Protein AF-A0A0M0JT72-F1 (afdb_monomer_lite)

Sequence (489 aa):
MRMLFDGSACGKALNIKGKSARSGILSGFVPFLQIDNEADKGKVGTSPSDARSRVFFRTKAARDSVRARLEPILAEIEARATKATQLMTGWKLGKMALDEYQRDECLHDLGLLWKMKAGHETLIDIDEHARPEVPALNQAYGLDMPERLLWQAFVVRQDISHPPGWEPGRPSEPAFMDLNMQAKREKKKPLAAIWQYDRENPMNPRGLLMAHEEEIGVRPVASDIDAFLIGSKGMEAGPPLPDDQLKLAHWCITNVAGVLETPMSQGWTKRWLDVLKHETVINAVPKHSMPEFGYGDTRSYDIIVKIVQRLNFSGAVRHGAECFNFYFPQELDTEFLVCWEGFKDYVPLNVPWAYVDQAGLKHFLMARLEEGYSFPLNPKWILCDPGFRDIFDVMQSAPHAQESLESWLPADLRKRINELLKAYPEGFKPVAKEGESMIMIDNDMAEWELRRHAALARAKAKLKAIHKFNMLIRRRSMDTGFPAVAPLS

pLDDT: mean 89.52, std 10.66, range [37.84, 98.44]

Foldseek 3Di:
DVCLVVVQFFAPFPLQDAAAFCFFPRHQFRALQLAADLVLLVVADADDLQDKAKEKELDPVLVVVVVVVLVVVLVVLVVLLVVLVVVVVCVLQVNDDDDPVSPVSSVVSCSLRNDNPVVQSDKDKDQVQQDPQAPSSQRIIMIMHHVSSLCVQQPVPDNRHDDPRLHSNDHRDSLSSNSSSRSQRDPQPQHKHWYQQDPPRSSHSSSIAIWGQDPNHIHTHGHADAAAWDKDFPDFFAAAWDPQLVVLLVVLLVVLLVLLVDAALADDQVSLLVVLLVCLLVVPRGDDDAPQQGGDFPVQVVVLVVVCVVSVSSNNDGHGHLLSVSSRNDDDDQKDKDFAQCCCVDPPRVHRIDIDGPVRVLVVLVVVVVVRMEIRHRLLCCQANPNVVVSVVSLVVRPSNVSVCCRRQNPVNVVSSVVNCVVRVVGHDHDDDVPDDHHDDDNSRSVSVSVVSSVVSVVVVVVVVVVVVVVVVVVVCVVVPDDPPPPND

Radius of gyration: 27.0 Å; chains: 1; bounding box: 61×78×77 Å

Structure (mmCIF, N/CA/C/O backbone):
data_AF-A0A0M0JT72-F1
#
_entry.id   AF-A0A0M0JT72-F1
#
loop_
_atom_site.group_PDB
_atom_site.id
_atom_site.type_symbol
_atom_site.label_atom_id
_atom_site.label_alt_id
_atom_site.label_comp_id
_atom_site.label_asym_id
_atom_site.label_entity_id
_atom_site.label_seq_id
_atom_site.pdbx_PDB_ins_code
_atom_site.Cartn_x
_atom_site.Cartn_y
_atom_site.Cartn_z
_atom_site.occupancy
_atom_site.B_iso_or_equiv
_atom_site.auth_seq_id
_atom_site.auth_comp_id
_atom_site.auth_asym_id
_atom_site.auth_atom_id
_atom_site.pdbx_PDB_model_num
ATOM 1 N N . MET A 1 1 ? -1.357 -16.401 3.944 1.00 76.62 1 MET A N 1
ATOM 2 C CA . MET A 1 1 ? -0.632 -16.753 5.190 1.00 76.62 1 MET A CA 1
ATOM 3 C C . MET A 1 1 ? 0.366 -17.900 5.036 1.00 76.62 1 MET A C 1
ATOM 5 O O . MET A 1 1 ? 1.518 -17.663 5.355 1.00 76.62 1 MET A O 1
ATOM 9 N N . ARG A 1 2 ? 0.004 -19.097 4.535 1.00 86.50 2 ARG A N 1
ATOM 10 C CA . ARG A 1 2 ? 0.944 -20.242 4.400 1.00 86.50 2 ARG A CA 1
ATOM 11 C C . ARG A 1 2 ? 2.313 -19.866 3.806 1.00 86.50 2 ARG A C 1
ATOM 13 O O . ARG A 1 2 ? 3.329 -20.181 4.408 1.00 86.50 2 ARG A O 1
ATOM 20 N N . MET A 1 3 ? 2.304 -19.107 2.709 1.00 91.50 3 MET A N 1
ATOM 21 C CA . MET A 1 3 ? 3.507 -18.664 1.987 1.00 91.50 3 MET A CA 1
ATOM 22 C C . MET A 1 3 ? 4.464 -17.797 2.820 1.00 91.50 3 MET A C 1
ATOM 24 O O . MET A 1 3 ? 5.664 -17.767 2.574 1.00 91.50 3 MET A O 1
ATOM 28 N N . LEU A 1 4 ? 3.932 -17.078 3.812 1.00 92.44 4 LEU A N 1
ATOM 29 C CA . LEU A 1 4 ? 4.728 -16.258 4.725 1.00 92.44 4 LEU A CA 1
ATOM 30 C C . LEU A 1 4 ? 5.491 -17.140 5.721 1.00 92.44 4 LEU A C 1
ATOM 32 O O . LEU A 1 4 ? 6.627 -16.843 6.077 1.00 92.44 4 LEU A O 1
ATOM 36 N N . PHE A 1 5 ? 4.866 -18.231 6.172 1.00 88.12 5 PHE A N 1
ATOM 37 C CA . PHE A 1 5 ? 5.417 -19.116 7.201 1.00 88.12 5 PHE A CA 1
ATOM 38 C C . PHE A 1 5 ? 6.291 -20.240 6.636 1.00 88.12 5 PHE A C 1
ATOM 40 O O . PHE A 1 5 ? 7.187 -20.700 7.336 1.00 88.12 5 PHE A O 1
ATOM 47 N N . ASP A 1 6 ? 6.073 -20.661 5.385 1.00 89.69 6 ASP A N 1
ATOM 48 C CA . ASP A 1 6 ? 6.984 -21.576 4.679 1.00 89.69 6 ASP A CA 1
ATOM 49 C C . ASP A 1 6 ? 8.173 -20.858 4.010 1.00 89.69 6 ASP A C 1
ATOM 51 O O . ASP A 1 6 ? 9.085 -21.509 3.500 1.00 89.69 6 ASP A O 1
ATOM 55 N N . GLY A 1 7 ? 8.183 -19.521 4.044 1.00 88.88 7 GLY A N 1
ATOM 56 C CA . GLY A 1 7 ? 9.261 -18.680 3.532 1.00 88.88 7 GLY A CA 1
ATOM 57 C C . GLY A 1 7 ? 9.259 -18.483 2.015 1.00 88.88 7 GLY A C 1
ATOM 58 O O . GLY A 1 7 ? 10.169 -17.832 1.503 1.00 88.88 7 GLY A O 1
ATOM 59 N N . SER A 1 8 ? 8.263 -19.003 1.290 1.00 90.75 8 SER A N 1
ATOM 60 C CA . SER A 1 8 ? 8.143 -18.810 -0.164 1.00 90.75 8 SER A CA 1
ATOM 61 C C . SER A 1 8 ? 7.831 -17.366 -0.565 1.00 90.75 8 SER A C 1
ATOM 63 O O . SER A 1 8 ? 8.145 -16.970 -1.688 1.00 90.75 8 SER A O 1
ATOM 65 N N . ALA A 1 9 ? 7.248 -16.581 0.344 1.00 95.25 9 ALA A N 1
ATOM 66 C CA . ALA A 1 9 ? 7.013 -15.152 0.196 1.00 95.25 9 ALA A CA 1
ATOM 67 C C . ALA A 1 9 ? 7.277 -14.408 1.511 1.00 95.25 9 ALA A C 1
ATOM 69 O O . ALA A 1 9 ? 7.386 -15.010 2.581 1.00 95.25 9 ALA A O 1
ATOM 70 N N . CYS A 1 10 ? 7.314 -13.080 1.445 1.00 95.62 10 CYS A N 1
ATOM 71 C CA . CYS A 1 10 ? 7.220 -12.226 2.626 1.00 95.62 10 CYS A CA 1
ATOM 72 C C . CYS A 1 10 ? 6.054 -11.238 2.520 1.00 95.62 10 CYS A C 1
ATOM 74 O O . CYS A 1 10 ? 5.465 -11.079 1.453 1.00 95.62 10 CYS A O 1
ATOM 76 N N . GLY A 1 11 ? 5.676 -10.592 3.623 1.00 95.25 11 GLY A N 1
ATOM 77 C CA . GLY A 1 11 ? 4.594 -9.604 3.580 1.00 95.25 11 GLY A CA 1
ATOM 78 C C . GLY A 1 11 ? 4.948 -8.395 2.713 1.00 95.25 11 GLY A C 1
ATOM 79 O O . GLY A 1 11 ? 6.121 -8.011 2.648 1.00 95.25 11 GLY A O 1
ATOM 80 N N . LYS A 1 12 ? 3.947 -7.799 2.067 1.00 92.50 12 LYS A N 1
ATOM 81 C CA . LYS A 1 12 ? 4.113 -6.710 1.091 1.00 92.50 12 LYS A CA 1
ATOM 82 C C . LYS A 1 12 ? 4.353 -5.318 1.694 1.00 92.50 12 LYS A C 1
ATOM 84 O O . LYS A 1 12 ? 4.864 -4.472 0.969 1.00 92.50 12 LYS A O 1
ATOM 89 N N . ALA A 1 13 ? 4.085 -5.095 2.986 1.00 88.12 13 ALA A N 1
ATOM 90 C CA . ALA A 1 13 ? 4.207 -3.791 3.650 1.00 88.12 13 ALA A CA 1
ATOM 91 C C . ALA A 1 13 ? 3.329 -2.691 3.022 1.00 88.12 13 ALA A C 1
ATOM 93 O O . ALA A 1 13 ? 2.626 -2.877 2.033 1.00 88.12 13 ALA A O 1
ATOM 94 N N . LEU A 1 14 ? 3.419 -1.485 3.594 1.00 83.44 14 LEU A N 1
ATOM 95 C CA . LEU A 1 14 ? 2.689 -0.307 3.122 1.00 83.44 14 LEU A CA 1
ATOM 96 C C . LEU A 1 14 ? 3.189 0.252 1.779 1.00 83.44 14 LEU A C 1
ATOM 98 O O . LEU A 1 14 ? 2.460 1.007 1.142 1.00 83.44 14 LEU A O 1
ATOM 102 N N . ASN A 1 15 ? 4.423 -0.042 1.359 1.00 87.06 15 ASN A N 1
ATOM 103 C CA . ASN A 1 15 ? 5.007 0.521 0.134 1.00 87.06 15 ASN A CA 1
ATOM 104 C C . ASN A 1 15 ? 4.569 -0.222 -1.138 1.00 87.06 15 ASN A C 1
ATOM 106 O O . ASN A 1 15 ? 4.551 0.391 -2.203 1.00 87.06 15 ASN A O 1
ATOM 110 N N . ILE A 1 16 ? 4.183 -1.502 -1.058 1.00 92.12 16 ILE A N 1
ATOM 111 C CA . ILE A 1 16 ? 3.665 -2.259 -2.208 1.00 92.12 16 ILE A CA 1
ATOM 112 C C . ILE A 1 16 ? 2.138 -2.325 -2.129 1.00 92.12 16 ILE A C 1
ATOM 114 O O . ILE A 1 16 ? 1.561 -2.962 -1.251 1.00 92.12 16 ILE A O 1
ATOM 118 N N . LYS A 1 17 ? 1.469 -1.685 -3.092 1.00 87.50 17 LYS A N 1
ATOM 119 C CA . LYS A 1 17 ? 0.000 -1.576 -3.129 1.00 87.50 17 LYS A CA 1
ATOM 120 C C . LYS A 1 17 ? -0.688 -2.526 -4.109 1.00 87.50 17 LYS A C 1
ATOM 122 O O . LYS A 1 17 ? -1.908 -2.622 -4.095 1.00 87.50 17 LYS A O 1
ATOM 127 N N . GLY A 1 18 ? 0.065 -3.222 -4.964 1.00 86.06 18 GLY A N 1
ATOM 128 C CA . GLY A 1 18 ? -0.490 -4.203 -5.898 1.00 86.06 18 GLY A CA 1
ATOM 129 C C . GLY A 1 18 ? -1.336 -5.267 -5.195 1.00 86.06 18 GLY A C 1
ATOM 130 O O . GLY A 1 18 ? -1.081 -5.632 -4.041 1.00 86.06 18 GLY A O 1
ATOM 131 N N . LYS A 1 19 ? -2.348 -5.787 -5.894 1.00 90.25 19 LYS A N 1
ATOM 132 C CA . LYS A 1 19 ? -3.200 -6.843 -5.348 1.00 90.25 19 LYS A CA 1
ATOM 133 C C . LYS A 1 19 ? -2.618 -8.227 -5.644 1.00 90.25 19 LYS A C 1
ATOM 135 O O . LYS A 1 19 ? -2.079 -8.480 -6.721 1.00 90.25 19 LYS A O 1
ATOM 140 N N . SER A 1 20 ? -2.782 -9.138 -4.688 1.00 93.56 20 SER A N 1
ATOM 141 C CA . SER A 1 20 ? -2.366 -10.536 -4.824 1.00 93.56 20 SER A CA 1
ATOM 142 C C . SER A 1 20 ? -3.250 -11.292 -5.815 1.00 93.56 20 SER A C 1
ATOM 144 O O . SER A 1 20 ? -4.478 -11.141 -5.770 1.00 93.56 20 SER A O 1
ATOM 146 N N . ALA A 1 21 ? -2.659 -12.135 -6.662 1.00 94.75 21 ALA A N 1
ATOM 147 C CA . ALA A 1 21 ? -3.400 -13.028 -7.547 1.00 94.75 21 ALA A CA 1
ATOM 148 C C . ALA A 1 21 ? -4.287 -13.984 -6.731 1.00 94.75 21 ALA A C 1
ATOM 150 O O . ALA A 1 21 ? -3.899 -14.455 -5.659 1.00 94.75 21 ALA A O 1
ATOM 151 N N . ARG A 1 22 ? -5.496 -14.245 -7.230 1.00 94.44 22 ARG A N 1
ATOM 152 C CA . ARG A 1 22 ? -6.518 -15.101 -6.604 1.00 94.44 22 ARG A CA 1
ATOM 153 C C . ARG A 1 22 ? -6.553 -16.517 -7.180 1.00 94.44 22 ARG A C 1
ATOM 155 O O . ARG A 1 22 ? -7.173 -17.392 -6.587 1.00 94.44 22 ARG A O 1
ATOM 162 N N . SER A 1 23 ? -5.927 -16.729 -8.332 1.00 93.75 23 SER A N 1
ATOM 163 C CA . SER A 1 23 ? -5.900 -18.007 -9.042 1.00 93.75 23 SER A CA 1
ATOM 164 C C . SER A 1 23 ? -4.605 -18.169 -9.835 1.00 93.75 23 SER A C 1
ATOM 166 O O . SER A 1 23 ? -3.744 -17.287 -9.829 1.00 93.75 23 SER A O 1
ATOM 168 N N . GLY A 1 24 ? -4.480 -19.311 -10.511 1.00 94.00 24 GLY A N 1
ATOM 169 C CA . GLY A 1 24 ? -3.337 -19.623 -11.359 1.00 94.00 24 GLY A CA 1
ATOM 170 C C . GLY A 1 24 ? -2.067 -19.929 -10.568 1.00 94.00 24 GLY A C 1
ATOM 171 O O . GLY A 1 24 ? -2.062 -20.019 -9.337 1.00 94.00 24 GLY A O 1
ATOM 172 N N . ILE A 1 25 ? -0.965 -20.085 -11.296 1.00 95.31 25 ILE A N 1
ATOM 173 C CA . ILE A 1 25 ? 0.344 -20.444 -10.732 1.00 95.31 25 ILE A CA 1
ATOM 174 C C . ILE A 1 25 ? 0.903 -19.386 -9.766 1.00 95.31 25 ILE A C 1
ATOM 176 O O . ILE A 1 25 ? 1.717 -19.703 -8.901 1.00 95.31 25 ILE A O 1
ATOM 180 N N . LEU A 1 26 ? 0.441 -18.137 -9.876 1.00 95.75 26 LEU A N 1
ATOM 181 C CA . LEU A 1 26 ? 0.883 -17.020 -9.036 1.00 95.75 26 LEU A CA 1
ATOM 182 C C . LEU A 1 26 ? -0.038 -16.761 -7.837 1.00 95.75 26 LEU A C 1
ATOM 184 O O . LEU A 1 26 ? 0.171 -15.783 -7.119 1.00 95.75 26 LEU A O 1
ATOM 188 N N . SER A 1 27 ? -1.051 -17.605 -7.615 1.00 95.62 27 SER A N 1
ATOM 189 C CA . SER A 1 27 ? -2.029 -17.435 -6.537 1.00 95.62 27 SER A CA 1
ATOM 190 C C . SER A 1 27 ? -1.354 -17.160 -5.188 1.00 95.62 27 SER A C 1
ATOM 192 O O . SER A 1 27 ? -0.521 -17.934 -4.719 1.00 95.62 27 SER A O 1
ATOM 194 N N . GLY A 1 28 ? -1.745 -16.056 -4.549 1.00 94.62 28 GLY A N 1
ATOM 195 C CA . GLY A 1 28 ? -1.214 -15.597 -3.264 1.00 94.62 28 GLY A CA 1
ATOM 196 C C . GLY A 1 28 ? -0.017 -14.643 -3.346 1.00 94.62 28 GLY A C 1
ATOM 197 O O . GLY A 1 28 ? 0.179 -13.875 -2.404 1.00 94.62 28 GLY A O 1
ATOM 198 N N . PHE A 1 29 ? 0.733 -14.616 -4.451 1.00 97.00 29 PHE A N 1
ATOM 199 C CA . PHE A 1 29 ? 1.755 -13.592 -4.695 1.00 97.00 29 PHE A CA 1
ATOM 200 C C . PHE A 1 29 ? 1.129 -12.304 -5.225 1.00 97.00 29 PHE A C 1
ATOM 202 O O . PHE A 1 29 ? 0.032 -12.333 -5.780 1.00 97.00 29 PHE A O 1
ATOM 209 N N . VAL A 1 30 ? 1.847 -11.185 -5.117 1.00 97.12 30 VAL A N 1
ATOM 210 C CA . VAL A 1 30 ? 1.513 -9.922 -5.794 1.00 97.12 30 VAL A CA 1
ATOM 211 C C . VAL A 1 30 ? 2.230 -9.859 -7.148 1.00 97.12 30 VAL A C 1
ATOM 213 O O . VAL A 1 30 ? 3.447 -9.648 -7.172 1.00 97.12 30 VAL A O 1
ATOM 216 N N . PRO A 1 31 ? 1.527 -10.008 -8.288 1.00 96.94 31 PRO A N 1
ATOM 217 C CA . PRO A 1 31 ? 2.136 -9.817 -9.598 1.00 96.94 31 PRO A CA 1
ATOM 218 C C . PRO A 1 31 ? 2.641 -8.384 -9.761 1.00 96.94 31 PRO A C 1
ATOM 220 O O . PRO A 1 31 ? 1.991 -7.429 -9.330 1.00 96.94 31 PRO A O 1
ATOM 223 N N . PHE A 1 32 ? 3.786 -8.213 -10.414 1.00 97.19 32 PHE A N 1
ATOM 224 C CA . PHE A 1 32 ? 4.220 -6.895 -10.869 1.00 97.19 32 PHE A CA 1
ATOM 225 C C . PHE A 1 32 ? 3.272 -6.383 -11.955 1.00 97.19 32 PHE A C 1
ATOM 227 O O . PHE A 1 32 ? 2.797 -5.250 -11.867 1.00 97.19 32 PHE A O 1
ATOM 234 N N . LEU A 1 33 ? 2.967 -7.245 -12.931 1.00 96.00 33 LEU A N 1
ATOM 235 C CA . LEU A 1 33 ? 2.039 -6.975 -14.020 1.00 96.00 33 LEU A CA 1
ATOM 236 C C . LEU A 1 33 ? 0.590 -7.035 -13.504 1.00 96.00 33 LEU A C 1
ATOM 238 O O . LEU A 1 33 ? 0.060 -8.109 -13.242 1.00 96.00 33 LEU A O 1
ATOM 242 N N . GLN A 1 34 ? -0.037 -5.870 -13.352 1.00 95.81 34 GLN A N 1
ATOM 243 C CA . GLN A 1 34 ? -1.434 -5.724 -12.901 1.00 95.81 34 GLN A CA 1
ATOM 244 C C . GLN A 1 34 ? -2.386 -5.409 -14.067 1.00 95.81 34 GLN A C 1
ATOM 246 O O . GLN A 1 34 ? -3.517 -4.990 -13.856 1.00 95.81 34 GLN A O 1
ATOM 251 N N . ILE A 1 35 ? -1.914 -5.568 -15.304 1.00 96.19 35 ILE A N 1
ATOM 252 C CA . ILE A 1 35 ? -2.694 -5.377 -16.527 1.00 96.19 35 ILE A CA 1
ATOM 253 C C . ILE A 1 35 ? -2.601 -6.628 -17.393 1.00 96.19 35 ILE A C 1
ATOM 255 O O . ILE A 1 35 ? -1.535 -7.229 -17.502 1.00 96.19 35 ILE A O 1
ATOM 259 N N . ASP A 1 36 ? -3.704 -7.004 -18.025 1.00 93.69 36 ASP A N 1
ATOM 260 C CA . ASP A 1 36 ? -3.762 -8.148 -18.944 1.00 93.69 36 ASP A CA 1
ATOM 261 C C . ASP A 1 36 ? -4.432 -7.822 -20.283 1.00 93.69 36 ASP A C 1
ATOM 263 O O . ASP A 1 36 ? -4.379 -8.615 -21.223 1.00 93.69 36 ASP A O 1
ATOM 267 N N . ASN A 1 37 ? -4.995 -6.619 -20.397 1.00 94.69 37 ASN A N 1
ATOM 268 C CA . ASN A 1 37 ? -5.516 -6.075 -21.636 1.00 94.69 37 ASN A CA 1
ATOM 269 C C . ASN A 1 37 ? -4.445 -5.221 -22.331 1.00 94.69 37 ASN A C 1
ATOM 271 O O . ASN A 1 37 ? -3.964 -4.231 -21.783 1.00 94.69 37 ASN A O 1
ATOM 275 N N . GLU A 1 38 ? -4.112 -5.552 -23.577 1.00 93.81 38 GLU A N 1
ATOM 276 C CA . GLU A 1 38 ? -3.158 -4.802 -24.406 1.00 93.81 38 GLU A CA 1
ATOM 277 C C . GLU A 1 38 ? -3.480 -3.299 -24.495 1.00 93.81 38 GLU A C 1
ATOM 279 O O . GLU A 1 38 ? -2.578 -2.459 -24.432 1.00 93.81 38 GLU A O 1
ATOM 284 N N . ALA A 1 39 ? -4.766 -2.934 -24.550 1.00 95.06 39 ALA A N 1
ATOM 285 C CA . ALA A 1 39 ? -5.195 -1.535 -24.593 1.00 95.06 39 ALA A CA 1
ATOM 286 C C . ALA A 1 39 ? -4.864 -0.760 -23.302 1.00 95.06 39 ALA A C 1
ATOM 288 O O . ALA A 1 39 ? -4.764 0.470 -23.315 1.00 95.06 39 ALA A O 1
ATOM 289 N N . ASP A 1 40 ? -4.669 -1.461 -22.185 1.00 95.50 40 ASP A N 1
ATOM 290 C CA . ASP A 1 40 ? -4.370 -0.856 -20.891 1.00 95.50 40 ASP A CA 1
ATOM 291 C C . ASP A 1 40 ? -2.910 -0.431 -20.745 1.00 95.50 40 ASP A C 1
ATOM 293 O O . ASP A 1 40 ? -2.618 0.434 -19.916 1.00 95.50 40 ASP A O 1
ATOM 297 N N . LYS A 1 41 ? -2.004 -0.913 -21.609 1.00 93.56 41 LYS A N 1
ATOM 298 C CA . LYS A 1 41 ? -0.614 -0.427 -21.671 1.00 93.56 41 LYS A CA 1
ATOM 299 C C . LYS A 1 41 ? -0.551 1.094 -21.838 1.00 93.56 41 LYS A C 1
ATOM 301 O O . LYS A 1 41 ? 0.285 1.744 -21.218 1.00 93.56 41 LYS A O 1
ATOM 306 N N . GLY A 1 42 ? -1.464 1.669 -22.628 1.00 89.31 42 GLY A N 1
ATOM 307 C CA . GLY A 1 42 ? -1.557 3.116 -22.859 1.00 89.31 42 GLY A CA 1
ATOM 308 C C . GLY A 1 42 ? -2.168 3.915 -21.700 1.00 89.31 42 GLY A C 1
ATOM 309 O O . GLY A 1 42 ? -2.133 5.145 -21.723 1.00 89.31 42 GLY A O 1
ATOM 310 N N . LYS A 1 43 ? -2.736 3.243 -20.691 1.00 91.38 43 LYS A N 1
ATOM 311 C CA . LYS A 1 43 ? -3.334 3.877 -19.504 1.00 91.38 43 LYS A CA 1
ATOM 312 C C . LYS A 1 43 ? -2.355 3.991 -18.334 1.00 91.38 43 LYS A C 1
ATOM 314 O O . LYS A 1 43 ? -2.633 4.741 -17.401 1.00 91.38 43 LYS A O 1
ATOM 319 N N . VAL A 1 44 ? -1.239 3.263 -18.382 1.00 90.75 44 VAL A N 1
ATOM 320 C CA . VAL A 1 44 ? -0.178 3.303 -17.369 1.00 90.75 44 VAL A CA 1
ATOM 321 C C . VAL A 1 44 ? 0.686 4.545 -17.583 1.00 90.75 44 VAL A C 1
ATOM 323 O O . VAL A 1 44 ? 1.037 4.900 -18.711 1.00 90.75 44 VAL A O 1
ATOM 326 N N . GLY A 1 45 ? 1.014 5.241 -16.498 1.00 84.25 45 GLY A N 1
ATOM 327 C CA . GLY A 1 45 ? 1.785 6.472 -16.532 1.00 84.25 45 GLY A CA 1
ATOM 328 C C . GLY A 1 45 ? 3.211 6.262 -17.040 1.00 84.25 45 GLY A C 1
ATOM 329 O O . GLY A 1 45 ? 3.890 5.291 -16.708 1.00 84.25 45 GLY A O 1
ATOM 330 N N . THR A 1 46 ? 3.717 7.224 -17.812 1.00 85.19 46 THR A N 1
ATOM 331 C CA . THR A 1 46 ? 5.104 7.188 -18.288 1.00 85.19 46 THR A CA 1
ATOM 332 C C . THR A 1 46 ? 6.091 7.306 -17.124 1.00 85.19 46 THR A C 1
ATOM 334 O O . THR A 1 46 ? 6.036 8.250 -16.331 1.00 85.19 46 THR A O 1
ATOM 337 N N . SER A 1 47 ? 7.046 6.377 -17.054 1.00 88.25 47 SER A N 1
ATOM 338 C CA . SER A 1 47 ? 8.098 6.381 -16.036 1.00 88.25 47 SER A CA 1
ATOM 339 C C . SER A 1 47 ? 8.969 7.647 -16.092 1.00 88.25 47 SER A C 1
ATOM 341 O O . SER A 1 47 ? 9.311 8.109 -17.196 1.00 88.25 47 SER A O 1
ATOM 343 N N . PRO A 1 48 ? 9.392 8.195 -14.931 1.00 86.69 48 PRO A N 1
ATOM 344 C CA . PRO A 1 48 ? 10.427 9.215 -14.875 1.00 86.69 48 PRO A CA 1
ATOM 345 C C . PRO A 1 48 ? 11.672 8.748 -15.614 1.00 86.69 48 PRO A C 1
ATOM 347 O O . PRO A 1 48 ? 11.949 7.558 -15.750 1.00 86.69 48 PRO A O 1
ATOM 350 N N . SER A 1 49 ? 12.411 9.704 -16.139 1.00 83.25 49 SER A N 1
ATOM 351 C CA . SER A 1 49 ? 13.480 9.411 -17.076 1.00 83.25 49 SER A CA 1
ATOM 352 C C . SER A 1 49 ? 14.755 8.905 -16.388 1.00 83.25 49 SER A C 1
ATOM 354 O O . SER A 1 49 ? 15.561 8.224 -17.006 1.00 83.25 49 SER A O 1
ATOM 356 N N . ASP A 1 50 ? 14.909 9.190 -15.097 1.00 86.25 50 ASP A N 1
ATOM 357 C CA . ASP A 1 50 ? 15.976 8.713 -14.219 1.00 86.25 50 ASP A CA 1
ATOM 358 C C . ASP A 1 50 ? 15.583 7.473 -13.395 1.00 86.25 50 ASP A C 1
ATOM 360 O O . ASP A 1 50 ? 16.422 6.943 -12.662 1.00 86.25 50 ASP A O 1
ATOM 364 N N . ALA A 1 51 ? 14.337 6.996 -13.516 1.00 90.62 51 ALA A N 1
ATOM 365 C CA . ALA A 1 51 ? 13.849 5.841 -12.772 1.00 90.62 51 ALA A CA 1
ATOM 366 C C . ALA A 1 51 ? 14.550 4.549 -13.216 1.00 90.62 51 ALA A C 1
ATOM 368 O O . ALA A 1 51 ? 14.709 4.270 -14.409 1.00 90.62 51 ALA A O 1
ATOM 369 N N . ARG A 1 52 ? 14.931 3.736 -12.231 1.00 93.12 52 ARG A N 1
ATOM 370 C CA . ARG A 1 52 ? 15.571 2.431 -12.414 1.00 93.12 52 ARG A CA 1
ATOM 371 C C . ARG A 1 52 ? 14.745 1.344 -11.738 1.00 93.12 52 ARG A C 1
ATOM 373 O O . ARG A 1 52 ? 13.860 1.631 -10.933 1.00 93.12 52 ARG A O 1
ATOM 380 N N . SER A 1 53 ? 14.978 0.101 -12.119 1.00 95.31 53 SER A N 1
ATOM 381 C CA . SER A 1 53 ? 14.296 -1.070 -11.579 1.00 95.31 53 SER A CA 1
ATOM 382 C C . SER A 1 53 ? 15.287 -2.205 -11.396 1.00 95.31 53 SER A C 1
ATOM 384 O O . SER A 1 53 ? 16.096 -2.470 -12.283 1.00 95.31 53 SER A O 1
ATOM 386 N N . ARG A 1 54 ? 15.176 -2.886 -10.255 1.00 97.50 54 ARG A N 1
ATOM 387 C CA . ARG A 1 54 ? 15.983 -4.051 -9.890 1.00 97.50 54 ARG A CA 1
ATOM 388 C C . ARG A 1 54 ? 15.138 -5.302 -10.109 1.00 97.50 54 ARG A C 1
ATOM 390 O O . ARG A 1 54 ? 14.081 -5.442 -9.489 1.00 97.50 54 ARG A O 1
ATOM 397 N N . VAL A 1 55 ? 15.574 -6.168 -11.019 1.00 98.38 55 VAL A N 1
ATOM 398 C CA . VAL A 1 55 ? 14.906 -7.435 -11.345 1.00 98.38 55 VAL A CA 1
ATOM 399 C C . VAL A 1 55 ? 15.810 -8.588 -10.948 1.00 98.38 55 VAL A C 1
ATOM 401 O O . VAL A 1 55 ? 16.969 -8.628 -11.349 1.00 98.38 55 VAL A O 1
ATOM 404 N N . PHE A 1 56 ? 15.281 -9.524 -10.175 1.00 98.38 56 PHE A N 1
ATOM 405 C CA . PHE A 1 56 ? 16.021 -10.637 -9.606 1.00 98.38 56 PHE A CA 1
ATOM 406 C C . PHE A 1 56 ? 15.612 -11.970 -10.222 1.00 98.38 56 PHE A C 1
ATOM 408 O O . PHE A 1 56 ? 14.436 -12.230 -10.477 1.00 98.38 56 PHE A O 1
ATOM 415 N N . PHE A 1 57 ? 16.613 -12.817 -10.435 1.00 98.12 57 PHE A N 1
ATOM 416 C CA . PHE A 1 57 ? 16.504 -14.128 -11.054 1.00 98.12 57 PHE A CA 1
ATOM 417 C C . PHE A 1 57 ? 17.111 -15.186 -10.140 1.00 98.12 57 PHE A C 1
ATOM 419 O O . PHE A 1 57 ? 18.091 -14.946 -9.434 1.00 98.12 57 PHE A O 1
ATOM 426 N N . ARG A 1 58 ? 16.567 -16.402 -10.208 1.00 95.44 58 ARG A N 1
ATOM 427 C CA . ARG A 1 58 ? 17.033 -17.528 -9.390 1.00 95.44 58 ARG A CA 1
ATOM 428 C C . ARG A 1 58 ? 18.441 -18.007 -9.758 1.00 95.44 58 ARG A C 1
ATOM 430 O O . ARG A 1 58 ? 19.128 -18.572 -8.918 1.00 95.44 58 ARG A O 1
ATOM 437 N N . THR A 1 59 ? 18.871 -17.826 -11.008 1.00 96.94 59 THR A N 1
ATOM 438 C CA . THR A 1 59 ? 20.183 -18.290 -11.480 1.00 96.94 59 THR A CA 1
ATOM 439 C C . THR A 1 59 ? 20.907 -17.210 -12.267 1.00 96.94 59 THR A C 1
ATOM 441 O O . THR A 1 59 ? 20.288 -16.408 -12.972 1.00 96.94 59 THR A O 1
ATOM 444 N N . LYS A 1 60 ? 22.242 -17.241 -12.199 1.00 97.50 60 LYS A N 1
ATOM 445 C CA . LYS A 1 60 ? 23.110 -16.362 -12.987 1.00 97.50 60 LYS A CA 1
ATOM 446 C C . LYS A 1 60 ? 22.849 -16.507 -14.486 1.00 97.50 60 LYS A C 1
ATOM 448 O O . LYS A 1 60 ? 22.736 -15.514 -15.188 1.00 97.50 60 LYS A O 1
ATOM 453 N N . ALA A 1 61 ? 22.672 -17.743 -14.959 1.00 98.12 61 ALA A N 1
ATOM 454 C CA . ALA A 1 61 ? 22.396 -18.032 -16.364 1.00 98.12 61 ALA A CA 1
ATOM 455 C C . ALA A 1 61 ? 21.086 -17.389 -16.854 1.00 98.12 61 ALA A C 1
ATOM 457 O O . ALA A 1 61 ? 21.054 -16.833 -17.950 1.00 98.12 61 ALA A O 1
ATOM 458 N N . ALA A 1 62 ? 20.022 -17.410 -16.041 1.00 98.19 62 ALA A N 1
ATOM 459 C CA . ALA A 1 62 ? 18.760 -16.759 -16.388 1.00 98.19 62 ALA A CA 1
ATOM 460 C C . ALA A 1 62 ? 18.933 -15.237 -16.510 1.00 98.19 62 ALA A C 1
ATOM 462 O O . ALA A 1 62 ? 18.556 -14.667 -17.537 1.00 98.19 62 ALA A O 1
ATOM 463 N N . ARG A 1 63 ? 19.578 -14.598 -15.523 1.00 98.25 63 ARG A N 1
ATOM 464 C CA . ARG A 1 63 ? 19.904 -13.164 -15.571 1.00 98.25 63 ARG A CA 1
ATOM 465 C C . ARG A 1 63 ? 20.747 -12.814 -16.800 1.00 98.25 63 ARG A C 1
ATOM 467 O O . ARG A 1 63 ? 20.405 -11.886 -17.528 1.00 98.25 63 ARG A O 1
ATOM 474 N N . ASP A 1 64 ? 21.819 -13.562 -17.047 1.00 98.38 64 ASP A N 1
ATOM 475 C CA . ASP A 1 64 ? 22.747 -13.311 -18.155 1.00 98.38 64 ASP A CA 1
ATOM 476 C C . ASP A 1 64 ? 22.039 -13.469 -19.516 1.00 98.38 64 ASP A C 1
ATOM 478 O O . ASP A 1 64 ? 22.262 -12.676 -20.431 1.00 98.38 64 ASP A O 1
ATOM 482 N N . SER A 1 65 ? 21.102 -14.419 -19.633 1.00 98.25 65 SER A N 1
ATOM 483 C CA . SER A 1 65 ? 20.272 -14.574 -20.837 1.00 98.25 65 SER A CA 1
ATOM 484 C C . SER A 1 65 ? 19.329 -13.388 -21.080 1.00 98.25 65 SER A C 1
ATOM 486 O O . SER A 1 65 ? 19.106 -12.999 -22.227 1.00 98.25 65 SER A O 1
ATOM 488 N N . VAL A 1 66 ? 18.793 -12.786 -20.011 1.00 98.25 66 VAL A N 1
ATOM 489 C CA . VAL A 1 66 ? 17.952 -11.584 -20.088 1.00 98.25 66 VAL A CA 1
ATOM 490 C C . VAL A 1 66 ? 18.795 -10.378 -20.467 1.00 98.25 66 VAL A C 1
ATOM 492 O O . VAL A 1 66 ? 18.426 -9.653 -21.388 1.00 98.25 66 VAL A O 1
ATOM 495 N N . ARG A 1 67 ? 19.955 -10.195 -19.828 1.00 98.12 67 ARG A N 1
ATOM 496 C CA . ARG A 1 67 ? 20.921 -9.143 -20.172 1.00 98.12 67 ARG A CA 1
ATOM 497 C C . ARG A 1 67 ? 21.248 -9.161 -21.667 1.00 98.12 67 ARG A C 1
ATOM 499 O O . ARG A 1 67 ? 21.063 -8.143 -22.326 1.00 98.12 67 ARG A O 1
ATOM 506 N N . ALA A 1 68 ? 21.601 -10.325 -22.216 1.00 98.06 68 ALA A N 1
ATOM 507 C CA . ALA A 1 68 ? 21.917 -10.477 -23.638 1.00 98.06 68 ALA A CA 1
ATOM 508 C C . ALA A 1 68 ? 20.760 -10.078 -24.581 1.00 98.06 68 ALA A C 1
ATOM 510 O O . ALA A 1 68 ? 20.995 -9.678 -25.719 1.00 98.06 68 ALA A O 1
ATOM 511 N N . ARG A 1 69 ? 19.501 -10.164 -24.124 1.00 97.75 69 ARG A N 1
ATOM 512 C CA . ARG A 1 69 ? 18.319 -9.705 -24.878 1.00 97.75 69 ARG A CA 1
ATOM 513 C C . ARG A 1 69 ? 18.021 -8.220 -24.678 1.00 97.75 69 ARG A C 1
ATOM 515 O O . ARG A 1 69 ? 17.473 -7.591 -25.579 1.00 97.75 69 ARG A O 1
ATOM 522 N N . LEU A 1 70 ? 18.351 -7.661 -23.516 1.00 97.00 70 LEU A N 1
ATOM 523 C CA . LEU A 1 70 ? 18.115 -6.254 -23.191 1.00 97.00 70 LEU A CA 1
ATOM 524 C C . LEU A 1 70 ? 19.138 -5.317 -23.836 1.00 97.00 70 LEU A C 1
ATOM 526 O O . LEU A 1 70 ? 18.758 -4.231 -24.261 1.00 97.00 70 LEU A O 1
ATOM 530 N N . GLU A 1 71 ? 20.399 -5.729 -23.945 1.00 95.62 71 GLU A N 1
ATOM 531 C CA . GLU A 1 71 ? 21.478 -4.939 -24.558 1.00 95.62 71 GLU A CA 1
ATOM 532 C C . GLU A 1 71 ? 21.155 -4.436 -25.980 1.00 95.62 71 GLU A C 1
ATOM 534 O O . GLU A 1 71 ? 21.239 -3.226 -26.204 1.00 95.62 71 GLU A O 1
ATOM 539 N N . PRO A 1 72 ? 20.715 -5.277 -26.940 1.00 95.12 72 PRO A N 1
ATOM 540 C CA . PRO A 1 72 ? 20.360 -4.785 -28.273 1.00 95.12 72 PRO A CA 1
ATOM 541 C C . PRO A 1 72 ? 19.129 -3.867 -28.262 1.00 95.12 72 PRO A C 1
ATOM 543 O O . PRO A 1 72 ? 19.070 -2.916 -29.039 1.00 95.12 72 PRO A O 1
ATOM 546 N N . ILE A 1 73 ? 18.161 -4.109 -27.371 1.00 93.44 73 ILE A N 1
ATOM 547 C CA . ILE A 1 73 ? 16.971 -3.255 -27.224 1.00 93.44 73 ILE A CA 1
ATOM 548 C C . ILE A 1 73 ? 17.370 -1.874 -26.699 1.00 93.44 73 ILE A C 1
ATOM 550 O O . ILE A 1 73 ? 16.876 -0.858 -27.181 1.00 93.44 73 ILE A O 1
ATOM 554 N N . LEU A 1 74 ? 18.266 -1.834 -25.716 1.00 90.81 74 LEU A N 1
ATOM 555 C CA . LEU A 1 74 ? 18.802 -0.605 -25.152 1.00 90.81 74 LEU A CA 1
ATOM 556 C C . LEU A 1 74 ? 19.5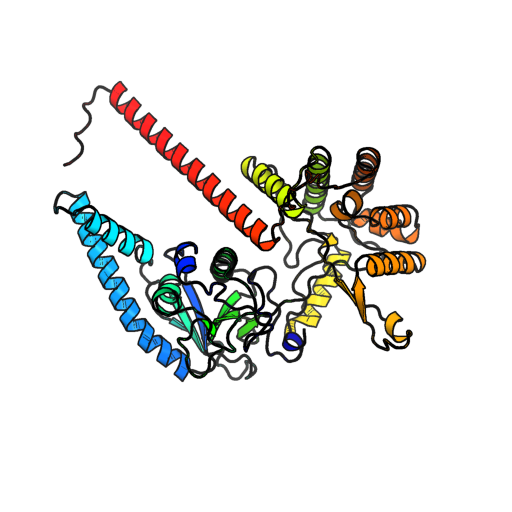67 0.204 -26.207 1.00 90.81 74 LEU A C 1
ATOM 558 O O . LEU A 1 74 ? 19.280 1.387 -26.375 1.00 90.81 74 LEU A O 1
ATOM 562 N N . ALA A 1 75 ? 20.452 -0.435 -26.974 1.00 89.88 75 ALA A N 1
ATOM 563 C CA . ALA A 1 75 ? 21.188 0.229 -28.051 1.00 89.88 75 ALA A CA 1
ATOM 564 C C . ALA A 1 75 ? 20.251 0.806 -29.132 1.00 89.88 75 ALA A C 1
ATOM 566 O O . ALA A 1 75 ? 20.442 1.928 -29.604 1.00 89.88 75 ALA A O 1
ATOM 567 N N . GLU A 1 76 ? 19.197 0.069 -29.504 1.00 89.94 76 GLU A N 1
ATOM 568 C CA . GLU A 1 76 ? 18.161 0.553 -30.427 1.00 89.94 76 GLU A CA 1
ATOM 569 C C . GLU A 1 76 ? 17.446 1.796 -29.868 1.00 89.94 76 GLU A C 1
ATOM 571 O O . GLU A 1 76 ? 17.258 2.792 -30.573 1.00 89.94 76 GLU A O 1
ATOM 576 N N . ILE A 1 77 ? 17.071 1.752 -28.587 1.00 85.31 77 ILE A N 1
ATOM 577 C CA . ILE A 1 77 ? 16.418 2.853 -27.871 1.00 85.31 77 ILE A CA 1
ATOM 578 C C . ILE A 1 77 ? 17.303 4.107 -27.857 1.00 85.31 77 ILE A C 1
ATOM 580 O O . ILE A 1 77 ? 16.830 5.200 -28.182 1.00 85.31 77 ILE A O 1
ATOM 584 N N . GLU A 1 78 ? 18.583 3.964 -27.520 1.00 83.31 78 GLU A N 1
ATOM 585 C CA . GLU A 1 78 ? 19.549 5.067 -27.496 1.00 83.31 78 GLU A CA 1
ATOM 586 C C . GLU A 1 78 ? 19.733 5.696 -28.881 1.00 83.31 78 GLU A C 1
ATOM 588 O O . GLU A 1 78 ? 19.731 6.927 -29.022 1.00 83.31 78 GLU A O 1
ATOM 593 N N . ALA A 1 79 ? 19.836 4.867 -29.924 1.00 86.31 79 ALA A N 1
ATOM 594 C CA . ALA A 1 79 ? 19.971 5.333 -31.300 1.00 86.31 79 ALA A CA 1
ATOM 595 C C . ALA A 1 79 ? 18.746 6.148 -31.749 1.00 86.31 79 ALA A C 1
ATOM 597 O O . ALA A 1 79 ? 18.892 7.234 -32.323 1.00 86.31 79 ALA A O 1
ATOM 598 N N . ARG A 1 80 ? 17.534 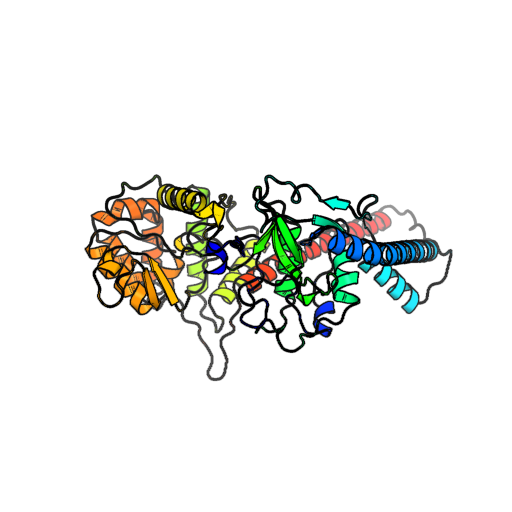5.671 -31.437 1.00 86.69 80 ARG A N 1
ATOM 599 C CA . ARG A 1 80 ? 16.276 6.377 -31.732 1.00 86.69 80 ARG A CA 1
ATOM 600 C C . ARG A 1 80 ? 16.176 7.707 -30.995 1.00 86.69 80 ARG A C 1
ATOM 602 O O . ARG A 1 80 ? 15.914 8.733 -31.622 1.00 86.69 80 ARG A O 1
ATOM 609 N N . ALA A 1 81 ? 16.472 7.719 -29.696 1.00 82.31 81 ALA A N 1
ATOM 610 C CA . ALA A 1 81 ? 16.478 8.938 -28.890 1.00 82.31 81 ALA A CA 1
ATOM 611 C C . ALA A 1 81 ? 17.466 9.983 -29.440 1.00 82.31 81 ALA A C 1
ATOM 613 O O . ALA A 1 81 ? 17.144 11.173 -29.543 1.00 82.31 81 ALA A O 1
ATOM 614 N N . THR A 1 82 ? 18.660 9.538 -29.838 1.00 84.25 82 THR A N 1
ATOM 615 C CA . THR A 1 82 ? 19.703 10.390 -30.423 1.00 84.25 82 THR A CA 1
ATOM 616 C C . THR A 1 82 ? 19.235 10.997 -31.745 1.00 84.25 82 THR A C 1
ATOM 618 O O . THR A 1 82 ? 19.297 12.219 -31.917 1.00 84.25 82 THR A O 1
ATOM 621 N N . LYS A 1 83 ? 18.684 10.179 -32.650 1.00 87.75 83 LYS A N 1
ATOM 622 C CA . LYS A 1 83 ? 18.128 10.642 -33.930 1.00 87.75 83 LYS A CA 1
ATOM 623 C C . LYS A 1 83 ? 17.000 11.655 -33.715 1.00 87.75 83 LYS A C 1
ATOM 625 O O . LYS A 1 83 ? 17.045 12.746 -34.280 1.00 87.75 83 LYS A O 1
ATOM 630 N N . ALA A 1 84 ? 16.032 11.345 -32.854 1.00 87.31 84 ALA A N 1
ATOM 631 C CA . ALA A 1 84 ? 14.913 12.238 -32.555 1.00 87.31 84 ALA A CA 1
ATOM 632 C C . ALA A 1 84 ? 15.384 13.580 -31.963 1.00 87.31 84 ALA A C 1
ATOM 634 O O . ALA A 1 84 ? 14.853 14.639 -32.300 1.00 87.31 84 ALA A O 1
ATOM 635 N N . THR A 1 85 ? 16.436 13.563 -31.136 1.00 85.81 85 THR A N 1
ATOM 636 C CA . THR A 1 85 ? 17.056 14.781 -30.586 1.00 85.81 85 THR A CA 1
ATOM 637 C C . THR A 1 85 ? 17.631 15.664 -31.683 1.00 85.81 85 THR A C 1
ATOM 639 O O . THR A 1 85 ? 17.389 16.875 -31.695 1.00 85.81 85 THR A O 1
ATOM 642 N N . GLN A 1 86 ? 18.397 15.068 -32.598 1.00 88.19 86 GLN A N 1
ATOM 643 C CA . GLN A 1 86 ? 19.007 15.781 -33.717 1.00 88.19 86 GLN A CA 1
ATOM 644 C C . GLN A 1 86 ? 17.931 16.393 -34.616 1.00 88.19 86 GLN A C 1
ATOM 646 O O . GLN A 1 86 ? 18.013 17.582 -34.934 1.00 88.19 86 GLN A O 1
ATOM 651 N N . LEU A 1 87 ? 16.890 15.617 -34.938 1.00 89.88 87 LEU A N 1
ATOM 652 C CA . LEU A 1 87 ? 15.771 16.066 -35.762 1.00 89.88 87 LEU A CA 1
ATOM 653 C C . LEU A 1 87 ? 15.021 17.240 -35.115 1.00 89.88 87 LEU A C 1
ATOM 655 O O . LEU A 1 87 ? 14.907 18.318 -35.697 1.00 89.88 87 LEU A O 1
ATOM 659 N N . MET A 1 88 ? 14.595 17.094 -33.860 1.00 87.44 88 MET A N 1
ATOM 660 C CA . MET A 1 88 ? 13.862 18.155 -33.160 1.00 87.44 88 MET A CA 1
ATOM 661 C C . MET A 1 88 ? 14.704 19.407 -32.914 1.00 87.44 88 MET A C 1
ATOM 663 O O . MET A 1 88 ? 14.164 20.514 -32.901 1.00 87.44 88 MET A O 1
ATOM 667 N N . THR A 1 89 ? 16.017 19.262 -32.724 1.00 88.50 89 THR A N 1
ATOM 668 C CA . THR A 1 89 ? 16.925 20.407 -32.580 1.00 88.50 89 THR A CA 1
ATOM 669 C C . THR A 1 89 ? 17.079 21.152 -33.898 1.00 88.50 89 THR A C 1
ATOM 671 O O . THR A 1 89 ? 16.960 22.374 -33.915 1.00 88.50 89 THR A O 1
ATOM 674 N N . GLY A 1 90 ? 17.299 20.446 -35.010 1.00 90.06 90 GLY A N 1
ATOM 675 C CA . GLY A 1 90 ? 17.378 21.100 -36.313 1.00 90.06 90 GLY A CA 1
ATOM 676 C C . GLY A 1 90 ? 16.062 21.768 -36.700 1.00 90.06 90 GLY A C 1
ATOM 677 O O . GLY A 1 90 ? 16.101 22.883 -37.207 1.00 90.06 90 GLY A O 1
ATOM 678 N N . TRP A 1 91 ? 14.918 21.148 -36.396 1.00 90.06 91 TRP A N 1
ATOM 679 C CA . TRP A 1 91 ? 13.602 21.740 -36.648 1.00 90.06 91 TRP A CA 1
ATOM 680 C C . TRP A 1 91 ? 13.398 23.036 -35.856 1.00 90.06 91 TRP A C 1
ATOM 682 O O . TRP A 1 91 ? 13.049 24.060 -36.432 1.00 90.06 91 TRP A O 1
ATOM 692 N N . LYS A 1 92 ? 13.717 23.036 -34.554 1.00 86.81 92 LYS A N 1
ATOM 693 C CA . LYS A 1 92 ? 13.648 24.244 -33.706 1.00 86.81 92 LYS A CA 1
ATOM 694 C C . LYS A 1 92 ? 14.601 25.362 -34.133 1.00 86.81 92 LYS A C 1
ATOM 696 O O . LYS A 1 92 ? 14.372 26.508 -33.770 1.00 86.81 92 LYS A O 1
ATOM 701 N N . LEU A 1 93 ? 15.684 25.024 -34.830 1.00 91.50 93 LEU A N 1
ATOM 702 C CA . LEU A 1 93 ? 16.673 25.974 -35.345 1.00 91.50 93 LEU A CA 1
ATOM 703 C C . LEU A 1 93 ? 16.406 26.383 -36.805 1.00 91.50 93 LEU A C 1
ATOM 705 O O . LEU A 1 93 ? 17.286 26.989 -37.412 1.00 91.50 93 LEU A O 1
ATOM 709 N N . GLY A 1 94 ? 15.276 25.979 -37.399 1.00 89.44 94 GLY A N 1
ATOM 710 C CA . GLY A 1 94 ? 14.955 26.258 -38.805 1.00 89.44 94 GLY A CA 1
ATOM 711 C C . GLY A 1 94 ? 15.865 25.544 -39.818 1.00 89.44 94 GLY A C 1
ATOM 712 O O . GLY A 1 94 ? 15.833 25.837 -41.008 1.00 89.44 94 GLY A O 1
ATOM 713 N N . LYS A 1 95 ? 16.696 24.592 -39.370 1.00 90.44 95 LYS A N 1
ATOM 714 C CA . LYS A 1 95 ? 17.680 23.872 -40.202 1.00 90.44 95 LYS A CA 1
ATOM 715 C C . LYS A 1 95 ? 17.098 22.662 -40.931 1.00 90.44 95 LYS A C 1
ATOM 717 O O . LYS A 1 95 ? 17.776 22.080 -41.772 1.00 90.44 95 LYS A O 1
ATOM 722 N N . MET A 1 96 ? 15.883 22.249 -40.585 1.00 89.25 96 MET A N 1
ATOM 723 C CA . MET A 1 96 ? 15.159 21.183 -41.272 1.00 89.25 96 MET A CA 1
ATOM 724 C C . MET A 1 96 ? 13.651 21.370 -41.135 1.00 89.25 96 MET A C 1
ATOM 726 O O . MET A 1 96 ? 13.169 21.879 -40.123 1.00 89.25 96 MET A O 1
ATOM 730 N N . ALA A 1 97 ? 12.908 20.901 -42.133 1.00 89.81 97 ALA A N 1
ATOM 731 C CA . ALA A 1 97 ? 11.463 20.772 -42.051 1.00 89.81 97 ALA A CA 1
ATOM 732 C C . ALA A 1 97 ? 11.107 19.369 -41.542 1.00 89.81 97 ALA A C 1
ATOM 734 O O . ALA A 1 97 ? 11.654 18.381 -42.025 1.00 89.81 97 ALA A O 1
ATOM 735 N N . LEU A 1 98 ? 10.191 19.302 -40.579 1.00 89.19 98 LEU A N 1
ATOM 736 C CA . LEU A 1 98 ? 9.544 18.068 -40.142 1.00 89.19 98 LEU A CA 1
ATOM 737 C C . LEU A 1 98 ? 8.045 18.246 -40.335 1.00 89.19 98 LEU A C 1
ATOM 739 O O . LEU A 1 98 ? 7.515 19.296 -39.952 1.00 89.19 98 LEU A O 1
ATOM 743 N N . ASP A 1 99 ? 7.368 17.251 -40.896 1.00 91.44 99 ASP A N 1
ATOM 744 C CA . ASP A 1 99 ? 5.905 17.222 -40.918 1.00 91.44 99 ASP A CA 1
ATOM 745 C C . ASP A 1 99 ? 5.325 16.904 -39.523 1.00 91.44 99 ASP A C 1
ATOM 747 O O . ASP A 1 99 ? 6.050 16.751 -38.539 1.00 91.44 99 ASP A O 1
ATOM 751 N N . GLU A 1 100 ? 3.998 16.901 -39.398 1.00 88.69 100 GLU A N 1
ATOM 752 C CA . GLU A 1 100 ? 3.330 16.635 -38.118 1.00 88.69 100 GLU A CA 1
ATOM 753 C C . GLU A 1 100 ? 3.588 15.220 -37.600 1.00 88.69 100 GLU A C 1
ATOM 755 O O . GLU A 1 100 ? 3.936 15.062 -36.433 1.00 88.69 100 GLU A O 1
ATOM 760 N N . TYR A 1 101 ? 3.539 14.222 -38.479 1.00 90.12 101 TYR A N 1
ATOM 761 C CA . TYR A 1 101 ? 3.782 12.830 -38.124 1.00 90.12 101 TYR A CA 1
ATOM 762 C C . TYR A 1 101 ? 5.222 12.609 -37.644 1.00 90.12 101 TYR A C 1
ATOM 764 O O . TYR A 1 101 ? 5.447 11.989 -36.611 1.00 90.12 101 TYR A O 1
ATOM 772 N N . GLN A 1 102 ? 6.208 13.172 -38.341 1.00 89.50 102 GLN A N 1
ATOM 773 C CA . GLN A 1 102 ? 7.621 13.110 -37.966 1.00 89.50 102 GLN A CA 1
ATOM 774 C C . GLN A 1 102 ? 7.889 13.818 -36.639 1.00 89.50 102 GLN A C 1
ATOM 776 O O . GLN A 1 102 ? 8.721 13.362 -35.851 1.00 89.50 102 GLN A O 1
ATOM 781 N N . ARG A 1 103 ? 7.202 14.937 -36.375 1.00 86.88 103 ARG A N 1
ATOM 782 C CA . ARG A 1 103 ? 7.279 15.610 -35.073 1.00 86.88 103 ARG A CA 1
ATOM 783 C C . ARG A 1 103 ? 6.675 14.748 -33.979 1.00 86.88 103 ARG A C 1
ATOM 785 O O . ARG A 1 103 ? 7.294 14.647 -32.926 1.00 86.88 103 ARG A O 1
ATOM 792 N N . ASP A 1 104 ? 5.535 14.115 -34.219 1.00 85.56 104 ASP A N 1
ATOM 793 C CA . ASP A 1 104 ? 4.889 13.235 -33.246 1.00 85.56 104 ASP A CA 1
ATOM 794 C C . ASP A 1 104 ? 5.712 11.973 -32.984 1.00 85.56 104 ASP A C 1
ATOM 796 O O . ASP A 1 104 ? 5.896 11.601 -31.829 1.00 85.56 104 ASP A O 1
ATOM 800 N N . GLU A 1 105 ? 6.300 11.369 -34.017 1.00 85.69 105 GLU A N 1
ATOM 801 C CA . GLU A 1 105 ? 7.232 10.246 -33.887 1.00 85.69 105 GLU A CA 1
ATOM 802 C C . GLU A 1 105 ? 8.476 10.661 -33.096 1.00 85.69 105 GLU A C 1
ATOM 804 O O . GLU A 1 105 ? 8.872 9.977 -32.153 1.00 85.69 105 GLU A O 1
ATOM 809 N N . CYS A 1 106 ? 9.056 11.827 -33.400 1.00 84.94 106 CYS A N 1
ATOM 810 C CA . CYS A 1 106 ? 10.158 12.360 -32.611 1.00 84.94 106 CYS A CA 1
ATOM 811 C C . CYS A 1 106 ? 9.726 12.645 -31.172 1.00 84.94 106 CYS A C 1
ATOM 813 O O . CYS A 1 106 ? 10.470 12.343 -30.253 1.00 84.94 106 CYS A O 1
ATOM 815 N N . LEU A 1 107 ? 8.548 13.221 -30.933 1.00 81.94 107 LEU A N 1
ATOM 816 C CA . LEU A 1 107 ? 8.040 13.490 -29.587 1.00 81.94 107 LEU A CA 1
ATOM 817 C C . LEU A 1 107 ? 7.720 12.208 -28.827 1.00 81.94 107 LEU A C 1
ATOM 819 O O . LEU A 1 107 ? 7.887 12.189 -27.614 1.00 81.94 107 LEU A O 1
ATOM 823 N N . HIS A 1 108 ? 7.296 11.153 -29.510 1.00 80.25 108 HIS A N 1
ATOM 824 C CA . HIS A 1 108 ? 7.083 9.830 -28.948 1.00 80.25 108 HIS A CA 1
ATOM 825 C C . HIS A 1 108 ? 8.413 9.174 -28.583 1.00 80.25 108 HIS A C 1
ATOM 827 O O . HIS A 1 108 ? 8.587 8.763 -27.439 1.00 80.25 108 HIS A O 1
ATOM 833 N N . ASP A 1 109 ? 9.389 9.172 -29.491 1.00 80.12 109 ASP A N 1
ATOM 834 C CA . ASP A 1 109 ? 10.738 8.674 -29.222 1.00 80.12 109 ASP A CA 1
ATOM 835 C C . ASP A 1 109 ? 11.408 9.509 -28.129 1.00 80.12 109 ASP A C 1
ATOM 837 O O . ASP A 1 109 ? 12.049 8.975 -27.236 1.00 80.12 109 ASP A O 1
ATOM 841 N N . LEU A 1 110 ? 11.181 10.819 -28.080 1.00 74.19 110 LEU A N 1
ATOM 842 C CA . LEU A 1 110 ? 11.640 11.648 -26.971 1.00 74.19 110 LEU A CA 1
ATOM 843 C C . LEU A 1 110 ? 10.796 11.434 -25.688 1.00 74.19 110 LEU A C 1
ATOM 845 O O . LEU A 1 110 ? 11.284 11.519 -24.565 1.00 74.19 110 LEU A O 1
ATOM 849 N N . GLY A 1 111 ? 9.512 11.130 -25.788 1.00 66.00 111 GLY A N 1
ATOM 850 C CA . GLY A 1 111 ? 8.628 10.915 -24.641 1.00 66.00 111 GLY A CA 1
ATOM 851 C C . GLY A 1 111 ? 8.932 9.598 -23.931 1.00 66.00 111 GLY A C 1
ATOM 852 O O . GLY A 1 111 ? 9.122 9.573 -22.711 1.00 66.00 111 GLY A O 1
ATOM 853 N N . LEU A 1 112 ? 9.056 8.527 -24.716 1.00 61.06 112 LEU A N 1
ATOM 854 C CA . LEU A 1 112 ? 9.472 7.197 -24.288 1.00 61.06 112 LEU A CA 1
ATOM 855 C C . LEU A 1 112 ? 10.958 7.150 -23.923 1.00 61.06 112 LEU A C 1
ATOM 857 O O . LEU A 1 112 ? 11.314 6.483 -22.953 1.00 61.06 112 LEU A O 1
ATOM 861 N N . LEU A 1 113 ? 11.830 7.866 -24.643 1.00 57.84 113 LEU A N 1
ATOM 862 C CA . LEU A 1 113 ? 13.280 7.609 -24.623 1.00 57.84 113 LEU A CA 1
ATOM 863 C C . LEU A 1 113 ? 14.138 8.833 -24.252 1.00 57.84 113 LEU A C 1
ATOM 865 O O . LEU A 1 113 ? 15.323 8.674 -23.972 1.00 57.84 113 LEU A O 1
ATOM 869 N N . TRP A 1 114 ? 13.586 10.051 -24.163 1.00 52.09 114 TRP A N 1
ATOM 870 C CA . TRP A 1 114 ? 14.359 11.208 -23.693 1.00 52.09 114 TRP A CA 1
ATOM 871 C C . TRP A 1 114 ? 14.465 11.284 -22.177 1.00 52.09 114 TRP A C 1
ATOM 873 O O . TRP A 1 114 ? 13.500 11.096 -21.429 1.00 52.09 114 TRP A O 1
ATOM 883 N N . LYS A 1 115 ? 15.678 11.686 -21.784 1.00 56.84 115 LYS A N 1
ATOM 884 C CA . LYS A 1 115 ? 16.200 11.915 -20.437 1.00 56.84 115 LYS A CA 1
ATOM 885 C C . LYS A 1 115 ? 16.518 10.664 -19.607 1.00 56.84 115 LYS A C 1
ATOM 887 O O . LYS A 1 115 ? 16.560 10.803 -18.381 1.00 56.84 115 LYS A O 1
ATOM 892 N N . MET A 1 116 ? 16.807 9.495 -20.202 1.00 62.06 116 MET A N 1
ATOM 893 C CA . MET A 1 116 ? 17.750 8.608 -19.499 1.00 62.06 116 MET A CA 1
ATOM 894 C C . MET A 1 116 ? 18.993 9.455 -19.250 1.00 62.06 116 MET A C 1
ATOM 896 O O . MET A 1 116 ? 19.631 9.951 -20.176 1.00 62.06 116 MET A O 1
ATOM 900 N N . LYS A 1 117 ? 19.171 9.837 -17.990 1.00 60.56 117 LYS A N 1
ATOM 901 C CA . LYS A 1 117 ? 20.219 10.762 -17.587 1.00 60.56 117 LYS A CA 1
ATOM 902 C C . LYS A 1 117 ? 21.536 10.035 -17.822 1.00 60.56 117 LYS A C 1
ATOM 904 O O . LYS A 1 117 ? 21.635 8.919 -17.344 1.00 60.56 117 LYS A O 1
ATOM 909 N N . ALA A 1 118 ? 22.509 10.660 -18.485 1.00 59.75 118 ALA A N 1
ATOM 910 C CA . ALA A 1 118 ? 23.809 10.039 -18.755 1.00 59.75 118 ALA A CA 1
ATOM 911 C C . ALA A 1 118 ? 24.340 9.255 -17.533 1.00 59.75 118 ALA A C 1
ATOM 913 O O . ALA A 1 118 ? 24.353 9.783 -16.413 1.00 59.75 118 ALA A O 1
ATOM 914 N N . GLY A 1 119 ? 24.719 7.996 -17.751 1.00 63.12 119 GLY A N 1
ATOM 915 C CA . GLY A 1 119 ? 25.047 6.991 -16.736 1.00 63.12 119 GLY A CA 1
ATOM 916 C C . GLY A 1 119 ? 23.876 6.104 -16.270 1.00 63.12 119 GLY A C 1
ATOM 917 O O . GLY A 1 119 ? 24.123 5.037 -15.708 1.00 63.12 119 GLY A O 1
ATOM 918 N N . HIS A 1 120 ? 22.615 6.484 -16.510 1.00 71.38 120 HIS A N 1
ATOM 919 C CA . HIS A 1 120 ? 21.414 5.698 -16.165 1.00 71.38 120 HIS A CA 1
ATOM 920 C C . HIS A 1 120 ? 20.947 4.783 -17.297 1.00 71.38 120 HIS A C 1
ATOM 922 O O . HIS A 1 120 ? 20.012 4.014 -17.097 1.00 71.38 120 HIS A O 1
ATOM 928 N N . GLU A 1 121 ? 21.573 4.848 -18.459 1.00 75.19 121 GLU A N 1
ATOM 929 C CA . GLU A 1 121 ? 21.328 3.985 -19.608 1.00 75.19 121 GLU A CA 1
ATOM 930 C C . GLU A 1 121 ? 21.955 2.592 -19.450 1.00 75.19 121 GLU A C 1
ATOM 932 O O . GLU A 1 121 ? 21.690 1.700 -20.234 1.00 75.19 121 GLU A O 1
ATOM 937 N N . THR A 1 122 ? 22.726 2.341 -18.394 1.00 88.25 122 THR A N 1
ATOM 938 C CA . THR A 1 122 ? 23.468 1.084 -18.232 1.00 88.25 122 THR A CA 1
ATOM 939 C C . THR A 1 122 ? 22.676 -0.028 -17.537 1.00 88.25 122 THR A C 1
ATOM 941 O O . THR A 1 122 ? 21.789 0.212 -16.706 1.00 88.25 122 THR A O 1
ATOM 944 N N . LEU A 1 123 ? 23.060 -1.268 -17.851 1.00 94.50 123 LEU A N 1
ATOM 945 C CA . LEU A 1 123 ? 22.651 -2.490 -17.161 1.00 94.50 123 LEU A CA 1
ATOM 946 C C . LEU A 1 123 ? 23.707 -2.884 -16.121 1.00 94.50 123 LEU A C 1
ATOM 948 O O . LEU A 1 123 ? 24.852 -3.167 -16.486 1.00 94.50 123 LEU A O 1
ATOM 952 N N . ILE A 1 124 ? 23.328 -2.978 -14.847 1.00 96.56 124 ILE A N 1
ATOM 953 C CA . ILE A 1 124 ? 24.249 -3.251 -13.732 1.00 96.56 124 ILE A CA 1
ATOM 954 C C . ILE A 1 124 ? 23.897 -4.598 -13.095 1.00 96.56 124 ILE A C 1
ATOM 956 O O . ILE A 1 124 ? 22.758 -4.817 -12.690 1.00 96.56 124 ILE A O 1
ATOM 960 N N . ASP A 1 125 ? 24.872 -5.504 -13.010 1.00 97.62 125 ASP A N 1
ATOM 961 C CA . ASP A 1 125 ? 24.704 -6.781 -12.311 1.00 97.62 125 ASP A CA 1
ATOM 962 C C . ASP A 1 125 ? 24.696 -6.572 -10.792 1.00 97.62 125 ASP A C 1
ATOM 964 O O . ASP A 1 125 ? 25.485 -5.797 -10.250 1.00 97.62 125 ASP A O 1
ATOM 968 N N . ILE A 1 126 ? 23.814 -7.296 -10.103 1.00 96.81 126 ILE A N 1
ATOM 969 C CA . ILE A 1 126 ? 23.704 -7.312 -8.644 1.00 96.81 126 ILE A CA 1
ATOM 970 C C . ILE A 1 126 ? 23.898 -8.750 -8.160 1.00 96.81 126 ILE A C 1
ATOM 972 O O . ILE A 1 126 ? 22.988 -9.569 -8.253 1.00 96.81 126 ILE A O 1
ATOM 976 N N . ASP A 1 127 ? 25.068 -9.046 -7.600 1.00 95.31 127 ASP A N 1
ATOM 977 C CA . ASP A 1 127 ? 25.405 -10.381 -7.074 1.00 95.31 127 ASP A CA 1
ATOM 978 C C . ASP A 1 127 ? 25.458 -10.432 -5.542 1.00 95.31 127 ASP A C 1
ATOM 980 O O . ASP A 1 127 ? 25.805 -11.452 -4.950 1.00 95.31 127 ASP A O 1
ATOM 984 N N . GLU A 1 128 ? 25.100 -9.336 -4.869 1.00 94.00 128 GLU A N 1
ATOM 985 C CA . GLU A 1 128 ? 25.199 -9.241 -3.411 1.00 94.00 128 GLU A CA 1
ATOM 986 C C . GLU A 1 128 ? 24.303 -10.241 -2.667 1.00 94.00 128 GLU A C 1
ATOM 988 O O . GLU A 1 128 ? 24.654 -10.638 -1.558 1.00 94.00 128 GLU A O 1
ATOM 993 N N . HIS A 1 129 ? 23.228 -10.702 -3.316 1.00 95.00 129 HIS A N 1
ATOM 994 C CA . HIS A 1 129 ? 22.277 -11.695 -2.803 1.00 95.00 129 HIS A CA 1
ATOM 995 C C . HIS A 1 129 ? 22.583 -13.129 -3.242 1.00 95.00 129 HIS A C 1
ATOM 997 O O . HIS A 1 129 ? 21.854 -14.044 -2.876 1.00 95.00 129 HIS A O 1
ATOM 1003 N N . ALA A 1 130 ? 23.645 -13.361 -4.015 1.00 94.19 130 ALA A N 1
ATOM 1004 C CA . ALA A 1 130 ? 24.048 -14.697 -4.462 1.00 94.19 130 ALA A CA 1
ATOM 1005 C C . ALA A 1 130 ? 25.054 -15.371 -3.509 1.00 94.19 130 ALA A C 1
ATOM 1007 O O . ALA A 1 130 ? 25.636 -16.406 -3.839 1.00 94.19 130 ALA A O 1
ATOM 1008 N N . ARG A 1 131 ? 25.318 -14.759 -2.349 1.00 92.56 131 ARG A N 1
ATOM 1009 C CA . ARG A 1 131 ? 26.367 -15.205 -1.430 1.00 92.56 131 ARG A CA 1
ATOM 1010 C C . ARG A 1 131 ? 25.916 -16.401 -0.580 1.00 92.56 131 ARG A C 1
ATOM 1012 O O . ARG A 1 131 ? 24.725 -16.508 -0.278 1.00 92.56 131 ARG A O 1
ATOM 1019 N N . PRO A 1 132 ? 26.846 -17.267 -0.135 1.00 91.62 132 PRO A N 1
ATOM 1020 C CA . PRO A 1 132 ? 26.517 -18.455 0.655 1.00 91.62 132 PRO A CA 1
ATOM 1021 C C . PRO A 1 132 ? 25.804 -18.175 1.985 1.00 91.62 132 PRO A C 1
ATOM 1023 O O . PRO A 1 132 ? 25.102 -19.052 2.482 1.00 91.62 132 PRO A O 1
ATOM 1026 N N . GLU A 1 133 ? 25.970 -16.983 2.566 1.00 92.62 133 GLU A N 1
ATOM 1027 C CA . GLU A 1 133 ? 25.346 -16.596 3.839 1.00 92.62 133 GLU A CA 1
ATOM 1028 C C . GLU A 1 133 ? 23.844 -16.309 3.698 1.00 92.62 133 GLU A C 1
ATOM 1030 O O . GLU A 1 133 ? 23.097 -16.393 4.674 1.00 92.62 133 GLU A O 1
ATOM 1035 N N . VAL A 1 134 ? 23.386 -15.985 2.485 1.00 92.44 134 VAL A N 1
ATOM 1036 C CA . VAL A 1 134 ? 21.964 -15.808 2.186 1.00 92.44 134 VAL A CA 1
ATOM 1037 C C . VAL A 1 134 ? 21.311 -17.192 2.094 1.00 92.44 134 VAL A C 1
ATOM 1039 O O . VAL A 1 134 ? 21.836 -18.058 1.385 1.00 92.44 134 VAL A O 1
ATOM 1042 N N . PRO A 1 135 ? 20.159 -17.434 2.754 1.00 90.75 135 PRO A N 1
ATOM 1043 C CA . PRO A 1 135 ? 19.435 -18.695 2.629 1.00 90.75 135 PRO A CA 1
ATOM 1044 C C . PRO A 1 135 ? 19.183 -19.057 1.163 1.00 90.75 135 PRO A C 1
ATOM 1046 O O . PRO A 1 135 ? 18.713 -18.223 0.396 1.00 90.75 135 PRO A O 1
ATOM 1049 N N . ALA A 1 136 ? 19.425 -20.313 0.777 1.00 90.56 136 ALA A N 1
ATOM 1050 C CA . ALA A 1 136 ? 19.350 -20.755 -0.622 1.00 90.56 136 ALA A CA 1
ATOM 1051 C C . ALA A 1 136 ? 18.007 -20.444 -1.318 1.00 90.56 136 ALA A C 1
ATOM 1053 O O . ALA A 1 136 ? 17.969 -20.235 -2.527 1.00 90.56 136 ALA A O 1
ATOM 1054 N N . LEU A 1 137 ? 16.900 -20.390 -0.567 1.00 89.38 137 LEU A N 1
ATOM 1055 C CA . LEU A 1 137 ? 15.584 -20.015 -1.097 1.00 89.38 137 LEU A CA 1
ATOM 1056 C C . LEU A 1 137 ? 15.494 -18.533 -1.509 1.00 89.38 137 LEU A C 1
ATOM 1058 O O . LEU A 1 137 ? 14.721 -18.208 -2.408 1.00 89.38 137 LEU A O 1
ATOM 1062 N N . ASN A 1 138 ? 16.295 -17.676 -0.875 1.00 92.81 138 ASN A N 1
ATOM 1063 C CA . ASN A 1 138 ? 16.304 -16.220 -1.033 1.00 92.81 138 ASN A CA 1
ATOM 1064 C C . ASN A 1 138 ? 17.521 -15.726 -1.835 1.00 92.81 138 ASN A C 1
ATOM 1066 O O . ASN A 1 138 ? 17.652 -14.522 -2.074 1.00 92.81 138 ASN A O 1
ATOM 1070 N N . GLN A 1 139 ? 18.428 -16.635 -2.211 1.00 95.62 139 GLN A N 1
ATOM 1071 C CA . GLN A 1 139 ? 19.568 -16.309 -3.057 1.00 95.62 139 GLN A CA 1
ATOM 1072 C C . GLN A 1 139 ? 19.090 -15.867 -4.436 1.00 95.62 139 GLN A C 1
ATOM 1074 O O . GLN A 1 139 ? 18.193 -16.474 -5.032 1.00 95.62 139 GLN A O 1
ATOM 1079 N N . ALA A 1 140 ? 19.706 -14.807 -4.948 1.00 96.88 140 ALA A N 1
ATOM 1080 C CA . ALA A 1 140 ? 19.270 -14.189 -6.186 1.00 96.88 140 ALA A CA 1
ATOM 1081 C C . ALA A 1 140 ? 20.412 -13.514 -6.942 1.00 96.88 140 ALA A C 1
ATOM 1083 O O . ALA A 1 140 ? 21.339 -12.963 -6.351 1.00 96.88 140 ALA A O 1
ATOM 1084 N N . TYR A 1 141 ? 20.273 -13.497 -8.264 1.00 98.00 141 TYR A N 1
ATOM 1085 C CA . TYR A 1 141 ? 21.114 -12.754 -9.193 1.00 98.00 141 TYR A CA 1
ATOM 1086 C C . TYR A 1 141 ? 20.277 -11.623 -9.776 1.00 98.00 141 TYR A C 1
ATOM 1088 O O . TYR A 1 141 ? 19.277 -11.870 -10.449 1.00 98.00 141 TYR A O 1
ATOM 1096 N N . GLY A 1 142 ? 20.647 -10.383 -9.491 1.00 97.94 142 GLY A N 1
ATOM 1097 C CA . GLY A 1 142 ? 19.894 -9.204 -9.895 1.00 97.94 142 GLY A CA 1
ATOM 1098 C C . GLY A 1 142 ? 20.466 -8.503 -11.117 1.00 97.94 142 GLY A C 1
ATOM 1099 O O . GLY A 1 142 ? 21.654 -8.599 -11.422 1.00 97.94 142 GLY A O 1
ATOM 1100 N N . LEU A 1 143 ? 19.591 -7.772 -11.795 1.00 97.94 143 LEU A N 1
ATOM 1101 C CA . LEU A 1 143 ? 19.902 -6.851 -12.874 1.00 97.94 143 LEU A CA 1
ATOM 1102 C C . LEU A 1 143 ? 19.187 -5.528 -12.596 1.00 97.94 143 LEU A C 1
ATOM 1104 O O . LEU A 1 143 ? 17.956 -5.469 -12.548 1.00 97.94 143 LEU A O 1
ATOM 1108 N N . ASP A 1 144 ? 19.962 -4.472 -12.404 1.00 96.94 144 ASP A N 1
ATOM 1109 C CA . ASP A 1 144 ? 19.472 -3.107 -12.290 1.00 96.94 144 ASP A CA 1
ATOM 1110 C C . ASP A 1 144 ? 19.504 -2.441 -13.668 1.00 96.94 144 ASP A C 1
ATOM 1112 O O . ASP A 1 144 ? 20.524 -2.440 -14.362 1.00 96.94 144 ASP A O 1
ATOM 1116 N N . MET A 1 145 ? 18.359 -1.908 -14.083 1.00 95.31 145 MET A N 1
ATOM 1117 C CA . MET A 1 145 ? 18.141 -1.401 -15.436 1.00 95.31 145 MET A CA 1
ATOM 1118 C C . MET A 1 145 ? 17.271 -0.141 -15.433 1.00 95.31 145 MET A C 1
ATOM 1120 O O . MET A 1 145 ? 16.503 0.073 -14.490 1.00 95.31 145 MET A O 1
ATOM 1124 N N . PRO A 1 146 ? 17.324 0.688 -16.489 1.00 92.94 146 PRO A N 1
ATOM 1125 C CA . PRO A 1 146 ? 16.350 1.756 -16.657 1.00 92.94 146 PRO A CA 1
ATOM 1126 C C . PRO A 1 146 ? 14.912 1.213 -16.636 1.00 92.94 146 PRO A C 1
ATOM 1128 O O . PRO A 1 146 ? 14.583 0.263 -17.346 1.00 92.94 146 PRO A O 1
ATOM 1131 N N . GLU A 1 147 ? 14.011 1.849 -15.886 1.00 93.25 147 GLU A N 1
ATOM 1132 C CA . GLU A 1 147 ? 12.623 1.372 -15.771 1.00 93.25 147 GLU A CA 1
ATOM 1133 C C . GLU A 1 147 ? 11.865 1.447 -17.111 1.00 93.25 147 GLU A C 1
ATOM 1135 O O . GLU A 1 147 ? 10.984 0.637 -17.392 1.00 93.25 147 GLU A O 1
ATOM 1140 N N . ARG A 1 148 ? 12.238 2.389 -17.985 1.00 90.94 148 ARG A N 1
ATOM 1141 C CA . ARG A 1 148 ? 11.703 2.478 -19.354 1.00 90.94 148 ARG A CA 1
ATOM 1142 C C . ARG A 1 148 ? 12.163 1.312 -20.235 1.00 90.94 148 ARG A C 1
ATOM 1144 O O . ARG A 1 148 ? 11.385 0.859 -21.067 1.00 90.94 148 ARG A O 1
ATOM 1151 N N . LEU A 1 149 ? 13.381 0.798 -20.028 1.00 92.69 149 LEU A N 1
ATOM 1152 C CA . LEU A 1 149 ? 13.870 -0.399 -20.721 1.00 92.69 149 LEU A CA 1
ATOM 1153 C C . LEU A 1 149 ? 13.104 -1.640 -20.253 1.00 92.69 149 LEU A C 1
ATOM 1155 O O . LEU A 1 149 ? 12.640 -2.407 -21.093 1.00 92.69 149 LEU A O 1
ATOM 1159 N N . LEU A 1 150 ? 12.907 -1.788 -18.936 1.00 95.25 150 LEU A N 1
ATOM 1160 C CA . LEU A 1 150 ? 12.053 -2.832 -18.363 1.00 95.25 150 LEU A CA 1
ATOM 1161 C C . LEU A 1 150 ? 10.661 -2.809 -19.011 1.00 95.25 150 LEU A C 1
ATOM 1163 O O . LEU A 1 150 ? 10.219 -3.818 -19.556 1.00 95.25 150 LEU A O 1
ATOM 1167 N N . TRP A 1 151 ? 9.994 -1.650 -18.988 1.00 94.12 151 TRP A N 1
ATOM 1168 C CA . TRP A 1 151 ? 8.656 -1.486 -19.559 1.00 94.12 151 TRP A CA 1
ATOM 1169 C C . TRP A 1 151 ? 8.626 -1.826 -21.051 1.00 94.12 151 TRP A C 1
ATOM 1171 O O . TRP A 1 151 ? 7.771 -2.589 -21.496 1.00 94.12 151 TRP A O 1
ATOM 1181 N N . GLN A 1 152 ? 9.589 -1.328 -21.829 1.00 92.31 152 GLN A N 1
ATOM 1182 C CA . GLN A 1 152 ? 9.631 -1.592 -23.262 1.00 92.31 152 GLN A CA 1
ATOM 1183 C C . GLN A 1 152 ? 9.848 -3.080 -23.569 1.00 92.31 152 GLN A C 1
ATOM 1185 O O . GLN A 1 152 ? 9.151 -3.639 -24.414 1.00 92.31 152 GLN A O 1
ATOM 1190 N N . ALA A 1 153 ? 10.819 -3.715 -22.914 1.00 95.31 153 ALA A N 1
ATOM 1191 C CA . ALA A 1 153 ? 11.252 -5.067 -23.250 1.00 95.31 153 ALA A CA 1
ATOM 1192 C C . ALA A 1 153 ? 10.311 -6.154 -22.721 1.00 95.31 153 ALA A C 1
ATOM 1194 O O . ALA A 1 153 ? 10.065 -7.129 -23.432 1.00 95.31 153 ALA A O 1
ATOM 1195 N N . PHE A 1 154 ? 9.793 -5.987 -21.501 1.00 96.75 154 PHE A N 1
ATOM 1196 C CA . PHE A 1 154 ? 8.909 -6.967 -20.872 1.00 96.75 154 PHE A CA 1
ATOM 1197 C C . PHE A 1 154 ? 7.438 -6.698 -21.169 1.00 96.75 154 PHE A C 1
ATOM 1199 O O . PHE A 1 154 ? 6.684 -7.649 -21.293 1.00 96.75 154 PHE A O 1
ATOM 1206 N N . VAL A 1 155 ? 7.008 -5.441 -21.301 1.00 95.31 155 VAL A N 1
ATOM 1207 C CA . VAL A 1 155 ? 5.574 -5.12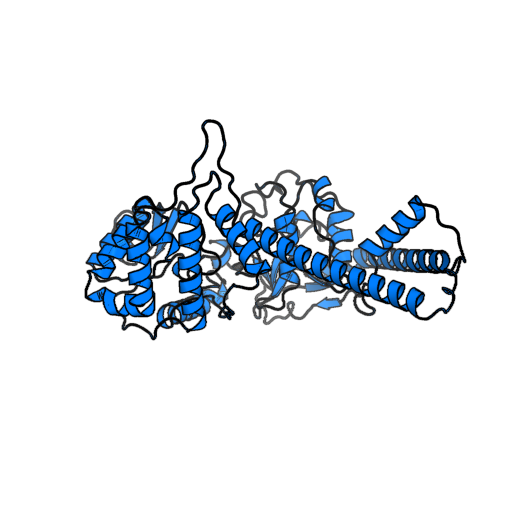4 -21.413 1.00 95.31 155 VAL A CA 1
ATOM 1208 C C . VAL A 1 155 ? 5.200 -4.698 -22.824 1.00 95.31 155 VAL A C 1
ATOM 1210 O O . VAL A 1 155 ? 4.348 -5.323 -23.440 1.00 95.31 155 VAL A O 1
ATOM 1213 N N . VAL A 1 156 ? 5.823 -3.660 -23.383 1.00 93.69 156 VAL A N 1
ATOM 1214 C CA . VAL A 1 156 ? 5.396 -3.114 -24.687 1.00 93.69 156 VAL A CA 1
ATOM 1215 C C . VAL A 1 156 ? 5.645 -4.102 -25.826 1.00 93.69 156 VAL A C 1
ATOM 1217 O O . VAL A 1 156 ? 4.753 -4.325 -26.637 1.00 93.69 156 VAL A O 1
ATOM 1220 N N . ARG A 1 157 ? 6.837 -4.709 -25.882 1.00 93.81 157 ARG A N 1
ATOM 1221 C CA . ARG A 1 157 ? 7.242 -5.636 -26.957 1.00 93.81 157 ARG A CA 1
ATOM 1222 C C . ARG A 1 157 ? 6.703 -7.062 -26.798 1.00 93.81 157 ARG A C 1
ATOM 1224 O O . ARG A 1 157 ? 6.929 -7.877 -27.686 1.00 93.81 157 ARG A O 1
ATOM 1231 N N . GLN A 1 158 ? 6.050 -7.378 -25.682 1.00 95.06 158 GLN A N 1
ATOM 1232 C CA . GLN A 1 158 ? 5.499 -8.707 -25.412 1.00 95.06 158 GLN A CA 1
ATOM 1233 C C . GLN A 1 158 ? 3.975 -8.654 -25.434 1.00 95.06 158 GLN A C 1
ATOM 1235 O O . GLN A 1 158 ? 3.380 -7.642 -25.075 1.00 95.06 158 GLN A O 1
ATOM 1240 N N . ASP A 1 159 ? 3.347 -9.770 -25.780 1.00 94.38 159 ASP A N 1
ATOM 1241 C CA . ASP A 1 159 ? 1.948 -10.002 -25.432 1.00 94.38 159 ASP A CA 1
ATOM 1242 C C . ASP A 1 159 ? 1.839 -10.104 -23.902 1.00 94.38 159 ASP A C 1
ATOM 1244 O O . ASP A 1 159 ? 2.665 -10.791 -23.284 1.00 94.38 159 ASP A O 1
ATOM 1248 N N . ILE A 1 160 ? 0.848 -9.451 -23.291 1.00 95.25 160 ILE A N 1
ATOM 1249 C CA . ILE A 1 160 ? 0.553 -9.529 -21.847 1.00 95.25 160 ILE A CA 1
ATOM 1250 C C . ILE A 1 160 ? -0.730 -10.298 -21.502 1.00 95.25 160 ILE A C 1
ATOM 1252 O O . ILE A 1 160 ? -1.032 -10.460 -20.321 1.00 95.25 160 ILE A O 1
ATOM 1256 N N . SER A 1 161 ? -1.458 -10.815 -22.493 1.00 93.19 161 SER A N 1
ATOM 1257 C CA . SER A 1 161 ? -2.667 -11.617 -22.276 1.00 93.19 161 SER A CA 1
ATOM 1258 C C . SER A 1 161 ? -2.362 -12.919 -21.525 1.00 93.19 161 SER A C 1
ATOM 1260 O O . SER A 1 161 ? -1.342 -13.565 -21.765 1.00 93.19 161 SER A O 1
ATOM 1262 N N . HIS A 1 162 ? -3.203 -13.340 -20.584 1.00 90.50 162 HIS A N 1
ATOM 1263 C CA . HIS A 1 162 ? -2.902 -14.526 -19.775 1.00 90.50 162 HIS A CA 1
ATOM 1264 C C . HIS A 1 162 ? -3.380 -15.817 -20.460 1.00 90.50 162 HIS A C 1
ATOM 1266 O O . HIS A 1 162 ? -4.578 -15.960 -20.701 1.00 90.50 162 HIS A O 1
ATOM 1272 N N . PRO A 1 163 ? -2.479 -16.773 -20.764 1.00 91.19 163 PRO A N 1
ATOM 1273 C CA . PRO A 1 163 ? -2.892 -18.111 -21.170 1.00 91.19 163 PRO A CA 1
ATOM 1274 C C . PRO A 1 163 ? -3.440 -18.913 -19.971 1.00 91.19 163 PRO A C 1
ATOM 1276 O O . PRO A 1 163 ? -3.158 -18.553 -18.822 1.00 91.19 163 PRO A O 1
ATOM 1279 N N . PRO A 1 164 ? -4.129 -20.044 -20.223 1.00 92.56 164 PRO A N 1
ATOM 1280 C CA . PRO A 1 164 ? -4.628 -20.934 -19.177 1.00 92.56 164 PRO A CA 1
ATOM 1281 C C . PRO A 1 164 ? -3.583 -21.304 -18.119 1.00 92.56 164 PRO A C 1
ATOM 1283 O O . PRO A 1 164 ? -2.489 -21.773 -18.437 1.00 92.56 164 PRO A O 1
ATOM 1286 N N . GLY A 1 165 ? -3.938 -21.107 -16.851 1.00 92.31 165 GLY A N 1
ATOM 1287 C CA . GLY A 1 165 ? -3.102 -21.351 -15.674 1.00 92.31 165 GLY A CA 1
ATOM 1288 C C . GLY A 1 165 ? -2.292 -20.140 -15.201 1.00 92.31 165 GLY A C 1
ATOM 1289 O O . GLY A 1 165 ? -1.782 -20.160 -14.077 1.00 92.31 165 GLY A O 1
ATOM 1290 N N . TRP A 1 166 ? -2.192 -19.083 -16.009 1.00 93.69 166 TRP A N 1
ATOM 1291 C CA . TRP A 1 166 ? -1.499 -17.843 -15.650 1.00 93.69 166 TRP A CA 1
ATOM 1292 C C . TRP A 1 166 ? -2.450 -16.726 -15.226 1.00 93.69 166 TRP A C 1
ATOM 1294 O O . TRP A 1 166 ? -1.987 -15.690 -14.756 1.00 93.69 166 TRP A O 1
ATOM 1304 N N . GLU A 1 167 ? -3.761 -16.915 -15.362 1.00 92.56 167 GLU A N 1
ATOM 1305 C CA . GLU A 1 167 ? -4.747 -15.887 -15.057 1.00 92.56 167 GLU A CA 1
ATOM 1306 C C . GLU A 1 167 ? -4.708 -15.503 -13.569 1.00 92.56 167 GLU A C 1
ATOM 1308 O O . GLU A 1 167 ? -4.892 -16.363 -12.695 1.00 92.56 167 GLU A O 1
ATOM 1313 N N . PRO A 1 168 ? -4.550 -14.205 -13.247 1.00 90.50 168 PRO A N 1
ATOM 1314 C CA . PRO A 1 168 ? -4.419 -13.752 -11.867 1.00 90.50 168 PRO A CA 1
ATOM 1315 C C . PRO A 1 168 ? -5.743 -13.808 -11.090 1.00 90.50 168 PRO A C 1
ATOM 1317 O O . PRO A 1 168 ? -5.757 -13.532 -9.890 1.00 90.50 168 PRO A O 1
ATOM 1320 N N . GLY A 1 169 ? -6.867 -14.122 -11.746 1.00 91.94 169 GLY A N 1
ATOM 1321 C CA . GLY A 1 169 ? -8.196 -14.145 -11.125 1.00 91.94 169 GLY A CA 1
ATOM 1322 C C . GLY A 1 169 ? -8.693 -12.752 -10.731 1.00 91.94 169 GLY A C 1
ATOM 1323 O O . GLY A 1 169 ? -9.461 -12.608 -9.776 1.00 91.94 169 GLY A O 1
ATOM 1324 N N . ARG A 1 170 ? -8.201 -11.720 -11.425 1.00 89.75 170 ARG A N 1
ATOM 1325 C CA . ARG A 1 170 ? -8.524 -10.304 -11.229 1.00 89.75 170 ARG A CA 1
ATOM 1326 C C . ARG A 1 170 ? -8.634 -9.600 -12.581 1.00 89.75 170 ARG A C 1
ATOM 1328 O O . ARG A 1 170 ? -7.998 -10.060 -13.525 1.00 89.75 170 ARG A O 1
ATOM 1335 N N . PRO A 1 171 ? -9.424 -8.520 -12.677 1.00 92.38 171 PRO A N 1
ATOM 1336 C CA . PRO A 1 171 ? -9.461 -7.702 -13.880 1.00 92.38 171 PRO A CA 1
ATOM 1337 C C . PRO A 1 171 ? -8.145 -6.937 -14.079 1.00 92.38 171 PRO A C 1
ATOM 1339 O O . PRO A 1 171 ? -7.381 -6.730 -13.137 1.00 92.38 171 PRO A O 1
ATOM 1342 N N . SER A 1 172 ? -7.920 -6.477 -15.309 1.00 94.25 172 SER A N 1
ATOM 1343 C CA . SER A 1 172 ? -6.863 -5.522 -15.645 1.00 94.25 172 SER A CA 1
ATOM 1344 C C . SER A 1 172 ? -7.041 -4.200 -14.892 1.00 94.25 172 SER A C 1
ATOM 1346 O O . SER A 1 172 ? -8.093 -3.560 -14.987 1.00 94.25 172 SER A O 1
ATOM 1348 N N . GLU A 1 173 ? -6.006 -3.748 -14.184 1.00 94.06 173 GLU A N 1
ATOM 1349 C CA . GLU A 1 173 ? -6.059 -2.557 -13.338 1.00 94.06 173 GLU A CA 1
ATOM 1350 C C . GLU A 1 173 ? -4.816 -1.648 -13.528 1.00 94.06 173 GLU A C 1
ATOM 1352 O O . GLU A 1 173 ? -3.827 -1.730 -12.789 1.00 94.06 173 GLU A O 1
ATOM 1357 N N . PRO A 1 174 ? -4.860 -0.693 -14.484 1.00 93.81 174 PRO A N 1
ATOM 1358 C CA . PRO A 1 174 ? -3.740 0.214 -14.780 1.00 93.81 174 PRO A CA 1
ATOM 1359 C C . PRO A 1 174 ? -3.238 1.031 -13.583 1.00 93.81 174 PRO A C 1
ATOM 1361 O O . PRO A 1 174 ? -2.049 1.326 -13.477 1.00 93.81 174 PRO A O 1
ATOM 1364 N N . ALA A 1 175 ? -4.133 1.403 -12.668 1.00 91.31 175 ALA A N 1
ATOM 1365 C CA . ALA A 1 175 ? -3.775 2.176 -11.484 1.00 91.31 175 ALA A CA 1
ATOM 1366 C C . ALA A 1 175 ? -2.911 1.365 -10.502 1.00 91.31 175 ALA A C 1
ATOM 1368 O O . ALA A 1 175 ? -1.945 1.900 -9.959 1.00 91.31 175 ALA A O 1
ATOM 1369 N N . PHE A 1 176 ? -3.178 0.066 -10.332 1.00 93.06 176 PHE A N 1
ATOM 1370 C CA . PHE A 1 176 ? -2.314 -0.805 -9.530 1.00 93.06 176 PHE A CA 1
ATOM 1371 C C . PHE A 1 176 ? -0.973 -1.064 -10.212 1.00 93.06 176 PHE A C 1
ATOM 1373 O O . PHE A 1 176 ? 0.051 -1.132 -9.529 1.00 93.06 176 PHE A O 1
ATOM 1380 N N . MET A 1 177 ? -0.941 -1.112 -11.548 1.00 95.06 177 MET A N 1
ATOM 1381 C CA . MET A 1 177 ? 0.321 -1.132 -12.290 1.00 95.06 177 MET A CA 1
ATOM 1382 C C . MET A 1 177 ? 1.146 0.131 -11.996 1.00 95.06 177 MET A C 1
ATOM 1384 O O . MET A 1 177 ? 2.328 0.034 -11.669 1.00 95.06 177 MET A O 1
ATOM 1388 N N . ASP A 1 178 ? 0.526 1.315 -12.024 1.00 93.06 178 ASP A N 1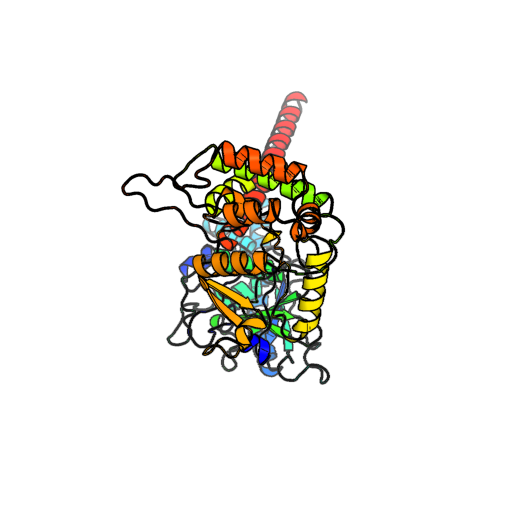
ATOM 1389 C CA . ASP A 1 178 ? 1.178 2.578 -11.656 1.00 93.06 178 ASP A CA 1
ATOM 1390 C C . ASP A 1 178 ? 1.685 2.591 -10.208 1.00 93.06 178 ASP A C 1
ATOM 1392 O O . ASP A 1 178 ? 2.770 3.116 -9.939 1.00 93.06 178 ASP A O 1
ATOM 1396 N N . LEU A 1 179 ? 0.915 2.037 -9.268 1.00 92.50 179 LEU A N 1
ATOM 1397 C CA . LEU A 1 179 ? 1.321 1.939 -7.867 1.00 92.50 179 LEU A CA 1
ATOM 1398 C C . LEU A 1 179 ? 2.517 0.995 -7.690 1.00 92.50 179 LEU A C 1
ATOM 1400 O O . LEU A 1 179 ? 3.480 1.368 -7.023 1.00 92.50 179 LEU A O 1
ATOM 1404 N N . ASN A 1 180 ? 2.524 -0.169 -8.345 1.00 94.56 180 ASN A N 1
ATOM 1405 C CA . ASN A 1 180 ? 3.689 -1.062 -8.379 1.00 94.56 180 ASN A CA 1
ATOM 1406 C C . ASN A 1 180 ? 4.903 -0.378 -9.020 1.00 94.56 180 ASN A C 1
ATOM 1408 O O . ASN A 1 180 ? 6.038 -0.539 -8.566 1.00 94.56 180 ASN A O 1
ATOM 1412 N N . MET A 1 181 ? 4.686 0.428 -10.063 1.00 93.62 181 MET A N 1
ATOM 1413 C CA . MET A 1 181 ? 5.752 1.216 -10.675 1.00 93.62 181 MET A CA 1
ATOM 1414 C C . MET A 1 181 ? 6.357 2.213 -9.687 1.00 93.62 181 MET A C 1
ATOM 1416 O O . MET A 1 181 ? 7.578 2.302 -9.576 1.00 93.62 181 MET A O 1
ATOM 1420 N N . GLN A 1 182 ? 5.515 2.904 -8.921 1.00 91.81 182 GLN A N 1
ATOM 1421 C CA . GLN A 1 182 ? 5.937 3.856 -7.895 1.00 91.81 182 GLN A CA 1
ATOM 1422 C C . GLN A 1 182 ? 6.641 3.195 -6.709 1.00 91.81 182 GLN A C 1
ATOM 1424 O O . GLN A 1 182 ? 7.683 3.702 -6.301 1.00 91.81 182 GLN A O 1
ATOM 1429 N N . ALA A 1 183 ? 6.129 2.069 -6.208 1.00 93.06 183 ALA A N 1
ATOM 1430 C CA . ALA A 1 183 ? 6.669 1.359 -5.048 1.00 93.06 183 ALA A CA 1
ATOM 1431 C C . ALA A 1 183 ? 8.183 1.117 -5.166 1.00 93.06 183 ALA A C 1
ATOM 1433 O O . ALA A 1 183 ? 8.942 1.418 -4.250 1.00 93.06 183 ALA A O 1
ATOM 1434 N N . LYS A 1 184 ? 8.644 0.672 -6.343 1.00 93.44 184 LYS A N 1
ATOM 1435 C CA . LYS A 1 184 ? 10.068 0.396 -6.631 1.00 93.44 184 LYS A CA 1
ATOM 1436 C C . LYS A 1 184 ? 10.970 1.630 -6.606 1.00 93.44 184 LYS A C 1
ATOM 1438 O O . LYS A 1 184 ? 12.188 1.511 -6.520 1.00 93.44 184 LYS A O 1
ATOM 1443 N N . ARG A 1 185 ? 10.390 2.820 -6.756 1.00 91.50 185 ARG A N 1
ATOM 1444 C CA . ARG A 1 185 ? 11.123 4.094 -6.760 1.00 91.50 185 ARG A CA 1
ATOM 1445 C C . ARG A 1 185 ? 11.300 4.634 -5.342 1.00 91.50 185 ARG A C 1
ATOM 1447 O O . ARG A 1 185 ? 12.141 5.509 -5.124 1.00 91.50 185 ARG A O 1
ATOM 1454 N N . GLU A 1 186 ? 10.501 4.155 -4.390 1.00 88.44 186 GLU A N 1
ATOM 1455 C CA . GLU A 1 186 ? 10.603 4.551 -2.993 1.00 88.44 186 GLU A CA 1
ATOM 1456 C C . GLU A 1 186 ? 11.867 3.954 -2.365 1.00 88.44 186 GLU A C 1
ATOM 1458 O O . GLU A 1 186 ? 12.202 2.790 -2.558 1.00 88.44 186 GLU A O 1
ATOM 1463 N N . LYS A 1 187 ? 12.580 4.763 -1.578 1.00 86.38 187 LYS A N 1
ATOM 1464 C CA . LYS A 1 187 ? 13.785 4.328 -0.849 1.00 86.38 187 LYS A CA 1
ATOM 1465 C C . LYS A 1 187 ? 13.469 3.836 0.567 1.00 86.38 187 LYS A C 1
ATOM 1467 O O . LYS A 1 187 ? 14.366 3.755 1.405 1.00 86.38 187 LYS A O 1
ATOM 1472 N N . LYS A 1 188 ? 12.190 3.574 0.856 1.00 84.56 188 LYS A N 1
ATOM 1473 C CA . LYS A 1 188 ? 11.739 3.058 2.150 1.00 84.56 188 LYS A CA 1
ATOM 1474 C C . LYS A 1 188 ? 12.120 1.581 2.238 1.00 84.56 188 LYS A C 1
ATOM 1476 O O . LYS A 1 188 ? 11.934 0.852 1.272 1.00 84.56 188 LYS A O 1
ATOM 1481 N N . LYS A 1 189 ? 12.678 1.159 3.375 1.00 85.75 189 LYS A N 1
ATOM 1482 C CA . LYS A 1 189 ? 12.970 -0.255 3.628 1.00 85.75 189 LYS A CA 1
ATOM 1483 C C . LYS A 1 189 ? 11.694 -1.001 4.068 1.00 85.75 189 LYS A C 1
ATOM 1485 O O . LYS A 1 189 ? 10.881 -0.396 4.769 1.00 85.75 189 LYS A O 1
ATOM 1490 N N . PRO A 1 190 ? 11.551 -2.293 3.720 1.00 88.81 190 PRO A N 1
ATOM 1491 C CA . PRO A 1 190 ? 12.396 -3.030 2.773 1.00 88.81 190 PRO A CA 1
ATOM 1492 C C . PRO A 1 190 ? 12.236 -2.499 1.340 1.00 88.81 190 PRO A C 1
ATOM 1494 O O . PRO A 1 190 ? 11.168 -2.017 0.964 1.00 88.81 190 PRO A O 1
ATOM 1497 N N . LEU A 1 191 ? 13.315 -2.538 0.552 1.00 92.88 191 LEU A N 1
ATOM 1498 C CA . LEU A 1 191 ? 13.295 -1.964 -0.794 1.00 92.88 191 LEU A CA 1
ATOM 1499 C C . LEU A 1 191 ? 12.417 -2.821 -1.707 1.00 92.88 191 LEU A C 1
ATOM 1501 O O . LEU A 1 191 ? 12.577 -4.041 -1.761 1.00 92.88 191 LEU A O 1
ATOM 1505 N N . ALA A 1 192 ? 11.505 -2.182 -2.437 1.00 96.25 192 ALA A N 1
ATOM 1506 C CA . ALA A 1 192 ? 10.675 -2.870 -3.415 1.00 96.25 192 ALA A CA 1
ATOM 1507 C C . ALA A 1 192 ? 11.475 -3.167 -4.694 1.00 96.25 192 ALA A C 1
ATOM 1509 O O . ALA A 1 192 ? 12.112 -2.287 -5.276 1.00 96.25 192 ALA A O 1
ATOM 1510 N N . ALA A 1 193 ? 11.394 -4.411 -5.150 1.00 97.00 193 ALA A N 1
ATOM 1511 C CA . ALA A 1 193 ? 12.063 -4.936 -6.331 1.00 97.00 193 ALA A CA 1
ATOM 1512 C C . ALA A 1 193 ? 11.108 -5.827 -7.142 1.00 97.00 193 ALA A C 1
ATOM 1514 O O . ALA A 1 193 ? 9.920 -5.940 -6.830 1.00 97.00 193 ALA A O 1
ATOM 1515 N N . ILE A 1 194 ? 11.627 -6.451 -8.201 1.00 98.31 194 ILE A N 1
ATOM 1516 C CA . ILE A 1 194 ? 10.892 -7.420 -9.019 1.00 98.31 194 ILE A CA 1
ATOM 1517 C C . ILE A 1 194 ? 11.594 -8.771 -8.951 1.00 98.31 194 ILE A C 1
ATOM 1519 O O . ILE A 1 194 ? 12.815 -8.846 -9.062 1.00 98.31 194 ILE A O 1
ATOM 1523 N N . TRP A 1 195 ? 10.819 -9.840 -8.822 1.00 98.25 195 TRP A N 1
ATOM 1524 C CA . TRP A 1 195 ? 11.287 -11.218 -8.890 1.00 98.25 195 TRP A CA 1
ATOM 1525 C C . TRP A 1 195 ? 10.748 -11.900 -10.148 1.00 98.25 195 TRP A C 1
ATOM 1527 O O . TRP A 1 195 ? 9.538 -11.913 -10.360 1.00 98.25 195 TRP A O 1
ATOM 1537 N N . GLN A 1 196 ? 11.618 -12.494 -10.967 1.00 98.06 196 GLN A N 1
ATOM 1538 C CA . GLN A 1 196 ? 11.197 -13.340 -12.084 1.00 98.06 196 GLN A CA 1
ATOM 1539 C C . GLN A 1 196 ? 10.915 -14.764 -11.585 1.00 98.06 196 GLN A C 1
ATOM 1541 O O . GLN A 1 196 ? 11.829 -15.527 -11.257 1.00 98.06 196 GLN A O 1
ATOM 1546 N N . TYR A 1 197 ? 9.632 -15.109 -11.510 1.00 97.25 197 TYR A N 1
ATOM 1547 C CA . TYR A 1 197 ? 9.142 -16.409 -11.061 1.00 97.25 197 TYR A CA 1
ATOM 1548 C C . TYR A 1 197 ? 9.285 -17.498 -12.130 1.00 97.25 197 TYR A C 1
ATOM 1550 O O . TYR A 1 197 ? 9.556 -18.653 -11.790 1.00 97.25 197 TYR A O 1
ATOM 1558 N N . ASP A 1 198 ? 9.124 -17.140 -13.406 1.00 96.56 198 ASP A N 1
ATOM 1559 C CA . ASP A 1 198 ? 9.186 -18.086 -14.518 1.00 96.56 198 ASP A CA 1
ATOM 1560 C C . ASP A 1 198 ? 10.625 -18.578 -14.729 1.00 96.56 198 ASP A C 1
ATOM 1562 O O . ASP A 1 198 ? 11.540 -17.809 -15.041 1.00 96.56 198 ASP A O 1
ATOM 1566 N N . ARG A 1 199 ? 10.829 -19.881 -14.523 1.00 93.88 199 ARG A N 1
ATOM 1567 C CA . ARG A 1 199 ? 12.146 -20.523 -14.629 1.00 93.88 199 ARG A CA 1
ATOM 1568 C C . ARG A 1 199 ? 12.508 -20.902 -16.059 1.00 93.88 199 ARG A C 1
ATOM 1570 O O . ARG A 1 199 ? 13.688 -21.100 -16.336 1.00 93.88 199 ARG A O 1
ATOM 1577 N N . GLU A 1 200 ? 11.515 -21.039 -16.928 1.00 95.19 200 GLU A N 1
ATOM 1578 C CA . GLU A 1 200 ? 11.688 -21.516 -18.299 1.00 95.19 200 GLU A CA 1
ATOM 1579 C C . GLU A 1 200 ? 11.827 -20.341 -19.263 1.00 95.19 200 GLU A C 1
ATOM 1581 O O . GLU A 1 200 ? 12.671 -20.359 -20.160 1.00 95.19 200 GLU A O 1
ATOM 1586 N N . ASN A 1 201 ? 11.050 -19.280 -19.036 1.00 96.06 201 ASN A N 1
ATOM 1587 C CA . ASN A 1 201 ? 11.100 -18.062 -19.828 1.00 96.06 201 ASN A CA 1
ATOM 1588 C C . ASN A 1 201 ? 11.409 -16.839 -18.948 1.00 96.06 201 ASN A C 1
ATOM 1590 O O . ASN A 1 201 ? 10.496 -16.153 -18.484 1.00 96.06 201 ASN A O 1
ATOM 1594 N N . PRO A 1 202 ? 12.692 -16.476 -18.771 1.00 97.00 202 PRO A N 1
ATOM 1595 C CA . PRO A 1 202 ? 13.067 -15.370 -17.896 1.00 97.00 202 PRO A CA 1
ATOM 1596 C C . PRO A 1 202 ? 12.673 -13.984 -18.449 1.00 97.00 202 PRO A C 1
ATOM 1598 O O . PRO A 1 202 ? 12.737 -12.998 -17.716 1.00 97.00 202 PRO A O 1
ATOM 1601 N N . MET A 1 203 ? 12.218 -13.900 -19.709 1.00 97.06 203 MET A N 1
ATOM 1602 C CA . MET A 1 203 ? 11.625 -12.696 -20.312 1.00 97.06 203 MET A CA 1
ATOM 1603 C C . MET A 1 203 ? 10.090 -12.648 -20.199 1.00 97.06 203 MET A C 1
ATOM 1605 O O . MET A 1 203 ? 9.489 -11.695 -20.691 1.00 97.06 203 MET A O 1
ATOM 1609 N N . ASN A 1 204 ? 9.435 -13.643 -19.587 1.00 97.12 204 ASN A N 1
ATOM 1610 C CA . ASN A 1 204 ? 7.978 -13.663 -19.458 1.00 97.12 204 ASN A CA 1
ATOM 1611 C C . ASN A 1 204 ? 7.503 -12.542 -18.514 1.00 97.12 204 ASN A C 1
ATOM 1613 O O . ASN A 1 204 ? 7.835 -12.582 -17.325 1.00 97.12 204 ASN A O 1
ATOM 1617 N N . PRO A 1 205 ? 6.699 -11.567 -18.981 1.00 96.44 205 PRO A N 1
ATOM 1618 C CA . PRO A 1 205 ? 6.207 -10.500 -18.112 1.00 96.44 205 PRO A CA 1
ATOM 1619 C C . PRO A 1 205 ? 5.222 -10.977 -17.049 1.00 96.44 205 PRO A C 1
ATOM 1621 O O . PRO A 1 205 ? 5.131 -10.361 -15.991 1.00 96.44 205 PRO A O 1
ATOM 1624 N N . ARG A 1 206 ? 4.508 -12.078 -17.302 1.00 95.75 206 ARG A N 1
ATOM 1625 C CA . ARG A 1 206 ? 3.513 -12.629 -16.371 1.00 95.75 206 ARG A CA 1
ATOM 1626 C C . ARG A 1 206 ? 4.190 -13.210 -15.137 1.00 95.75 206 ARG A C 1
ATOM 1628 O O . ARG A 1 206 ? 3.651 -13.116 -14.048 1.00 95.75 206 ARG A O 1
ATOM 1635 N N . GLY A 1 207 ? 5.398 -13.753 -15.295 1.00 96.81 207 GLY A N 1
ATOM 1636 C CA . GLY A 1 207 ? 6.206 -14.278 -14.194 1.00 96.81 207 GLY A CA 1
ATOM 1637 C C . GLY A 1 207 ? 6.822 -13.209 -13.291 1.00 96.81 207 GLY A C 1
ATOM 1638 O O . GLY A 1 207 ? 7.412 -13.554 -12.270 1.00 96.81 207 GLY A O 1
ATOM 1639 N N . LEU A 1 208 ? 6.697 -11.921 -13.621 1.00 98.00 208 LEU A N 1
ATOM 1640 C CA . LEU A 1 208 ? 7.220 -10.855 -12.776 1.00 98.00 208 LEU A CA 1
ATOM 1641 C C . LEU A 1 208 ? 6.327 -10.671 -11.544 1.00 98.00 208 LEU A C 1
ATOM 1643 O O . LEU A 1 208 ? 5.148 -10.335 -11.651 1.00 98.00 208 LEU A O 1
ATOM 1647 N N . LEU A 1 209 ? 6.914 -10.829 -10.363 1.00 98.19 209 LEU A N 1
ATOM 1648 C CA . LEU A 1 209 ? 6.286 -10.596 -9.067 1.00 98.19 209 LEU A CA 1
ATOM 1649 C C . LEU A 1 209 ? 6.888 -9.361 -8.404 1.00 98.19 209 LEU A C 1
ATOM 1651 O O . LEU A 1 209 ? 8.083 -9.099 -8.541 1.00 98.19 209 LEU A O 1
ATOM 1655 N N . MET A 1 210 ? 6.082 -8.631 -7.637 1.00 98.25 210 MET A N 1
ATOM 1656 C CA . MET A 1 210 ? 6.622 -7.680 -6.670 1.00 98.25 210 MET A CA 1
ATOM 1657 C C . MET A 1 210 ? 7.426 -8.439 -5.610 1.00 98.25 210 MET A C 1
ATOM 1659 O O . MET A 1 210 ? 7.057 -9.544 -5.207 1.00 98.25 210 MET A O 1
ATOM 1663 N N . ALA A 1 211 ? 8.531 -7.851 -5.165 1.00 97.62 211 ALA A N 1
ATOM 1664 C CA . ALA A 1 211 ? 9.464 -8.469 -4.234 1.00 97.62 211 ALA A CA 1
ATOM 1665 C C . ALA A 1 211 ? 10.029 -7.452 -3.242 1.00 97.62 211 ALA A C 1
ATOM 1667 O O . ALA A 1 211 ? 10.030 -6.249 -3.506 1.00 97.62 211 ALA A O 1
ATOM 1668 N N . HIS A 1 212 ? 10.553 -7.953 -2.131 1.00 96.88 212 HIS A N 1
ATOM 1669 C CA . HIS A 1 212 ? 11.382 -7.189 -1.216 1.00 96.88 212 HIS A CA 1
ATOM 1670 C C . HIS A 1 212 ? 12.825 -7.657 -1.268 1.00 96.88 212 HIS A C 1
ATOM 1672 O O . HIS A 1 212 ? 13.117 -8.853 -1.265 1.00 96.88 212 HIS A O 1
ATOM 1678 N N . GLU A 1 213 ? 13.714 -6.675 -1.284 1.00 94.69 213 GLU A N 1
ATOM 1679 C CA . GLU A 1 213 ? 15.135 -6.842 -1.059 1.00 94.69 213 GLU A CA 1
ATOM 1680 C C . GLU A 1 213 ? 15.439 -6.536 0.414 1.00 94.69 213 GLU A C 1
ATOM 1682 O O . GLU A 1 213 ? 15.298 -5.400 0.882 1.00 94.69 213 GLU A O 1
ATOM 1687 N N . GLU A 1 214 ? 15.805 -7.581 1.154 1.00 91.06 214 GLU A N 1
ATOM 1688 C CA . GLU A 1 214 ? 16.054 -7.567 2.596 1.00 91.06 214 GLU A CA 1
ATOM 1689 C C . GLU A 1 214 ? 17.455 -8.127 2.897 1.00 91.06 214 GLU A C 1
ATOM 1691 O O . GLU A 1 214 ? 18.118 -8.703 2.038 1.00 91.06 214 GLU A O 1
ATOM 1696 N N . GLU A 1 215 ? 17.922 -7.984 4.140 1.00 85.19 215 GLU A N 1
ATOM 1697 C CA . GLU A 1 215 ? 19.238 -8.505 4.559 1.00 85.19 215 GLU A CA 1
ATOM 1698 C C . GLU A 1 215 ? 19.349 -10.028 4.401 1.00 85.19 215 GLU A C 1
ATOM 1700 O O . GLU A 1 215 ? 20.425 -10.558 4.146 1.00 85.19 215 GLU A O 1
ATOM 1705 N N . ILE A 1 216 ? 18.220 -10.733 4.506 1.00 87.81 216 ILE A N 1
ATOM 1706 C CA . ILE A 1 216 ? 18.131 -12.188 4.346 1.00 87.81 216 ILE A CA 1
ATOM 1707 C C . ILE A 1 216 ? 17.925 -12.627 2.887 1.00 87.81 216 ILE A C 1
ATOM 1709 O O . ILE A 1 216 ? 17.550 -13.778 2.652 1.00 87.81 216 ILE A O 1
ATOM 1713 N N . GLY A 1 217 ? 18.143 -11.730 1.922 1.00 93.25 217 GLY A N 1
ATOM 1714 C CA . GLY A 1 217 ? 18.025 -11.972 0.484 1.00 93.25 217 GLY A CA 1
ATOM 1715 C C . GLY A 1 217 ? 16.781 -11.347 -0.147 1.00 93.25 217 GLY A C 1
ATOM 1716 O O . GLY A 1 217 ? 16.135 -10.464 0.423 1.00 93.25 217 GLY A O 1
ATOM 1717 N N . VAL A 1 218 ? 16.427 -11.824 -1.343 1.00 96.31 218 VAL A N 1
ATOM 1718 C CA . VAL A 1 218 ? 15.297 -11.299 -2.122 1.00 96.31 218 VAL A CA 1
ATOM 1719 C C . VAL A 1 218 ? 14.145 -12.289 -2.110 1.00 96.31 218 VAL A C 1
ATOM 1721 O O . VAL A 1 218 ? 14.334 -13.471 -2.400 1.00 96.31 218 VAL A O 1
ATOM 1724 N N . ARG A 1 219 ? 12.938 -11.809 -1.800 1.00 96.25 219 ARG A N 1
ATOM 1725 C CA . ARG A 1 219 ? 11.733 -12.647 -1.754 1.00 96.25 219 ARG A CA 1
ATOM 1726 C C . ARG A 1 219 ? 10.554 -11.977 -2.449 1.00 96.25 219 ARG A C 1
ATOM 1728 O O . ARG A 1 219 ? 10.342 -10.783 -2.237 1.00 96.25 219 ARG A O 1
ATOM 1735 N N . PRO A 1 220 ? 9.763 -12.715 -3.247 1.00 97.31 220 PRO A N 1
ATOM 1736 C CA . PRO A 1 220 ? 8.489 -12.204 -3.736 1.00 97.31 220 PRO A CA 1
ATOM 1737 C C . PRO A 1 220 ? 7.548 -11.917 -2.560 1.00 97.31 220 PRO A C 1
ATOM 1739 O O . PRO A 1 220 ? 7.665 -12.526 -1.492 1.00 97.31 220 PRO A O 1
ATOM 1742 N N . VAL A 1 221 ? 6.605 -10.999 -2.755 1.00 97.12 221 VAL A N 1
ATOM 1743 C CA . VAL A 1 221 ? 5.674 -10.611 -1.693 1.00 97.12 221 VAL A CA 1
ATOM 1744 C C . VAL A 1 221 ? 4.295 -11.243 -1.848 1.00 97.12 221 VAL A C 1
ATOM 1746 O O . VAL A 1 221 ? 3.818 -11.504 -2.955 1.00 97.12 221 VAL A O 1
ATOM 1749 N N . ALA A 1 222 ? 3.652 -11.452 -0.708 1.00 95.56 222 ALA A N 1
ATOM 1750 C CA . ALA A 1 222 ? 2.249 -11.804 -0.549 1.00 95.56 222 ALA A CA 1
ATOM 1751 C C . ALA A 1 222 ? 1.576 -10.779 0.380 1.00 95.56 222 ALA A C 1
ATOM 1753 O O . ALA A 1 222 ? 2.252 -9.958 1.001 1.00 95.56 222 ALA A O 1
ATOM 1754 N N . SER A 1 223 ? 0.248 -10.833 0.499 1.00 91.75 223 SER A N 1
ATOM 1755 C CA . SER A 1 223 ? -0.467 -10.014 1.487 1.00 91.75 223 SER A CA 1
ATOM 1756 C C . SER A 1 223 ? 0.042 -10.306 2.901 1.00 91.75 223 SER A C 1
ATOM 1758 O O . SER A 1 223 ? 0.062 -11.467 3.323 1.00 91.75 223 SER A O 1
ATOM 1760 N N . ASP A 1 224 ? 0.450 -9.256 3.606 1.00 91.94 224 ASP A N 1
ATOM 1761 C CA . ASP A 1 224 ? 0.656 -9.235 5.050 1.00 91.94 224 ASP A CA 1
ATOM 1762 C C . ASP A 1 224 ? -0.677 -9.241 5.813 1.00 91.94 224 ASP A C 1
ATOM 1764 O O . ASP A 1 224 ? -1.761 -9.327 5.232 1.00 91.94 224 ASP A O 1
ATOM 1768 N N . ILE A 1 225 ? -0.563 -9.284 7.137 1.00 90.81 225 ILE A N 1
ATOM 1769 C CA . ILE A 1 225 ? -1.656 -9.233 8.093 1.00 90.81 225 ILE A CA 1
ATOM 1770 C C . ILE A 1 225 ? -1.742 -7.797 8.599 1.00 90.81 225 ILE A C 1
ATOM 1772 O O . ILE A 1 225 ? -0.893 -7.348 9.377 1.00 90.81 225 ILE A O 1
ATOM 1776 N N . ASP A 1 226 ? -2.802 -7.121 8.182 1.00 89.69 226 ASP A N 1
ATOM 1777 C CA . ASP A 1 226 ? -3.120 -5.772 8.623 1.00 89.69 226 ASP A CA 1
ATOM 1778 C C . ASP A 1 226 ? -3.849 -5.871 9.966 1.00 89.69 226 ASP A C 1
ATOM 1780 O O . ASP A 1 226 ? -4.894 -6.514 10.095 1.00 89.69 226 ASP A O 1
ATOM 1784 N N . ALA A 1 227 ? -3.264 -5.291 11.013 1.00 92.56 227 ALA A N 1
ATOM 1785 C CA . ALA A 1 227 ? -3.887 -5.316 12.327 1.00 92.56 227 ALA A CA 1
ATOM 1786 C C . ALA A 1 227 ? -5.112 -4.389 12.330 1.00 92.56 227 ALA A C 1
ATOM 1788 O O . ALA A 1 227 ? -4.986 -3.190 12.111 1.00 92.56 227 ALA A O 1
ATOM 1789 N N . PHE A 1 228 ? -6.301 -4.911 12.633 1.00 95.00 228 PHE A N 1
ATOM 1790 C CA . PHE A 1 228 ? -7.487 -4.064 12.788 1.00 95.00 228 PHE A CA 1
ATOM 1791 C C . PHE A 1 228 ? -7.401 -3.227 14.080 1.00 95.00 228 PHE A C 1
ATOM 1793 O O . PHE A 1 228 ? -7.387 -1.995 14.053 1.00 95.00 228 PHE A O 1
ATOM 1800 N N . LEU A 1 229 ? -7.263 -3.907 15.222 1.00 94.38 229 LEU A N 1
ATOM 1801 C CA . LEU A 1 229 ? -7.027 -3.319 16.543 1.00 94.38 229 LEU A CA 1
ATOM 1802 C C . LEU A 1 229 ? -6.303 -4.318 17.456 1.00 94.38 229 LEU A C 1
ATOM 1804 O O . LEU A 1 229 ? -6.246 -5.512 17.155 1.00 94.38 229 LEU A O 1
ATOM 1808 N N . ILE A 1 230 ? -5.773 -3.839 18.583 1.00 92.75 230 ILE A N 1
ATOM 1809 C CA . ILE A 1 230 ? -5.176 -4.677 19.631 1.00 92.75 230 ILE A CA 1
ATOM 1810 C C . ILE A 1 230 ? -5.896 -4.396 20.948 1.00 92.75 230 ILE A C 1
ATOM 1812 O O . ILE A 1 230 ? -5.901 -3.267 21.425 1.00 92.75 230 ILE A O 1
ATOM 1816 N N . GLY A 1 231 ? -6.496 -5.432 21.534 1.00 92.94 231 GLY A N 1
ATOM 1817 C CA . GLY A 1 231 ? -7.087 -5.364 22.868 1.00 92.94 231 GLY A CA 1
ATOM 1818 C C . GLY A 1 231 ? -6.077 -5.648 23.969 1.00 92.94 231 GLY A C 1
ATOM 1819 O O . GLY A 1 231 ? -5.235 -6.536 23.826 1.00 92.94 231 GLY A O 1
ATOM 1820 N N . SER A 1 232 ? -6.196 -4.948 25.093 1.00 91.38 232 SER A N 1
ATOM 1821 C CA . SER A 1 232 ? -5.322 -5.143 26.254 1.00 91.38 232 SER A CA 1
ATOM 1822 C C . SER A 1 232 ? -6.119 -5.238 27.552 1.00 91.38 232 SER A C 1
ATOM 1824 O O . SER A 1 232 ? -7.166 -4.615 27.671 1.00 91.38 232 SER A O 1
ATOM 1826 N N . LYS A 1 233 ? -5.638 -6.025 28.519 1.00 92.19 233 LYS A N 1
ATOM 1827 C CA . LYS A 1 233 ? -6.242 -6.183 29.851 1.00 92.19 233 LYS A CA 1
ATOM 1828 C C . LYS A 1 233 ? -5.159 -6.082 30.916 1.00 92.19 233 LYS A C 1
ATOM 1830 O O . LYS A 1 233 ? -4.117 -6.721 30.786 1.00 92.19 233 LYS A O 1
ATOM 1835 N N . GLY A 1 234 ? -5.426 -5.311 31.972 1.00 87.44 234 GLY A N 1
ATOM 1836 C CA . GLY A 1 234 ? -4.516 -5.165 33.114 1.00 87.44 234 GLY A CA 1
ATOM 1837 C C . GLY A 1 234 ? -3.169 -4.526 32.763 1.00 87.44 234 GLY A C 1
ATOM 1838 O O . GLY A 1 234 ? -2.184 -4.766 33.455 1.00 87.44 234 GLY A O 1
ATOM 1839 N N . MET A 1 235 ? -3.108 -3.758 31.672 1.00 85.38 235 MET A N 1
ATOM 1840 C CA . MET A 1 235 ? -1.918 -3.010 31.276 1.00 85.38 235 MET A CA 1
ATOM 1841 C C . MET A 1 235 ? -2.058 -1.558 31.726 1.00 85.38 235 MET A C 1
ATOM 1843 O O . MET A 1 235 ? -3.080 -0.935 31.454 1.00 85.38 235 MET A O 1
ATOM 1847 N N . GLU A 1 236 ? -1.021 -1.015 32.362 1.00 81.81 236 GLU A N 1
ATOM 1848 C CA . GLU A 1 236 ? -0.948 0.418 32.663 1.00 81.81 236 GLU A CA 1
ATOM 1849 C C . GLU A 1 236 ? -1.027 1.231 31.368 1.00 81.81 236 GLU A C 1
ATOM 1851 O O . GLU A 1 236 ? -0.354 0.900 30.372 1.00 81.81 236 GLU A O 1
ATOM 1856 N N . ALA A 1 237 ? -1.813 2.308 31.384 1.00 75.00 237 ALA A N 1
ATOM 1857 C CA . ALA A 1 237 ? -1.901 3.196 30.238 1.00 75.00 237 ALA A CA 1
ATOM 1858 C C . ALA A 1 237 ? -0.532 3.797 29.903 1.00 75.00 237 ALA A C 1
ATOM 1860 O O . ALA A 1 237 ? 0.252 4.174 30.775 1.00 75.00 237 ALA A O 1
ATOM 1861 N N . GLY A 1 238 ? -0.225 3.839 28.607 1.00 75.25 238 GLY A N 1
ATOM 1862 C CA . GLY A 1 238 ? 0.938 4.567 28.119 1.00 75.25 238 GLY A CA 1
ATOM 1863 C C . GLY A 1 238 ? 0.681 6.077 28.109 1.00 75.25 238 GLY A C 1
ATOM 1864 O O . GLY A 1 238 ? -0.466 6.512 28.254 1.00 75.25 238 GLY A O 1
ATOM 1865 N N . PRO A 1 239 ? 1.727 6.888 27.868 1.00 84.06 239 PRO A N 1
ATOM 1866 C CA . PRO A 1 239 ? 1.556 8.287 27.499 1.00 84.06 239 PRO A CA 1
ATOM 1867 C C . PRO A 1 239 ? 0.513 8.452 26.379 1.00 84.06 239 PRO A C 1
ATOM 1869 O O . PRO A 1 239 ? 0.361 7.537 25.558 1.00 84.06 239 PRO A O 1
ATOM 1872 N N . PRO A 1 240 ? -0.189 9.598 26.326 1.00 85.19 240 PRO A N 1
ATOM 1873 C CA . PRO A 1 240 ? -1.189 9.863 25.298 1.00 85.19 240 PRO A CA 1
ATOM 1874 C C . PRO A 1 240 ? -0.587 9.854 23.891 1.00 85.19 240 PRO A C 1
ATOM 1876 O O . PRO A 1 240 ? 0.636 9.836 23.711 1.00 85.19 240 PRO A O 1
ATOM 1879 N N . LEU A 1 241 ? -1.464 9.882 22.885 1.00 91.50 241 LEU A N 1
ATOM 1880 C CA . LEU A 1 241 ? -1.066 10.071 21.491 1.00 91.50 241 LEU A CA 1
ATOM 1881 C C . LEU A 1 241 ? -0.064 11.233 21.340 1.00 91.50 241 LEU A C 1
ATOM 1883 O O . LEU A 1 241 ? -0.276 12.298 21.925 1.00 91.50 241 LEU A O 1
ATOM 1887 N N . PRO A 1 242 ? 0.984 11.074 20.510 1.00 92.88 242 PRO A N 1
ATOM 1888 C CA . PRO A 1 242 ? 1.853 12.184 20.138 1.00 92.88 242 PRO A CA 1
ATOM 1889 C C . PRO A 1 242 ? 1.060 13.378 19.585 1.00 92.88 242 PRO A C 1
ATOM 1891 O O . PRO A 1 242 ? 0.060 13.198 18.888 1.00 92.88 242 PRO A O 1
ATOM 1894 N N . ASP A 1 243 ? 1.529 14.602 19.844 1.00 93.06 243 ASP A N 1
ATOM 1895 C CA . ASP A 1 243 ? 0.819 15.846 19.504 1.00 93.06 243 ASP A CA 1
ATOM 1896 C C . ASP A 1 243 ? 0.373 15.948 18.037 1.00 93.06 243 ASP A C 1
ATOM 1898 O O . ASP A 1 243 ? -0.666 16.538 17.731 1.00 93.06 243 ASP A O 1
ATOM 1902 N N . ASP A 1 244 ? 1.174 15.442 17.101 1.00 93.81 244 ASP A N 1
ATOM 1903 C CA . ASP A 1 244 ? 0.845 15.466 15.678 1.00 93.81 244 ASP A CA 1
ATOM 1904 C C . ASP A 1 244 ? -0.259 14.461 15.324 1.00 93.81 244 ASP A C 1
ATOM 1906 O O . ASP A 1 244 ? -1.162 14.800 14.555 1.00 93.81 244 ASP A O 1
ATOM 1910 N N . GLN A 1 245 ? -0.257 13.281 15.949 1.00 94.81 245 GLN A N 1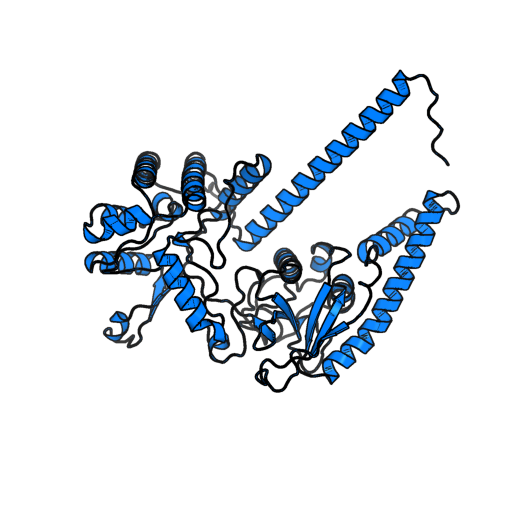
ATOM 1911 C CA . GLN A 1 245 ? -1.345 12.307 15.857 1.00 94.81 245 GLN A CA 1
ATOM 1912 C C . GLN A 1 245 ? -2.625 12.821 16.519 1.00 94.81 245 GLN A C 1
ATOM 1914 O O . GLN A 1 245 ? -3.704 12.657 15.954 1.00 94.81 245 GLN A O 1
ATOM 1919 N N . LEU A 1 246 ? -2.525 13.503 17.663 1.00 94.88 246 LEU A N 1
ATOM 1920 C CA . LEU A 1 246 ? -3.681 14.101 18.332 1.00 94.88 246 LEU A CA 1
ATOM 1921 C C . LEU A 1 246 ? -4.331 15.186 17.458 1.00 94.88 246 LEU A C 1
ATOM 1923 O O . LEU A 1 246 ? -5.547 15.189 17.253 1.00 94.88 246 LEU A O 1
ATOM 1927 N N . LYS A 1 247 ? -3.525 16.066 16.849 1.00 95.88 247 LYS A N 1
ATOM 1928 C CA . LYS A 1 247 ? -4.009 17.048 15.859 1.00 95.88 247 LYS A CA 1
ATOM 1929 C C . LYS A 1 247 ? -4.665 16.372 14.659 1.00 95.88 247 LYS A C 1
ATOM 1931 O O . LYS A 1 247 ? -5.681 16.859 14.164 1.00 95.88 247 LYS A O 1
ATOM 1936 N N . LEU A 1 248 ? -4.101 15.258 14.197 1.00 96.12 248 LEU A N 1
ATOM 1937 C CA . LEU A 1 248 ? -4.670 14.477 13.105 1.00 96.12 248 LEU A CA 1
ATOM 1938 C C . LEU A 1 248 ? -6.004 13.823 13.504 1.00 96.12 248 LEU A C 1
ATOM 1940 O O . LEU A 1 248 ? -6.926 13.818 12.694 1.00 96.12 248 LEU A O 1
ATOM 1944 N N . ALA A 1 249 ? -6.155 13.356 14.745 1.00 96.88 249 ALA A N 1
ATOM 1945 C CA . ALA A 1 249 ? -7.416 12.834 15.274 1.00 96.88 249 ALA A CA 1
ATOM 1946 C C . ALA A 1 249 ? -8.501 13.925 15.359 1.00 96.88 249 ALA A C 1
ATOM 1948 O O . ALA A 1 249 ? -9.625 13.706 14.902 1.00 96.88 249 ALA A O 1
ATOM 1949 N N . HIS A 1 250 ? -8.166 15.130 15.839 1.00 97.50 250 HIS A N 1
ATOM 1950 C CA . HIS A 1 250 ? -9.075 16.287 15.789 1.00 97.50 250 HIS A CA 1
ATOM 1951 C C . HIS A 1 250 ? -9.503 16.631 14.361 1.00 97.50 250 HIS A C 1
ATOM 1953 O O . HIS A 1 250 ? -10.688 16.867 14.095 1.00 97.50 250 HIS A O 1
ATOM 1959 N N . TRP A 1 251 ? -8.540 16.669 13.439 1.00 97.69 251 TRP A N 1
ATOM 1960 C CA . TRP A 1 251 ? -8.802 16.927 12.027 1.00 97.69 251 TRP A CA 1
ATOM 1961 C C . TRP A 1 251 ? -9.695 15.840 11.420 1.00 97.69 251 TRP A C 1
ATOM 1963 O O . TRP A 1 251 ? -10.651 16.169 10.719 1.00 97.69 251 TRP A O 1
ATOM 1973 N N . CYS A 1 252 ? -9.455 14.568 11.751 1.00 97.81 252 CYS A N 1
ATOM 1974 C CA . CYS A 1 252 ? -10.286 13.450 11.321 1.00 97.81 252 CYS A CA 1
ATOM 1975 C C . CYS A 1 252 ? -11.734 13.658 11.777 1.00 97.81 252 CYS A C 1
ATOM 1977 O O . CYS A 1 252 ? -12.618 13.767 10.934 1.00 97.81 252 CYS A O 1
ATOM 1979 N N . ILE A 1 253 ? -11.978 13.842 13.079 1.00 98.19 253 ILE A N 1
ATOM 1980 C CA . ILE A 1 253 ? -13.329 14.049 13.634 1.00 98.19 253 ILE A CA 1
ATOM 1981 C C . ILE A 1 253 ? -14.037 15.251 12.997 1.00 98.19 253 ILE A C 1
ATOM 1983 O O . ILE A 1 253 ? -15.227 15.182 12.691 1.00 98.19 253 ILE A O 1
ATOM 1987 N N . THR A 1 254 ? -13.309 16.348 12.773 1.00 97.62 254 THR A N 1
ATOM 1988 C CA . THR A 1 254 ? -13.849 17.550 12.119 1.00 97.62 254 THR A CA 1
ATOM 1989 C C . THR A 1 254 ? -14.342 17.239 10.708 1.00 97.62 254 THR A C 1
ATOM 1991 O O . THR A 1 254 ? -15.436 17.650 10.329 1.00 97.62 254 THR A O 1
ATOM 1994 N N . ASN A 1 255 ? -13.574 16.467 9.945 1.00 97.69 255 ASN A N 1
ATOM 1995 C CA . ASN A 1 255 ? -13.944 16.097 8.585 1.00 97.69 255 ASN A CA 1
ATOM 1996 C C . ASN A 1 255 ? -15.004 14.991 8.532 1.00 97.69 255 ASN A C 1
ATOM 1998 O O . ASN A 1 255 ? -15.866 15.033 7.656 1.00 97.69 255 ASN A O 1
ATOM 2002 N N . VAL A 1 256 ? -15.017 14.055 9.491 1.00 97.50 256 VAL A N 1
ATOM 2003 C CA . VAL A 1 256 ? -16.135 13.111 9.651 1.00 97.50 256 VAL A CA 1
ATOM 2004 C C . VAL A 1 256 ? -17.438 13.889 9.847 1.00 97.50 256 VAL A C 1
ATOM 2006 O O . VAL A 1 256 ? -18.419 13.590 9.174 1.00 97.50 256 VAL A O 1
ATOM 2009 N N . ALA A 1 257 ? -17.445 14.933 10.682 1.00 96.75 257 ALA A N 1
ATOM 2010 C CA . ALA A 1 257 ? -18.625 15.779 10.872 1.00 96.75 257 ALA A CA 1
ATOM 2011 C C . ALA A 1 257 ? -19.115 16.412 9.556 1.00 96.75 257 ALA A C 1
ATOM 2013 O O . ALA A 1 257 ? -20.295 16.297 9.235 1.00 96.75 257 ALA A O 1
ATOM 2014 N N . GLY A 1 258 ? -18.216 16.985 8.747 1.00 95.44 258 GLY A N 1
ATOM 2015 C CA . GLY A 1 258 ? -18.579 17.552 7.439 1.00 95.44 258 GLY A CA 1
ATOM 2016 C C . GLY A 1 258 ? -19.134 16.512 6.453 1.00 95.44 258 GLY A C 1
ATOM 2017 O O . GLY A 1 258 ? -20.028 16.803 5.651 1.00 95.44 258 GLY A O 1
ATOM 2018 N N . VAL A 1 259 ? -18.656 15.266 6.537 1.00 95.12 259 VAL A N 1
ATOM 2019 C CA . VAL A 1 259 ? -19.218 14.142 5.776 1.00 95.12 259 VAL A CA 1
ATOM 2020 C C . VAL A 1 259 ? -20.634 13.805 6.273 1.00 95.12 259 VAL A C 1
ATOM 2022 O O . VAL A 1 259 ? -21.544 13.614 5.461 1.00 95.12 259 VAL A O 1
ATOM 2025 N N . LEU A 1 260 ? -20.869 13.769 7.582 1.00 94.44 260 LEU A N 1
ATOM 2026 C CA . LEU A 1 260 ? -22.199 13.501 8.145 1.00 94.44 260 LEU A CA 1
ATOM 2027 C C . LEU A 1 260 ? -23.216 14.617 7.830 1.00 94.44 260 LEU A C 1
ATOM 2029 O O . LEU A 1 260 ? -24.378 14.322 7.563 1.00 94.44 260 LEU A O 1
ATOM 2033 N N . GLU A 1 261 ? -22.770 15.873 7.756 1.00 93.56 261 GLU A N 1
ATOM 2034 C CA . GLU A 1 261 ? -23.592 17.050 7.416 1.00 93.56 261 GLU A CA 1
ATOM 2035 C C . GLU A 1 261 ? -24.180 17.025 6.002 1.00 93.56 261 GLU A C 1
ATOM 2037 O O . GLU A 1 261 ? -25.186 17.680 5.729 1.00 93.56 261 GLU A O 1
ATOM 2042 N N . THR A 1 262 ? -23.559 16.281 5.085 1.00 88.31 262 THR A N 1
ATOM 2043 C CA . THR A 1 262 ? -23.893 16.312 3.654 1.00 88.31 262 THR A CA 1
ATOM 2044 C C . THR A 1 262 ? -24.197 14.917 3.095 1.00 88.31 262 THR A C 1
ATOM 2046 O O . THR A 1 262 ? -23.383 14.360 2.363 1.00 88.31 262 THR A O 1
ATOM 2049 N N . PRO A 1 263 ? -25.350 14.297 3.406 1.00 82.38 263 PRO A N 1
ATOM 2050 C CA . PRO A 1 263 ? -25.677 12.962 2.898 1.00 82.38 263 PRO A CA 1
ATOM 2051 C C . PRO A 1 263 ? -25.671 12.898 1.358 1.00 82.38 263 PRO A C 1
ATOM 2053 O O . PRO A 1 263 ? -26.284 13.728 0.689 1.00 82.38 263 PRO A O 1
ATOM 2056 N N . MET A 1 264 ? -24.979 11.906 0.786 1.00 81.75 264 MET A N 1
ATOM 2057 C CA . MET A 1 264 ? -24.838 11.690 -0.666 1.00 81.75 264 MET A CA 1
ATOM 2058 C C . MET A 1 264 ? -24.910 10.193 -1.009 1.00 81.75 264 MET A C 1
ATOM 2060 O O . MET A 1 264 ? -24.787 9.358 -0.119 1.00 81.75 264 MET A O 1
ATOM 2064 N N . SER A 1 265 ? -25.060 9.838 -2.290 1.00 82.62 265 SER A N 1
ATOM 2065 C CA . SER A 1 265 ? -25.150 8.443 -2.773 1.00 82.62 265 SER A CA 1
ATOM 2066 C C . SER A 1 265 ? -23.815 7.686 -2.839 1.00 82.62 265 SER A C 1
ATOM 2068 O O . SER A 1 265 ? -23.782 6.506 -3.179 1.00 82.62 265 SER A O 1
ATOM 2070 N N . GLN A 1 266 ? -22.700 8.355 -2.547 1.00 85.75 266 GLN A N 1
ATOM 2071 C CA . GLN A 1 266 ? -21.354 7.779 -2.599 1.00 85.75 266 GLN A CA 1
ATOM 2072 C C . GLN A 1 266 ? -21.006 7.029 -1.305 1.00 85.75 266 GLN A C 1
ATOM 2074 O O . GLN A 1 266 ? -21.347 7.496 -0.216 1.00 85.75 266 GLN A O 1
ATOM 2079 N N . GLY A 1 267 ? -20.264 5.921 -1.430 1.00 88.69 267 GLY A N 1
ATOM 2080 C CA . GLY A 1 267 ? -19.702 5.182 -0.292 1.00 88.69 267 GLY A CA 1
ATOM 2081 C C . GLY A 1 267 ? -18.655 5.985 0.489 1.00 88.69 267 GLY A C 1
ATOM 2082 O O . GLY A 1 267 ? -18.209 7.053 0.047 1.00 88.69 267 GLY A O 1
ATOM 2083 N N . TRP A 1 268 ? -18.245 5.478 1.655 1.00 92.31 268 TRP A N 1
ATOM 2084 C CA . TRP A 1 268 ? -17.378 6.214 2.582 1.00 92.31 268 TRP A CA 1
ATOM 2085 C C . TRP A 1 268 ? -16.046 6.585 1.933 1.00 92.31 268 TRP A C 1
ATOM 2087 O O . TRP A 1 268 ? -15.680 7.762 1.914 1.00 92.31 268 TRP A O 1
ATOM 2097 N N . THR A 1 269 ? -15.357 5.612 1.328 1.00 92.12 269 THR A N 1
ATOM 2098 C CA . THR A 1 269 ? -14.023 5.824 0.741 1.00 92.12 269 THR A CA 1
ATOM 2099 C C . THR A 1 269 ? -14.036 6.921 -0.318 1.00 92.12 269 THR A C 1
ATOM 2101 O O . THR A 1 269 ? -13.137 7.763 -0.368 1.00 92.12 269 THR A O 1
ATOM 2104 N N . LYS A 1 270 ? -15.088 6.979 -1.143 1.00 91.62 270 LYS A N 1
ATOM 2105 C CA . LYS A 1 270 ? -15.217 8.012 -2.173 1.00 91.62 270 LYS A CA 1
ATOM 2106 C C . LYS A 1 270 ? -15.428 9.400 -1.563 1.00 91.62 270 LYS A C 1
ATOM 2108 O O . LYS A 1 270 ? -14.801 10.361 -2.010 1.00 91.62 270 LYS A O 1
ATOM 2113 N N . ARG A 1 271 ? -16.269 9.506 -0.533 1.00 93.12 271 ARG A N 1
ATOM 2114 C CA . ARG A 1 271 ? -16.520 10.778 0.158 1.00 93.12 271 ARG A CA 1
ATOM 2115 C C . ARG A 1 271 ? -15.288 11.264 0.918 1.00 93.12 271 ARG A C 1
ATOM 2117 O O . ARG A 1 271 ? -14.953 12.444 0.840 1.00 93.12 271 ARG A O 1
ATOM 2124 N N . TRP A 1 272 ? -14.565 10.355 1.567 1.00 95.56 272 TRP A N 1
ATOM 2125 C CA . TRP A 1 272 ? -13.311 10.675 2.245 1.00 95.56 272 TRP A CA 1
ATOM 2126 C C . TRP A 1 272 ? -12.200 11.080 1.269 1.00 95.56 272 TRP A C 1
ATOM 2128 O O . TRP A 1 272 ? -11.439 12.010 1.526 1.00 95.56 272 TRP A O 1
ATOM 2138 N N . LEU A 1 273 ? -12.134 10.452 0.093 1.00 94.81 273 LEU A N 1
ATOM 2139 C CA . LEU A 1 273 ? -11.226 10.875 -0.971 1.00 94.81 273 LEU A CA 1
ATOM 2140 C C . LEU A 1 273 ? -11.481 12.323 -1.407 1.00 94.81 273 LEU A C 1
ATOM 2142 O O . LEU A 1 273 ? -10.532 13.063 -1.675 1.00 94.81 273 LEU A O 1
ATOM 2146 N N . ASP A 1 274 ? -12.742 12.737 -1.495 1.00 93.94 274 ASP A N 1
ATOM 2147 C CA . ASP A 1 274 ? -13.086 14.102 -1.890 1.00 93.94 274 ASP A CA 1
ATOM 2148 C C . ASP A 1 274 ? -12.708 15.118 -0.792 1.00 93.94 274 ASP A C 1
ATOM 2150 O O . ASP A 1 274 ? -12.161 16.177 -1.122 1.00 93.94 274 ASP A O 1
ATOM 2154 N N . VAL A 1 275 ? -12.851 14.752 0.491 1.00 95.44 275 VAL A N 1
ATOM 2155 C CA . VAL A 1 275 ? -12.265 15.494 1.627 1.00 95.44 275 VAL A CA 1
ATOM 2156 C C . VAL A 1 275 ? -10.753 15.640 1.443 1.00 95.44 275 VAL A C 1
ATOM 2158 O O . VAL A 1 275 ? -10.234 16.753 1.410 1.00 95.44 275 VAL A O 1
ATOM 2161 N N . LEU A 1 276 ? -10.031 14.536 1.239 1.00 95.12 276 LEU A N 1
ATOM 2162 C CA . LEU A 1 276 ? -8.573 14.561 1.097 1.00 95.12 276 LEU A CA 1
ATOM 2163 C C . LEU A 1 276 ? -8.109 15.397 -0.099 1.00 95.12 276 LEU A C 1
ATOM 2165 O O . LEU A 1 276 ? -7.118 16.125 0.007 1.00 95.12 276 LEU A O 1
ATOM 2169 N N . LYS A 1 277 ? -8.817 15.332 -1.234 1.00 94.38 277 LYS A N 1
ATOM 2170 C CA . LYS A 1 277 ? -8.534 16.170 -2.410 1.00 94.38 277 LYS A CA 1
ATOM 2171 C C . LYS A 1 277 ? -8.701 17.653 -2.078 1.00 94.38 277 LYS A C 1
ATOM 2173 O O . LYS A 1 277 ? -7.824 18.441 -2.432 1.00 94.38 277 LYS A O 1
ATOM 2178 N N . HIS A 1 278 ? -9.777 18.026 -1.385 1.00 93.94 278 HIS A N 1
ATOM 2179 C CA . HIS A 1 278 ? -10.011 19.403 -0.952 1.00 93.94 278 HIS A CA 1
ATOM 2180 C C . HIS A 1 278 ? -8.912 19.891 0.002 1.00 93.94 278 HIS A C 1
ATOM 2182 O O . HIS A 1 278 ? -8.216 20.864 -0.296 1.00 93.94 278 HIS A O 1
ATOM 2188 N N . GLU A 1 279 ? -8.696 19.156 1.090 1.00 93.62 279 GLU A N 1
ATOM 2189 C CA . GLU A 1 279 ? -7.759 19.483 2.169 1.00 93.62 279 GLU A CA 1
ATOM 2190 C C . GLU A 1 279 ? -6.306 19.568 1.676 1.00 93.62 279 GLU A C 1
ATOM 2192 O O . GLU A 1 279 ? -5.531 20.420 2.118 1.00 93.62 279 GLU A O 1
ATOM 2197 N N . THR A 1 280 ? -5.941 18.742 0.688 1.00 88.50 280 THR A N 1
ATOM 2198 C CA . THR A 1 280 ? -4.630 18.795 0.019 1.00 88.50 280 THR A CA 1
ATOM 2199 C C . THR A 1 280 ? -4.452 20.072 -0.804 1.00 88.50 280 THR A C 1
ATOM 2201 O O . THR A 1 280 ? -3.352 20.623 -0.857 1.00 88.50 280 THR A O 1
ATOM 2204 N N . VAL A 1 281 ? -5.507 20.563 -1.462 1.00 87.38 281 VAL A N 1
ATOM 2205 C CA . VAL A 1 281 ? -5.443 21.779 -2.293 1.00 87.38 281 VAL A CA 1
ATOM 2206 C C . VAL A 1 281 ? -5.327 23.034 -1.436 1.00 87.38 281 VAL A C 1
ATOM 2208 O O . VAL A 1 281 ? -4.563 23.936 -1.789 1.00 87.38 281 VAL A O 1
ATOM 2211 N N . ILE A 1 282 ? -6.052 23.090 -0.317 1.00 89.88 282 ILE A N 1
ATOM 2212 C CA . ILE A 1 282 ? -5.994 24.223 0.617 1.00 89.88 282 ILE A CA 1
ATOM 2213 C C . ILE A 1 282 ? -4.850 24.104 1.635 1.00 89.88 282 ILE A C 1
ATOM 2215 O O . ILE A 1 282 ? -4.593 25.053 2.371 1.00 89.88 282 ILE A O 1
ATOM 2219 N N . ASN A 1 283 ? -4.130 22.974 1.634 1.00 86.62 283 ASN A N 1
ATOM 2220 C CA . ASN A 1 283 ? -3.015 22.676 2.533 1.00 86.62 283 ASN A CA 1
ATOM 2221 C C . ASN A 1 283 ? -3.410 22.765 4.023 1.00 86.62 283 ASN A C 1
ATOM 2223 O O . ASN A 1 283 ? -2.683 23.348 4.829 1.00 86.62 283 ASN A O 1
ATOM 2227 N N . ALA A 1 284 ? -4.576 22.204 4.362 1.00 91.50 284 ALA A N 1
ATOM 2228 C CA . ALA A 1 284 ? -5.160 22.241 5.707 1.00 91.50 284 ALA A CA 1
ATOM 2229 C C . ALA A 1 284 ? -4.966 20.942 6.512 1.00 91.50 284 ALA A C 1
ATOM 2231 O O . ALA A 1 284 ? -5.179 20.942 7.724 1.00 91.50 284 ALA A O 1
ATOM 2232 N N . VAL A 1 285 ? -4.478 19.863 5.882 1.00 90.88 285 VAL A N 1
ATOM 2233 C CA . VAL A 1 285 ? -4.081 18.642 6.601 1.00 90.88 285 VAL A CA 1
ATOM 2234 C C . VAL A 1 285 ? -2.970 18.985 7.607 1.00 90.88 285 VAL A C 1
ATOM 2236 O O . VAL A 1 285 ? -1.940 19.539 7.201 1.00 90.88 285 VAL A O 1
ATOM 2239 N N . PRO A 1 286 ? -3.120 18.641 8.902 1.00 92.19 286 PRO A N 1
ATOM 2240 C CA . PRO A 1 286 ? -2.073 18.842 9.890 1.00 92.19 286 PRO A CA 1
ATOM 2241 C C . PRO A 1 286 ? -0.770 18.189 9.445 1.00 92.19 286 PRO A C 1
ATOM 2243 O O . PRO A 1 286 ? -0.756 17.044 8.986 1.00 92.19 286 PRO A O 1
ATOM 2246 N N . LYS A 1 287 ? 0.344 18.906 9.610 1.00 90.00 287 LYS A N 1
ATOM 2247 C CA . LYS A 1 287 ? 1.665 18.304 9.430 1.00 90.00 287 LYS A CA 1
ATOM 2248 C C . LYS A 1 287 ? 1.832 17.193 10.460 1.00 90.00 287 LYS A C 1
ATOM 2250 O O . LYS A 1 287 ? 1.717 17.451 11.654 1.00 90.00 287 LYS A O 1
ATOM 2255 N N . HIS A 1 288 ? 2.136 16.003 9.975 1.00 87.38 288 HIS A N 1
ATOM 2256 C CA . HIS A 1 288 ? 2.355 14.816 10.780 1.00 87.38 288 HIS A CA 1
ATOM 2257 C C . HIS A 1 288 ? 3.524 14.028 10.198 1.00 87.38 288 HIS A C 1
ATOM 2259 O O . HIS A 1 288 ? 3.786 14.092 8.990 1.00 87.38 288 HIS A O 1
ATOM 2265 N N . SER A 1 289 ? 4.230 13.298 11.053 1.00 84.00 289 SER A N 1
ATOM 2266 C CA . SER A 1 289 ? 5.219 12.320 10.615 1.00 84.00 289 SER A CA 1
ATOM 2267 C C . SER A 1 289 ? 4.644 10.940 10.853 1.00 84.00 289 SER A C 1
ATOM 2269 O O . SER A 1 289 ? 4.448 10.550 11.997 1.00 84.00 289 SER A O 1
ATOM 2271 N N . MET A 1 290 ? 4.393 10.181 9.786 1.00 85.75 290 MET A N 1
ATOM 2272 C CA . MET A 1 290 ? 4.017 8.781 9.947 1.00 85.75 290 MET A CA 1
ATOM 2273 C C . MET A 1 290 ? 5.191 8.025 10.591 1.00 85.75 290 MET A C 1
ATOM 2275 O O . MET A 1 290 ? 6.277 8.012 9.996 1.00 85.75 290 MET A O 1
ATOM 2279 N N . PRO A 1 291 ? 5.013 7.417 11.780 1.00 89.12 291 PRO A N 1
ATOM 2280 C CA . PRO A 1 291 ? 6.055 6.599 12.390 1.00 89.12 291 PRO A CA 1
ATOM 2281 C C . PRO A 1 291 ? 6.400 5.390 11.509 1.00 89.12 291 PRO A C 1
ATOM 2283 O O . PRO A 1 291 ? 5.657 5.047 10.584 1.00 89.12 291 PRO A O 1
ATOM 2286 N N . GLU A 1 292 ? 7.523 4.725 11.793 1.00 87.38 292 GLU A N 1
ATOM 2287 C CA . GLU A 1 292 ? 8.025 3.601 10.985 1.00 87.38 292 GLU A CA 1
ATOM 2288 C C . GLU A 1 292 ? 6.952 2.528 10.757 1.00 87.38 292 GLU A C 1
ATOM 2290 O O . GLU A 1 292 ? 6.696 2.142 9.610 1.00 87.38 292 GLU A O 1
ATOM 2295 N N . PHE A 1 293 ? 6.271 2.142 11.839 1.00 89.75 293 PHE A N 1
ATOM 2296 C CA . PHE A 1 293 ? 5.191 1.161 11.840 1.00 89.75 293 PHE A CA 1
ATOM 2297 C C . PHE A 1 293 ? 3.806 1.813 11.904 1.00 89.75 293 PHE A C 1
ATOM 2299 O O . PHE A 1 293 ? 2.873 1.197 12.387 1.00 89.75 293 PHE A O 1
ATOM 2306 N N . GLY A 1 294 ? 3.629 3.044 11.424 1.00 89.88 294 GLY A N 1
ATOM 2307 C CA . GLY A 1 294 ? 2.323 3.712 11.428 1.00 89.88 294 GLY A CA 1
ATOM 2308 C C . GLY A 1 294 ? 1.925 4.316 12.779 1.00 89.88 294 GLY A C 1
ATOM 2309 O O . GLY A 1 294 ? 2.733 4.418 13.698 1.00 89.88 294 GLY A O 1
ATOM 2310 N N . TYR A 1 295 ? 0.689 4.804 12.860 1.00 91.88 295 TYR A N 1
ATOM 2311 C CA . TYR A 1 295 ? 0.177 5.538 14.019 1.00 91.88 295 TYR A CA 1
ATOM 2312 C C . TYR A 1 295 ? -0.173 4.618 15.192 1.00 91.88 295 TYR A C 1
ATOM 2314 O O . TYR A 1 295 ? -0.403 3.421 15.026 1.00 91.88 295 TYR A O 1
ATOM 2322 N N . GLY A 1 296 ? -0.220 5.202 16.382 1.00 92.06 296 GLY A N 1
ATOM 2323 C CA . GLY A 1 296 ? -0.468 4.495 17.626 1.00 92.06 296 GLY A CA 1
ATOM 2324 C C . GLY A 1 296 ? -0.088 5.343 18.825 1.00 92.06 296 GLY A C 1
ATOM 2325 O O . GLY A 1 296 ? 0.832 6.166 18.756 1.00 92.06 296 GLY A O 1
ATOM 2326 N N . ASP A 1 297 ? -0.782 5.111 19.936 1.00 89.75 297 ASP A N 1
ATOM 2327 C CA . ASP A 1 297 ? -0.274 5.518 21.240 1.00 89.75 297 ASP A CA 1
ATOM 2328 C C . ASP A 1 297 ? 0.992 4.721 21.584 1.00 89.75 297 ASP A C 1
ATOM 2330 O O . ASP A 1 297 ? 1.288 3.689 20.974 1.00 89.75 297 ASP A O 1
ATOM 2334 N N . THR A 1 298 ? 1.724 5.186 22.593 1.00 88.38 298 THR A N 1
ATOM 2335 C CA . THR A 1 298 ? 3.000 4.581 23.000 1.00 88.38 298 THR A CA 1
ATOM 2336 C C . THR A 1 298 ? 2.882 3.073 23.246 1.00 88.38 298 THR A C 1
ATOM 2338 O O . THR A 1 298 ? 3.724 2.301 22.793 1.00 88.38 298 THR A O 1
ATOM 2341 N N . ARG A 1 299 ? 1.820 2.622 23.927 1.00 88.69 299 ARG A N 1
ATOM 2342 C CA . ARG A 1 299 ? 1.647 1.214 24.296 1.00 88.69 299 ARG A CA 1
ATOM 2343 C C . ARG A 1 299 ? 1.290 0.353 23.093 1.00 88.69 299 ARG A C 1
ATOM 2345 O O . ARG A 1 299 ? 1.911 -0.693 22.899 1.00 88.69 299 ARG A O 1
ATOM 2352 N N . SER A 1 300 ? 0.306 0.769 22.297 1.00 90.12 300 SER A N 1
ATOM 2353 C CA . SER A 1 300 ? -0.077 0.019 21.095 1.00 90.12 300 SER A CA 1
ATOM 2354 C C . SER A 1 300 ? 1.079 -0.052 20.099 1.00 90.12 300 SER A C 1
ATOM 2356 O O . SER A 1 300 ? 1.329 -1.109 19.516 1.00 90.12 300 SER A O 1
ATOM 2358 N N . TYR A 1 301 ? 1.836 1.040 19.961 1.00 92.00 301 TYR A N 1
ATOM 2359 C CA . TYR A 1 301 ? 3.020 1.090 19.111 1.00 92.00 301 TYR A CA 1
ATOM 2360 C C . TYR A 1 301 ? 4.105 0.114 19.586 1.00 92.00 301 TYR A C 1
ATOM 2362 O O . TYR A 1 301 ? 4.605 -0.674 18.786 1.00 92.00 301 TYR A O 1
ATOM 2370 N N . ASP A 1 302 ? 4.410 0.074 20.887 1.00 91.50 302 ASP A N 1
ATOM 2371 C CA . ASP A 1 302 ? 5.381 -0.871 21.458 1.00 91.50 302 ASP A CA 1
ATOM 2372 C C . ASP A 1 302 ? 4.998 -2.339 21.219 1.00 91.50 302 ASP A C 1
ATOM 2374 O O . ASP A 1 302 ? 5.862 -3.189 20.969 1.00 91.50 302 ASP A O 1
ATOM 2378 N N . ILE A 1 303 ? 3.703 -2.664 21.297 1.00 91.94 303 ILE A N 1
ATOM 2379 C CA . ILE A 1 303 ? 3.210 -4.014 20.999 1.00 91.94 303 ILE A CA 1
ATOM 2380 C C . ILE A 1 303 ? 3.444 -4.339 19.521 1.00 91.94 303 ILE A C 1
ATOM 2382 O O . ILE A 1 303 ? 3.988 -5.401 19.212 1.00 91.94 303 ILE A O 1
ATOM 2386 N N . ILE A 1 304 ? 3.100 -3.421 18.615 1.00 93.56 304 ILE A N 1
ATOM 2387 C CA . ILE A 1 304 ? 3.331 -3.587 17.175 1.00 93.56 304 ILE A CA 1
ATOM 2388 C C . ILE A 1 304 ? 4.818 -3.764 16.870 1.00 93.56 304 ILE A C 1
ATOM 2390 O O . ILE A 1 304 ? 5.169 -4.699 16.154 1.00 93.56 304 ILE A O 1
ATOM 2394 N N . VAL A 1 305 ? 5.701 -2.952 17.459 1.00 94.38 305 VAL A N 1
ATOM 2395 C CA . VAL A 1 305 ? 7.161 -3.087 17.303 1.00 94.38 305 VAL A CA 1
ATOM 2396 C C . VAL A 1 305 ? 7.605 -4.507 17.654 1.00 94.38 305 VAL A C 1
ATOM 2398 O O . VAL A 1 305 ? 8.314 -5.147 16.877 1.00 94.38 305 VAL A O 1
ATOM 2401 N N . LYS A 1 306 ? 7.149 -5.040 18.793 1.00 95.00 306 LYS A N 1
ATOM 2402 C CA . LYS A 1 306 ? 7.489 -6.404 19.225 1.00 95.00 306 LYS A CA 1
ATOM 2403 C C . LYS A 1 306 ? 6.930 -7.470 18.284 1.00 95.00 306 LYS A C 1
ATOM 2405 O O . LYS A 1 306 ? 7.625 -8.447 18.008 1.00 95.00 306 LYS A O 1
ATOM 2410 N N . ILE A 1 307 ? 5.708 -7.298 17.779 1.00 94.31 307 ILE A N 1
ATOM 2411 C CA . ILE A 1 307 ? 5.096 -8.220 16.810 1.00 94.31 307 ILE A CA 1
ATOM 2412 C C . ILE A 1 307 ? 5.895 -8.222 15.501 1.00 94.31 307 ILE A C 1
ATOM 2414 O O . ILE A 1 307 ? 6.284 -9.292 15.032 1.00 94.31 307 ILE A O 1
ATOM 2418 N N . VAL A 1 308 ? 6.198 -7.045 14.948 1.00 93.06 308 VAL A N 1
ATOM 2419 C CA . VAL A 1 308 ? 6.984 -6.892 13.714 1.00 93.06 308 VAL A CA 1
ATOM 2420 C C . VAL A 1 308 ? 8.371 -7.510 13.888 1.00 93.06 308 VAL A C 1
ATOM 2422 O O . VAL A 1 308 ? 8.791 -8.314 13.059 1.00 93.06 308 VAL A O 1
ATOM 2425 N N . GLN A 1 309 ? 9.061 -7.228 14.998 1.00 93.56 309 GLN A N 1
ATOM 2426 C CA . GLN A 1 309 ? 10.364 -7.829 15.305 1.00 93.56 309 GLN A CA 1
ATOM 2427 C C . GLN A 1 309 ? 10.280 -9.357 15.406 1.00 93.56 309 GLN A C 1
ATOM 2429 O O . GLN A 1 309 ? 11.098 -10.067 14.817 1.00 93.56 309 GLN A O 1
ATOM 2434 N N . ARG A 1 310 ? 9.271 -9.886 16.112 1.00 94.12 310 ARG A N 1
ATOM 2435 C CA . ARG A 1 310 ? 9.077 -11.334 16.285 1.00 94.12 310 ARG A CA 1
ATOM 2436 C C . ARG A 1 310 ? 8.786 -12.044 14.964 1.00 94.12 310 ARG A C 1
ATOM 2438 O O . ARG A 1 310 ? 9.193 -13.196 14.798 1.00 94.12 310 ARG A O 1
ATOM 2445 N N . LEU A 1 311 ? 8.084 -11.370 14.055 1.00 92.75 311 LEU A N 1
ATOM 2446 C CA . LEU A 1 311 ? 7.648 -11.894 12.762 1.00 92.75 311 LEU A CA 1
ATOM 2447 C C . LEU A 1 311 ? 8.523 -11.434 11.589 1.00 92.75 311 LEU A C 1
ATOM 2449 O O . LEU A 1 311 ? 8.201 -11.761 10.448 1.00 92.75 311 LEU A O 1
ATOM 2453 N N . ASN A 1 312 ? 9.650 -10.760 11.837 1.00 90.31 312 ASN A N 1
ATOM 2454 C CA . ASN A 1 312 ? 10.516 -10.201 10.793 1.00 90.31 312 ASN A CA 1
ATOM 2455 C C . ASN A 1 312 ? 10.975 -11.251 9.763 1.00 90.31 312 ASN A C 1
ATOM 2457 O O . ASN A 1 312 ? 11.062 -10.975 8.570 1.00 90.31 312 ASN A O 1
ATOM 2461 N N . PHE A 1 313 ? 11.179 -12.499 10.201 1.00 88.88 313 PHE A N 1
ATOM 2462 C CA . PHE A 1 313 ? 11.556 -13.606 9.315 1.00 88.88 313 PHE A CA 1
ATOM 2463 C C . PHE A 1 313 ? 10.547 -13.845 8.179 1.00 88.88 313 PHE A C 1
ATOM 2465 O O . PHE A 1 313 ? 10.941 -14.272 7.099 1.00 88.88 313 PHE A O 1
ATOM 2472 N N . SER A 1 314 ? 9.260 -13.560 8.394 1.00 92.62 314 SER A N 1
ATOM 2473 C CA . SER A 1 314 ? 8.185 -13.708 7.398 1.00 92.62 314 SER A CA 1
ATOM 2474 C C . SER A 1 314 ? 7.674 -12.362 6.885 1.00 92.62 314 SER A C 1
ATOM 2476 O O . SER A 1 314 ? 7.111 -12.274 5.796 1.00 92.62 314 SER A O 1
ATOM 2478 N N . GLY A 1 315 ? 7.846 -11.303 7.676 1.00 92.75 315 GLY A N 1
ATOM 2479 C CA . GLY A 1 315 ? 7.189 -10.028 7.444 1.00 92.75 315 GLY A CA 1
ATOM 2480 C C . GLY A 1 315 ? 5.668 -10.141 7.505 1.00 92.75 315 GLY A C 1
ATOM 2481 O O . GLY A 1 315 ? 4.997 -9.418 6.787 1.00 92.75 315 GLY A O 1
ATOM 2482 N N . ALA A 1 316 ? 5.114 -11.079 8.280 1.00 93.50 316 ALA A N 1
ATOM 2483 C CA . ALA A 1 316 ? 3.669 -11.295 8.308 1.00 93.50 316 ALA A CA 1
ATOM 2484 C C . ALA A 1 316 ? 2.885 -10.110 8.882 1.00 93.50 316 ALA A C 1
ATOM 2486 O O . ALA A 1 316 ? 1.740 -9.929 8.505 1.00 93.50 316 ALA A O 1
ATOM 2487 N N . VAL A 1 317 ? 3.498 -9.299 9.743 1.00 93.50 317 VAL A N 1
ATOM 2488 C CA . VAL A 1 317 ? 2.971 -8.005 10.191 1.00 93.50 317 VAL A CA 1
ATOM 2489 C C . VAL A 1 317 ? 4.063 -6.977 9.940 1.00 93.50 317 VAL A C 1
ATOM 2491 O O . VAL A 1 317 ? 5.220 -7.222 10.297 1.00 93.50 317 VAL A O 1
ATOM 2494 N N . ARG A 1 318 ? 3.718 -5.851 9.310 1.00 91.38 318 ARG A N 1
ATOM 2495 C CA . ARG A 1 318 ? 4.698 -4.818 8.929 1.00 91.38 318 ARG A CA 1
ATOM 2496 C C . ARG A 1 318 ? 4.315 -3.396 9.321 1.00 91.38 318 ARG A C 1
ATOM 2498 O O . ARG A 1 318 ? 5.127 -2.490 9.149 1.00 91.38 318 ARG A O 1
ATOM 2505 N N . HIS A 1 319 ? 3.116 -3.191 9.850 1.00 91.50 319 HIS A N 1
ATOM 2506 C CA . HIS A 1 319 ? 2.657 -1.890 10.313 1.00 91.50 319 HIS A CA 1
ATOM 2507 C C . HIS A 1 319 ? 1.627 -2.019 11.436 1.00 91.50 319 HIS A C 1
ATOM 2509 O O . HIS A 1 319 ? 1.217 -3.112 11.823 1.00 91.50 319 HIS A O 1
ATOM 2515 N N . GLY A 1 320 ? 1.282 -0.863 11.983 1.00 91.62 320 GLY A N 1
ATOM 2516 C CA . GLY A 1 320 ? 0.378 -0.659 13.093 1.00 91.62 320 GLY A CA 1
ATOM 2517 C C . GLY A 1 320 ? -1.073 -0.806 12.694 1.00 91.62 320 GLY A C 1
ATOM 2518 O O . GLY A 1 320 ? -1.403 -1.071 11.536 1.00 91.62 320 GLY A O 1
ATOM 2519 N N . ALA A 1 321 ? -1.923 -0.666 13.704 1.00 93.00 321 ALA A N 1
ATOM 2520 C CA . ALA A 1 321 ? -3.315 -1.039 13.601 1.00 93.00 321 ALA A CA 1
ATOM 2521 C C . ALA A 1 321 ? -4.196 0.058 12.982 1.00 93.00 321 ALA A C 1
ATOM 2523 O O . ALA A 1 321 ? -4.022 1.248 13.259 1.00 93.00 321 ALA A O 1
ATOM 2524 N N . GLU A 1 322 ? -5.203 -0.355 12.212 1.00 94.25 322 GLU A N 1
ATOM 2525 C CA . GLU A 1 322 ? -6.146 0.530 11.511 1.00 94.25 322 GLU A CA 1
ATOM 2526 C C . GLU A 1 322 ? -6.958 1.433 12.456 1.00 94.25 322 GLU A C 1
ATOM 2528 O O . GLU A 1 322 ? -7.401 2.520 12.070 1.00 94.25 322 GLU A O 1
ATOM 2533 N N . CYS A 1 323 ? -7.098 1.051 13.730 1.00 95.56 323 CYS A N 1
ATOM 2534 C CA . CYS A 1 323 ? -7.733 1.886 14.758 1.00 95.56 323 CYS A CA 1
ATOM 2535 C C . CYS A 1 323 ? -7.089 3.274 14.936 1.00 95.56 323 CYS A C 1
ATOM 2537 O O . CYS A 1 323 ? -7.783 4.205 15.344 1.00 95.56 323 CYS A O 1
ATOM 2539 N N . PHE A 1 324 ? -5.818 3.446 14.552 1.00 95.44 324 PHE A N 1
ATOM 2540 C CA . PHE A 1 324 ? -5.106 4.729 14.592 1.00 95.44 324 PHE A CA 1
ATOM 2541 C C . PHE A 1 324 ? -4.938 5.389 13.217 1.00 95.44 324 PHE A C 1
ATOM 2543 O O . PHE A 1 324 ? -4.274 6.420 13.088 1.00 95.44 324 PHE A O 1
ATOM 2550 N N . ASN A 1 325 ? -5.538 4.835 12.161 1.00 93.94 325 ASN A N 1
ATOM 2551 C CA . ASN A 1 325 ? -5.489 5.422 10.828 1.00 93.94 325 ASN A CA 1
ATOM 2552 C C . ASN A 1 325 ? -6.444 6.628 10.719 1.00 93.94 325 ASN A C 1
ATOM 2554 O O . ASN A 1 325 ? -7.552 6.547 10.189 1.00 93.94 325 ASN A O 1
ATOM 2558 N N . PHE A 1 326 ? -6.013 7.767 11.265 1.00 95.38 326 PHE A N 1
ATOM 2559 C CA . PHE A 1 326 ? -6.780 9.018 11.268 1.00 95.38 326 PHE A CA 1
ATOM 2560 C C . PHE A 1 326 ? -6.703 9.777 9.936 1.00 95.38 326 PHE A C 1
ATOM 2562 O O . PHE A 1 326 ? -7.582 10.581 9.634 1.00 95.38 326 PHE A O 1
ATOM 2569 N N . TYR A 1 327 ? -5.656 9.543 9.139 1.00 94.75 327 TYR A N 1
ATOM 2570 C CA . TYR A 1 327 ? -5.479 10.207 7.844 1.00 94.75 327 TYR A CA 1
ATOM 2571 C C . TYR A 1 327 ? -6.401 9.615 6.771 1.00 94.75 327 TYR A C 1
ATOM 2573 O O . TYR A 1 327 ? -7.004 10.349 5.984 1.00 94.75 327 TYR A O 1
ATOM 2581 N N . PHE A 1 328 ? -6.528 8.288 6.751 1.00 92.81 328 PHE A N 1
ATOM 2582 C CA . PHE A 1 328 ? -7.305 7.560 5.755 1.00 92.81 328 PHE A CA 1
ATOM 2583 C C . PHE A 1 328 ? -8.178 6.477 6.420 1.00 92.81 328 PHE A C 1
ATOM 2585 O O . PHE A 1 328 ? -7.977 5.297 6.145 1.00 92.81 328 PHE A O 1
ATOM 2592 N N . PRO A 1 329 ? -9.123 6.833 7.315 1.00 93.19 329 PRO A N 1
ATOM 2593 C CA . PRO A 1 329 ? -10.031 5.867 7.927 1.00 93.19 329 PRO A CA 1
ATOM 2594 C C . PRO A 1 329 ? -10.823 5.106 6.859 1.00 93.19 329 PRO A C 1
ATOM 2596 O O . PRO A 1 329 ? -11.473 5.712 6.003 1.00 93.19 329 PRO A O 1
ATOM 2599 N N . GLN A 1 330 ? -10.773 3.778 6.923 1.00 87.25 330 GLN A N 1
ATOM 2600 C CA . GLN A 1 330 ? -11.288 2.892 5.880 1.00 87.25 330 GLN A CA 1
ATOM 2601 C C . GLN A 1 330 ? -12.694 2.352 6.199 1.00 87.25 330 GLN A C 1
ATOM 2603 O O . GLN A 1 330 ? -13.203 2.451 7.324 1.00 87.25 330 GLN A O 1
ATOM 2608 N N . GLU A 1 331 ? -13.355 1.800 5.180 1.00 89.75 331 GLU A N 1
ATOM 2609 C CA . GLU A 1 331 ? -14.512 0.921 5.380 1.00 89.75 331 GLU A CA 1
ATOM 2610 C C . GLU A 1 331 ? -14.097 -0.345 6.139 1.00 89.75 331 GLU A C 1
ATOM 2612 O O . GLU A 1 331 ? -12.946 -0.769 6.064 1.00 89.75 331 GLU A O 1
ATOM 2617 N N . LEU A 1 332 ? -15.025 -0.908 6.914 1.00 91.25 332 LEU A N 1
ATOM 2618 C CA . LEU A 1 332 ? -14.774 -2.143 7.648 1.00 91.25 332 LEU A CA 1
ATOM 2619 C C . LEU A 1 332 ? -14.768 -3.334 6.690 1.00 91.25 332 LEU A C 1
ATOM 2621 O O . LEU A 1 332 ? -15.662 -3.458 5.850 1.00 91.25 332 LEU A O 1
ATOM 2625 N N . ASP A 1 333 ? -13.824 -4.248 6.890 1.00 90.06 333 ASP A N 1
ATOM 2626 C CA . ASP A 1 333 ? -13.845 -5.546 6.227 1.00 90.06 333 ASP A CA 1
ATOM 2627 C C . ASP A 1 333 ? -15.076 -6.367 6.635 1.00 90.06 333 ASP A C 1
ATOM 2629 O O . ASP A 1 333 ? -15.738 -6.120 7.650 1.00 90.06 333 ASP A O 1
ATOM 2633 N N . THR A 1 334 ? -15.415 -7.364 5.823 1.00 90.62 334 THR A N 1
ATOM 2634 C CA . THR A 1 334 ? -16.549 -8.259 6.094 1.00 90.62 334 THR A CA 1
ATOM 2635 C C . THR A 1 334 ? -16.200 -9.390 7.056 1.00 90.62 334 THR A C 1
ATOM 2637 O O . THR A 1 334 ? -17.095 -9.935 7.697 1.00 90.62 334 THR A O 1
ATOM 2640 N N . GLU A 1 335 ? -14.920 -9.749 7.149 1.00 94.06 335 GLU A N 1
ATOM 2641 C CA . GLU A 1 335 ? -14.407 -10.867 7.942 1.00 94.06 335 GLU A CA 1
ATOM 2642 C C . GLU A 1 335 ? -13.109 -10.456 8.646 1.00 94.06 335 GLU A C 1
ATOM 2644 O O . GLU A 1 335 ? -12.276 -9.756 8.074 1.00 94.06 335 GLU A O 1
ATOM 2649 N N . PHE A 1 336 ? -12.936 -10.914 9.883 1.00 95.00 336 PHE A N 1
ATOM 2650 C CA . PHE A 1 336 ? -11.799 -10.611 10.742 1.00 95.00 336 PHE A CA 1
ATOM 2651 C C . PHE A 1 336 ? -11.219 -11.895 11.314 1.00 95.00 336 PHE A C 1
ATOM 2653 O O . PHE A 1 336 ? -11.954 -12.798 11.710 1.00 95.00 336 PHE A O 1
ATOM 2660 N N . LEU A 1 337 ? -9.895 -11.946 11.434 1.00 94.56 337 LEU A N 1
ATOM 2661 C CA . LEU A 1 337 ? -9.205 -12.972 12.206 1.00 94.56 337 LEU A CA 1
ATOM 2662 C C . LEU A 1 337 ? -8.974 -12.461 13.630 1.00 94.56 337 LEU A C 1
ATOM 2664 O O . LEU A 1 337 ? -8.198 -11.530 13.843 1.00 94.56 337 LEU A O 1
ATOM 2668 N N . VAL A 1 338 ? -9.609 -13.092 14.613 1.00 95.56 338 VAL A N 1
ATOM 2669 C CA . VAL A 1 338 ? -9.373 -12.807 16.032 1.00 95.56 338 VAL A CA 1
ATOM 2670 C C . VAL A 1 338 ? -8.382 -13.823 16.577 1.00 95.56 338 VAL A C 1
ATOM 2672 O O . VAL A 1 338 ? -8.641 -15.022 16.531 1.00 95.56 338 VAL A O 1
ATOM 2675 N N . CYS A 1 339 ? -7.270 -13.344 17.133 1.00 94.12 339 CYS A N 1
ATOM 2676 C CA . CYS A 1 339 ? -6.280 -14.161 17.832 1.00 94.12 339 CYS A CA 1
ATOM 2677 C C . CYS A 1 339 ? -6.461 -13.993 19.347 1.00 94.12 339 CYS A C 1
ATOM 2679 O O . CYS A 1 339 ? -6.136 -12.942 19.899 1.00 94.12 339 CYS A O 1
ATOM 2681 N N . TRP A 1 340 ? -6.979 -15.020 20.020 1.00 94.88 340 TRP A N 1
ATOM 2682 C CA . TRP A 1 340 ? -7.243 -15.011 21.457 1.00 94.88 340 TRP A CA 1
ATOM 2683 C C . TRP A 1 340 ? -7.071 -16.407 22.055 1.00 94.88 340 TRP A C 1
ATOM 2685 O O . TRP A 1 340 ? -7.674 -17.376 21.599 1.00 94.88 340 TRP A O 1
ATOM 2695 N N . GLU A 1 341 ? -6.256 -16.501 23.107 1.00 92.38 341 GLU A N 1
ATOM 2696 C CA . GLU A 1 341 ? -5.882 -17.776 23.733 1.00 92.38 341 GLU A CA 1
ATOM 2697 C C . GLU A 1 341 ? -7.095 -18.553 24.261 1.00 92.38 341 GLU A C 1
ATOM 2699 O O . GLU A 1 341 ? -7.133 -19.775 24.139 1.00 92.38 341 GLU A O 1
ATOM 2704 N N . GLY A 1 342 ? -8.118 -17.844 24.753 1.00 91.88 342 GLY A N 1
ATOM 2705 C CA . GLY A 1 342 ? -9.339 -18.456 25.280 1.00 91.88 342 GLY A CA 1
ATOM 2706 C C . GLY A 1 342 ? -10.130 -19.264 24.249 1.00 91.88 342 GLY A C 1
ATOM 2707 O O . GLY A 1 342 ? -10.932 -20.100 24.643 1.00 91.88 342 GLY A O 1
ATOM 2708 N N . PHE A 1 343 ? -9.884 -19.105 22.940 1.00 93.81 343 PHE A N 1
ATOM 2709 C CA . PHE A 1 343 ? -10.505 -19.961 21.922 1.00 93.81 343 PHE A CA 1
ATOM 2710 C C . PHE A 1 343 ? -10.070 -21.427 21.995 1.00 93.81 343 PHE A C 1
ATOM 2712 O O . PHE A 1 343 ? -10.812 -22.295 21.535 1.00 93.81 343 PHE A O 1
ATOM 2719 N N . LYS A 1 344 ? -8.919 -21.727 22.609 1.00 92.06 344 LYS A N 1
ATOM 2720 C CA . LYS A 1 344 ? -8.463 -23.112 22.801 1.00 92.06 344 LYS A CA 1
ATOM 2721 C C . LYS A 1 344 ? -9.437 -23.938 23.635 1.00 92.06 344 LYS A C 1
ATOM 2723 O O . LYS A 1 344 ? -9.581 -25.129 23.378 1.00 92.06 344 LYS A O 1
ATOM 2728 N N . ASP A 1 345 ? -10.133 -23.298 24.570 1.00 88.94 345 ASP A N 1
ATOM 2729 C CA . ASP A 1 345 ? -11.060 -23.968 25.481 1.00 88.94 345 ASP A CA 1
ATOM 2730 C C . ASP A 1 345 ? -12.427 -24.254 24.830 1.00 88.94 345 ASP A C 1
ATOM 2732 O O . ASP A 1 345 ? -13.229 -25.021 25.365 1.00 88.94 345 ASP A O 1
ATOM 2736 N N . TYR A 1 346 ? -12.697 -23.683 23.649 1.00 85.38 346 TYR A N 1
ATOM 2737 C CA . TYR A 1 346 ? -13.929 -23.920 22.901 1.00 85.38 346 TYR A CA 1
ATOM 2738 C C . TYR A 1 346 ? -13.738 -25.061 21.902 1.00 85.38 346 TYR A C 1
ATOM 2740 O O . TYR A 1 346 ? -13.005 -24.953 20.917 1.00 85.38 346 TYR A O 1
ATOM 2748 N N . VAL A 1 347 ? -14.469 -26.155 22.106 1.00 72.19 347 VAL A N 1
ATOM 2749 C CA . VAL A 1 347 ? -14.628 -27.213 21.100 1.00 72.19 347 VAL A CA 1
ATOM 2750 C C . VAL A 1 347 ? -15.682 -26.739 20.086 1.00 72.19 347 VAL A C 1
ATOM 2752 O O . VAL A 1 347 ? -16.760 -26.324 20.511 1.00 72.19 347 VAL A O 1
ATOM 2755 N N . PRO A 1 348 ? -15.422 -26.772 18.764 1.00 81.88 348 PRO A N 1
ATOM 2756 C CA . PRO A 1 348 ? -14.374 -27.533 18.079 1.00 81.88 348 PRO A CA 1
ATOM 2757 C C . PRO A 1 348 ? -13.114 -26.744 17.682 1.00 81.88 348 PRO A C 1
ATOM 2759 O O . PRO A 1 348 ? -12.304 -27.292 16.941 1.00 81.88 348 PRO A O 1
ATOM 2762 N N . LEU A 1 349 ? -12.936 -25.489 18.112 1.00 81.50 349 LEU A N 1
ATOM 2763 C CA . LEU A 1 349 ? -11.810 -24.667 17.653 1.00 81.50 349 LEU A CA 1
ATOM 2764 C C . LEU A 1 349 ? -10.466 -25.292 18.048 1.00 81.50 349 LEU A C 1
ATOM 2766 O O . LEU A 1 349 ? -9.648 -25.558 17.171 1.00 81.50 349 LEU A O 1
ATOM 2770 N N . ASN A 1 350 ? -10.241 -25.550 19.345 1.00 85.94 350 ASN A N 1
ATOM 2771 C CA . ASN A 1 350 ? -8.990 -26.120 19.883 1.00 85.94 350 ASN A CA 1
ATOM 2772 C C . ASN A 1 350 ? -7.703 -25.406 19.385 1.00 85.94 350 ASN A C 1
ATOM 2774 O O . ASN A 1 350 ? -6.610 -25.975 19.358 1.00 85.94 350 ASN A O 1
ATOM 2778 N N . VAL A 1 351 ? -7.839 -24.147 18.958 1.00 92.81 351 VAL A N 1
ATOM 2779 C CA . VAL A 1 351 ? -6.781 -23.268 18.447 1.00 92.81 351 VAL A CA 1
ATOM 2780 C C . VAL A 1 351 ? -7.038 -21.845 18.953 1.00 92.81 351 VAL A C 1
ATOM 2782 O O . VAL A 1 351 ? -8.190 -21.485 19.187 1.00 92.81 351 VAL A O 1
ATOM 2785 N N . PRO A 1 352 ? -6.002 -21.004 19.129 1.00 94.31 352 PRO A N 1
ATOM 2786 C CA . PRO A 1 352 ? -6.147 -19.675 19.730 1.00 94.31 352 PRO A CA 1
ATOM 2787 C C . PRO A 1 352 ? -6.598 -18.606 18.721 1.00 94.31 352 PRO A C 1
ATOM 2789 O O . PRO A 1 352 ? -6.179 -17.451 18.806 1.00 94.31 352 PRO A O 1
ATOM 2792 N N . TRP A 1 353 ? -7.379 -18.976 17.706 1.00 93.69 353 TRP A N 1
ATOM 2793 C CA . TRP A 1 353 ? -7.842 -18.041 16.685 1.00 93.69 353 TRP A CA 1
ATOM 2794 C C . TRP A 1 353 ? -9.161 -18.479 16.051 1.00 93.69 353 TRP A C 1
ATOM 2796 O O . TRP A 1 353 ? -9.468 -19.667 15.991 1.00 93.69 353 TRP A O 1
ATOM 2806 N N . ALA A 1 354 ? -9.932 -17.512 15.559 1.00 94.12 354 ALA A N 1
ATOM 2807 C CA . ALA A 1 354 ? -11.173 -17.752 14.833 1.00 94.12 354 ALA A CA 1
ATOM 2808 C C . ALA A 1 354 ? -11.431 -16.640 13.812 1.00 94.12 354 ALA A C 1
ATOM 2810 O O . ALA A 1 354 ? -11.096 -15.480 14.058 1.00 94.12 354 ALA A O 1
ATOM 2811 N N . TYR A 1 355 ? -12.048 -16.998 12.685 1.00 94.62 355 TYR A N 1
ATOM 2812 C CA . TYR A 1 355 ? -12.633 -16.018 11.774 1.00 94.62 355 TYR A CA 1
ATOM 2813 C C . TYR A 1 355 ? -14.027 -15.637 12.264 1.00 94.62 355 TYR A C 1
ATOM 2815 O O . TYR A 1 355 ? -14.807 -16.503 12.665 1.00 94.62 355 TYR A O 1
ATOM 2823 N N . VAL A 1 356 ? -14.329 -14.344 12.242 1.00 95.69 356 VAL A N 1
ATOM 2824 C CA . VAL A 1 356 ? -15.628 -13.785 12.624 1.00 95.69 356 VAL A CA 1
ATOM 2825 C C . VAL A 1 356 ? -16.050 -12.735 11.608 1.00 95.69 356 VAL A C 1
ATOM 2827 O O . VAL A 1 356 ? -15.208 -12.053 11.028 1.00 95.69 356 VAL A O 1
ATOM 2830 N N . ASP A 1 357 ? -17.351 -12.569 11.410 1.00 96.44 357 ASP A N 1
ATOM 2831 C CA . ASP A 1 357 ? -17.880 -11.421 10.677 1.00 96.44 357 ASP A CA 1
ATOM 2832 C C . ASP A 1 357 ? -17.922 -10.162 11.571 1.00 96.44 357 ASP A C 1
ATOM 2834 O O . ASP A 1 357 ? -17.520 -10.179 12.739 1.00 96.44 357 ASP A O 1
ATOM 2838 N N . GLN A 1 358 ? -18.432 -9.046 11.044 1.00 95.12 358 GLN A N 1
ATOM 2839 C CA . GLN A 1 358 ? -18.577 -7.805 11.817 1.00 95.12 358 GLN A CA 1
ATOM 2840 C C . GLN A 1 358 ? -19.465 -7.955 13.064 1.00 95.12 358 GLN A C 1
ATOM 2842 O O . GLN A 1 358 ? -19.220 -7.300 14.080 1.00 95.12 358 GLN A O 1
ATOM 2847 N N . ALA A 1 359 ? -20.519 -8.774 13.010 1.00 96.19 359 ALA A N 1
ATOM 2848 C CA . ALA A 1 359 ? -21.414 -8.975 14.148 1.00 96.19 359 ALA A CA 1
ATOM 2849 C C . ALA A 1 359 ? -20.718 -9.790 15.247 1.00 96.19 359 ALA A C 1
ATOM 2851 O O . ALA A 1 359 ? -20.733 -9.392 16.415 1.00 96.19 359 ALA A O 1
ATOM 2852 N N . GLY A 1 360 ? -20.044 -10.872 14.856 1.00 96.81 360 GLY A N 1
ATOM 2853 C CA . GLY A 1 360 ? -19.223 -11.709 15.719 1.00 96.81 360 GLY A CA 1
ATOM 2854 C C . GLY A 1 360 ? -18.065 -10.938 16.343 1.00 96.81 360 GLY A C 1
ATOM 2855 O O . GLY A 1 360 ? -17.826 -11.086 17.540 1.00 96.81 360 GLY A O 1
ATOM 2856 N N . LEU A 1 361 ? -17.406 -10.048 15.591 1.00 97.38 361 LEU A N 1
ATOM 2857 C CA . LEU A 1 361 ? -16.371 -9.167 16.134 1.00 97.38 361 LEU A CA 1
ATOM 2858 C C . LEU A 1 361 ? -16.933 -8.274 17.243 1.00 97.38 361 LEU A C 1
ATOM 2860 O O . LEU A 1 361 ? -16.386 -8.247 18.340 1.00 97.38 361 LEU A O 1
ATOM 2864 N N . LYS A 1 362 ? -18.043 -7.570 16.996 1.00 96.88 362 LYS A N 1
ATOM 2865 C CA . LYS A 1 362 ? -18.652 -6.691 18.007 1.00 96.88 362 LYS A CA 1
ATOM 2866 C C . LYS A 1 362 ? -19.078 -7.461 19.255 1.00 96.88 362 LYS A C 1
ATOM 2868 O O . LYS A 1 362 ? -18.802 -7.013 20.365 1.00 96.88 362 LYS A O 1
ATOM 2873 N N . HIS A 1 363 ? -19.691 -8.632 19.081 1.00 97.38 363 HIS A N 1
ATOM 2874 C CA . HIS A 1 363 ? -20.053 -9.503 20.197 1.00 97.38 363 HIS A CA 1
ATOM 2875 C C . HIS A 1 363 ? -18.818 -9.939 21.000 1.00 97.38 363 HIS A C 1
ATOM 2877 O O . HIS A 1 363 ? -18.816 -9.852 22.227 1.00 97.38 363 HIS A O 1
ATOM 2883 N N . PHE A 1 364 ? -17.745 -10.336 20.310 1.00 97.25 364 PHE A N 1
ATOM 2884 C CA . PHE A 1 364 ? -16.478 -10.695 20.939 1.00 97.25 364 PHE A CA 1
ATOM 2885 C C . PHE A 1 364 ? -15.890 -9.527 21.740 1.00 97.25 364 PHE A C 1
ATOM 2887 O O . PHE A 1 364 ? -15.525 -9.710 22.899 1.00 97.25 364 PHE A O 1
ATOM 2894 N N . LEU A 1 365 ? -15.825 -8.324 21.158 1.00 97.88 365 LEU A N 1
ATOM 2895 C CA . LEU A 1 365 ? -15.287 -7.139 21.832 1.00 97.88 365 LEU A CA 1
ATOM 2896 C C . LEU A 1 365 ? -16.089 -6.803 23.095 1.00 97.88 365 LEU A C 1
ATOM 2898 O O . LEU A 1 365 ? -15.491 -6.614 24.150 1.00 97.88 365 LEU A O 1
ATOM 2902 N N . MET A 1 366 ? -17.422 -6.807 23.017 1.00 97.81 366 MET A N 1
ATOM 2903 C CA . MET A 1 366 ? -18.298 -6.567 24.170 1.00 97.81 366 MET A CA 1
ATOM 2904 C C . MET A 1 366 ? -18.068 -7.586 25.294 1.00 97.81 366 MET A C 1
ATOM 2906 O O . MET A 1 366 ? -17.858 -7.190 26.437 1.00 97.81 366 MET A O 1
ATOM 2910 N N . ALA A 1 367 ? -18.011 -8.883 24.974 1.00 96.44 367 ALA A N 1
ATOM 2911 C CA . ALA A 1 367 ? -17.750 -9.925 25.970 1.00 96.44 367 ALA A CA 1
ATOM 2912 C C . ALA A 1 367 ? -16.372 -9.762 26.637 1.00 96.44 367 ALA A C 1
ATOM 2914 O O . ALA A 1 367 ? -16.215 -9.953 27.841 1.00 96.44 367 ALA A O 1
ATOM 2915 N N . ARG A 1 368 ? -15.350 -9.363 25.872 1.00 97.12 368 ARG A N 1
ATOM 2916 C CA . ARG A 1 368 ? -14.012 -9.114 26.422 1.00 97.12 368 ARG A CA 1
ATOM 2917 C C . ARG A 1 368 ? -13.948 -7.829 27.259 1.00 97.12 368 ARG A C 1
ATOM 2919 O O . ARG A 1 368 ? -13.165 -7.783 28.207 1.00 97.12 368 ARG A O 1
ATOM 2926 N N . LEU A 1 369 ? -14.764 -6.809 26.974 1.00 96.31 369 LEU A N 1
ATOM 2927 C CA . LEU A 1 369 ? -14.868 -5.621 27.837 1.00 96.31 369 LEU A CA 1
ATOM 2928 C C . LEU A 1 369 ? -15.332 -5.992 29.252 1.00 96.31 369 LEU A C 1
ATOM 2930 O O . LEU A 1 369 ? -14.763 -5.485 30.218 1.00 96.31 369 LEU A O 1
ATOM 2934 N N . GLU A 1 370 ? -16.303 -6.902 29.380 1.00 95.19 370 GLU A N 1
ATOM 2935 C CA . GLU A 1 370 ? -16.774 -7.413 30.681 1.00 95.19 370 GLU A CA 1
ATOM 2936 C C . GLU A 1 370 ? -15.664 -8.141 31.451 1.00 95.19 370 GLU A C 1
ATOM 2938 O O . GLU A 1 370 ? -15.592 -8.085 32.677 1.00 95.19 370 GLU A O 1
ATOM 2943 N N . GLU A 1 371 ? -14.737 -8.767 30.729 1.00 95.12 371 GLU A N 1
ATOM 2944 C CA . GLU A 1 371 ? -13.562 -9.410 31.308 1.00 95.12 371 GLU A CA 1
ATOM 2945 C C . GLU A 1 371 ? -12.439 -8.425 31.661 1.00 95.12 371 GLU A C 1
ATOM 2947 O O . GLU A 1 371 ? -11.393 -8.862 32.137 1.00 95.12 371 GLU A O 1
ATOM 2952 N N . GLY A 1 372 ? -12.610 -7.120 31.457 1.00 95.75 372 GLY A N 1
ATOM 2953 C CA . GLY A 1 372 ? -11.609 -6.108 31.797 1.00 95.75 372 GLY A CA 1
ATOM 2954 C C . GLY A 1 372 ? -10.639 -5.758 30.666 1.00 95.75 372 GLY A C 1
ATOM 2955 O O . GLY A 1 372 ? -9.608 -5.137 30.931 1.00 95.75 372 GLY A O 1
ATOM 2956 N N . TYR A 1 373 ? -10.919 -6.166 29.423 1.00 96.50 373 TYR A N 1
ATOM 2957 C CA . TYR A 1 373 ? -10.180 -5.651 28.269 1.00 96.50 373 TYR A CA 1
ATOM 2958 C C . TYR A 1 373 ? -10.594 -4.208 27.944 1.00 96.50 373 TYR A C 1
ATOM 2960 O O . TYR A 1 373 ? -11.692 -3.765 28.281 1.00 96.50 373 TYR A O 1
ATOM 2968 N N . SER A 1 374 ? -9.713 -3.494 27.250 1.00 94.88 374 SER A N 1
ATOM 2969 C CA . SER A 1 374 ? -9.946 -2.207 26.598 1.00 94.88 374 SER A CA 1
ATOM 2970 C C . SER A 1 374 ? -9.444 -2.262 25.150 1.00 94.88 374 SER A C 1
ATOM 2972 O O . SER A 1 374 ? -8.522 -3.024 24.834 1.00 94.88 374 SER A O 1
ATOM 2974 N N . PHE A 1 375 ? -10.058 -1.470 24.263 1.00 94.81 375 PHE A N 1
ATOM 2975 C CA . PHE A 1 375 ? -9.773 -1.482 22.824 1.00 94.81 375 PHE A CA 1
ATOM 2976 C C . PHE A 1 375 ? -9.658 -0.058 22.253 1.00 94.81 375 PHE A C 1
ATOM 2978 O O . PHE A 1 375 ? -10.587 0.732 22.434 1.00 94.81 375 PHE A O 1
ATOM 2985 N N . PRO A 1 376 ? -8.581 0.283 21.522 1.00 94.56 376 PRO A N 1
ATOM 2986 C CA . PRO A 1 376 ? -8.526 1.529 20.770 1.00 94.56 376 PRO A CA 1
ATOM 2987 C C . PRO A 1 376 ? -9.513 1.471 19.599 1.00 94.56 376 PRO A C 1
ATOM 2989 O O . PRO A 1 376 ? -9.533 0.504 18.835 1.00 94.56 376 PRO A O 1
ATOM 2992 N N . LEU A 1 377 ? -10.331 2.514 19.449 1.00 96.19 377 LEU A N 1
ATOM 2993 C CA . LEU A 1 377 ? -11.321 2.630 18.378 1.00 96.19 377 LEU A CA 1
ATOM 2994 C C . LEU A 1 377 ? -11.052 3.871 17.530 1.00 96.19 377 LEU A C 1
ATOM 2996 O O . LEU A 1 377 ? -10.843 4.963 18.061 1.00 96.19 377 LEU A O 1
ATOM 3000 N N . ASN A 1 378 ? -11.134 3.718 16.208 1.00 97.06 378 ASN A N 1
ATOM 3001 C CA . ASN A 1 378 ? -11.093 4.857 15.300 1.00 97.06 378 ASN A CA 1
ATOM 3002 C C . ASN A 1 378 ? -12.373 5.706 15.473 1.00 97.06 378 ASN A C 1
ATOM 3004 O O . ASN A 1 378 ? -13.472 5.140 15.476 1.00 97.06 378 ASN A O 1
ATOM 3008 N N . PRO A 1 379 ? -12.290 7.050 15.546 1.00 97.06 379 PRO A N 1
ATOM 3009 C CA . PRO A 1 379 ? -13.470 7.911 15.635 1.00 97.06 379 PRO A CA 1
ATOM 3010 C C . PRO A 1 379 ? -14.476 7.715 14.499 1.00 97.06 379 PRO A C 1
ATOM 3012 O O . PRO A 1 379 ? -15.681 7.827 14.726 1.00 97.06 379 PRO A O 1
ATOM 3015 N N . LYS A 1 380 ? -14.003 7.375 13.291 1.00 96.81 380 LYS A N 1
ATOM 3016 C CA . LYS A 1 380 ? -14.876 7.026 12.165 1.00 96.81 380 LYS A CA 1
ATOM 3017 C C . LYS A 1 380 ? -15.776 5.848 12.520 1.00 96.81 380 LYS A C 1
ATOM 3019 O O . LYS A 1 380 ? -16.957 5.900 12.214 1.00 96.81 380 LYS A O 1
ATOM 3024 N N . TRP A 1 381 ? -15.254 4.824 13.193 1.00 97.06 381 TRP A N 1
ATOM 3025 C CA . TRP A 1 381 ? -16.048 3.649 13.552 1.00 97.06 381 TRP A CA 1
ATOM 3026 C C . TRP A 1 381 ? -17.158 4.005 14.525 1.00 97.06 381 TRP A C 1
ATOM 3028 O O . TRP A 1 381 ? -18.312 3.663 14.298 1.00 97.06 381 TRP A O 1
ATOM 3038 N N . ILE A 1 382 ? -16.826 4.783 15.553 1.00 97.56 382 ILE A N 1
ATOM 3039 C CA . ILE A 1 382 ? -17.787 5.225 16.566 1.00 97.56 382 ILE A CA 1
ATOM 3040 C C . ILE A 1 382 ? -18.923 6.045 15.932 1.00 97.56 382 ILE A C 1
ATOM 3042 O O . ILE A 1 382 ? -20.085 5.869 16.289 1.00 97.56 382 ILE A O 1
ATOM 3046 N N . LEU A 1 383 ? -18.585 6.943 15.001 1.00 97.25 383 LEU A N 1
ATOM 3047 C CA . LEU A 1 383 ? -19.525 7.895 14.403 1.00 97.25 383 LEU A CA 1
ATOM 3048 C C . LEU A 1 383 ? -20.303 7.336 13.204 1.00 97.25 383 LEU A C 1
ATOM 3050 O O . LEU A 1 383 ? -21.405 7.806 12.925 1.00 97.25 383 LEU A O 1
ATOM 3054 N N . CYS A 1 384 ? -19.733 6.379 12.470 1.00 95.12 384 CYS A N 1
ATOM 3055 C CA . CYS A 1 384 ? -20.241 5.977 11.160 1.00 95.12 384 CYS A CA 1
ATOM 3056 C C . CYS A 1 384 ? -20.619 4.498 11.063 1.00 95.12 384 CYS A C 1
ATOM 3058 O O . CYS A 1 384 ? -21.467 4.175 10.233 1.00 95.12 384 CYS A O 1
ATOM 3060 N N . ASP A 1 385 ? -20.013 3.607 11.855 1.00 93.12 385 ASP A N 1
ATOM 3061 C CA . ASP A 1 385 ? -20.185 2.161 11.696 1.00 93.12 385 ASP A CA 1
ATOM 3062 C C . ASP A 1 385 ? -21.119 1.576 12.779 1.00 93.12 385 ASP A C 1
ATOM 3064 O O . ASP A 1 385 ? -20.837 1.675 13.980 1.00 93.12 385 ASP A O 1
ATOM 3068 N N . PRO A 1 386 ? -22.239 0.928 12.395 1.00 91.69 386 PRO A N 1
ATOM 3069 C CA . PRO A 1 386 ? -23.235 0.443 13.348 1.00 91.69 386 PRO A CA 1
ATOM 3070 C C . PRO A 1 386 ? -22.673 -0.486 14.436 1.00 91.69 386 PRO A C 1
ATOM 3072 O O . PRO A 1 386 ? -22.042 -1.509 14.151 1.00 91.69 386 PRO A O 1
ATOM 3075 N N . GLY A 1 387 ? -22.991 -0.174 15.695 1.00 92.56 387 GLY A N 1
ATOM 3076 C CA . GLY A 1 387 ? -22.643 -0.953 16.891 1.00 92.56 387 GLY A CA 1
ATOM 3077 C C . GLY A 1 387 ? -21.295 -0.609 17.538 1.00 92.56 387 GLY A C 1
ATOM 3078 O O . GLY A 1 387 ? -21.058 -1.000 18.676 1.00 92.56 387 GLY A O 1
ATOM 3079 N N . PHE A 1 388 ? -20.420 0.160 16.880 1.00 96.50 388 PHE A N 1
ATOM 3080 C CA . PHE A 1 388 ? -19.177 0.628 17.516 1.00 96.50 388 PHE A CA 1
ATOM 3081 C C . PHE A 1 388 ? -19.418 1.725 18.557 1.00 96.50 388 PHE A C 1
ATOM 3083 O O . PHE A 1 388 ? -18.652 1.841 19.515 1.00 96.50 388 PHE A O 1
ATOM 3090 N N . ARG A 1 389 ? -20.511 2.483 18.413 1.00 96.69 389 ARG A N 1
ATOM 3091 C CA . ARG A 1 389 ? -21.009 3.386 19.454 1.00 96.69 389 ARG A CA 1
ATOM 3092 C C . ARG A 1 389 ? -21.247 2.654 20.775 1.00 96.69 389 ARG A C 1
ATOM 3094 O O . ARG A 1 389 ? -20.815 3.146 21.808 1.00 96.69 389 ARG A O 1
ATOM 3101 N N . ASP A 1 390 ? -21.878 1.483 20.739 1.00 97.25 390 ASP A N 1
ATOM 3102 C CA . ASP A 1 390 ? -22.230 0.739 21.954 1.00 97.25 390 ASP A CA 1
ATOM 3103 C C . ASP A 1 390 ? -20.969 0.303 22.717 1.00 97.25 390 ASP A C 1
ATOM 3105 O O . ASP A 1 390 ? -20.875 0.467 23.931 1.00 97.25 390 ASP A O 1
ATOM 3109 N N . ILE A 1 391 ? -19.950 -0.164 21.986 1.00 97.75 391 ILE A N 1
ATOM 3110 C CA . ILE A 1 391 ? -18.632 -0.514 22.539 1.00 97.75 391 ILE A CA 1
ATOM 3111 C C . ILE A 1 391 ? -17.984 0.716 23.191 1.00 97.75 391 ILE A C 1
ATOM 3113 O O . ILE A 1 391 ? -17.458 0.631 24.302 1.00 97.75 391 ILE A O 1
ATOM 3117 N N . PHE A 1 392 ? -18.033 1.870 22.519 1.00 97.88 392 PHE A N 1
ATOM 3118 C CA . PHE A 1 392 ? -17.502 3.125 23.049 1.00 97.88 392 PHE A CA 1
ATOM 3119 C C . PHE A 1 392 ? -18.238 3.584 24.315 1.00 97.88 392 PHE A C 1
ATOM 3121 O O . PHE A 1 392 ? -17.586 3.926 25.300 1.00 97.88 392 PHE A O 1
ATOM 3128 N N . ASP A 1 393 ? -19.570 3.541 24.333 1.00 97.38 393 ASP A N 1
ATOM 3129 C CA . ASP A 1 393 ? -20.394 3.938 25.481 1.00 97.38 393 ASP A CA 1
ATOM 3130 C C . ASP A 1 393 ? -20.135 3.039 26.707 1.00 97.38 393 ASP A C 1
ATOM 3132 O O . ASP A 1 393 ? -20.001 3.536 27.835 1.00 97.38 393 ASP A O 1
ATOM 3136 N N . VAL A 1 394 ? -19.964 1.729 26.492 1.00 97.19 394 VAL A N 1
ATOM 3137 C CA . VAL A 1 394 ? -19.577 0.787 27.556 1.00 97.19 394 VAL A CA 1
ATOM 3138 C C . VAL A 1 394 ? -18.167 1.076 28.068 1.00 97.19 394 VAL A C 1
ATOM 3140 O O . VAL A 1 394 ? -17.982 1.176 29.281 1.00 97.19 394 VAL A O 1
ATOM 3143 N N . MET A 1 395 ? -17.181 1.285 27.187 1.00 96.19 395 MET A N 1
ATOM 3144 C CA . MET A 1 395 ? -15.823 1.646 27.619 1.00 96.19 395 MET A CA 1
ATOM 3145 C C . MET A 1 395 ? -15.792 2.961 28.402 1.00 96.19 395 MET A C 1
ATOM 3147 O O . MET A 1 395 ? -15.102 3.042 29.416 1.00 96.19 395 MET A O 1
ATOM 3151 N N . GLN A 1 396 ? -16.555 3.977 27.982 1.00 96.12 396 GLN A N 1
ATOM 3152 C CA . GLN A 1 396 ? -16.641 5.260 28.692 1.00 96.12 396 GLN A CA 1
ATOM 3153 C C . GLN A 1 396 ? -17.174 5.105 30.120 1.00 96.12 396 GLN A C 1
ATOM 3155 O O . GLN A 1 396 ? -16.807 5.890 30.991 1.00 96.12 396 GLN A O 1
ATOM 3160 N N . SER A 1 397 ? -18.007 4.095 30.369 1.00 95.75 397 SER A N 1
ATOM 3161 C CA . SER A 1 397 ? -18.595 3.824 31.685 1.00 95.75 397 SER A CA 1
ATOM 3162 C C . SER A 1 397 ? -17.775 2.832 32.520 1.00 95.75 397 SER A C 1
ATOM 3164 O O . SER A 1 397 ? -18.028 2.676 33.714 1.00 95.75 397 SER A O 1
ATOM 3166 N N . ALA A 1 398 ? -16.798 2.155 31.913 1.00 95.06 398 ALA A N 1
ATOM 3167 C CA . ALA A 1 398 ? -16.010 1.106 32.542 1.00 95.06 398 ALA A CA 1
ATOM 3168 C C . ALA A 1 398 ? -14.789 1.682 33.290 1.00 95.06 398 ALA A C 1
ATOM 3170 O O . ALA A 1 398 ? -13.918 2.284 32.651 1.00 95.06 398 ALA A O 1
ATOM 3171 N N . PRO A 1 399 ? -14.657 1.475 34.619 1.00 94.50 399 PRO A N 1
ATOM 3172 C CA . PRO A 1 399 ? -13.527 2.004 35.388 1.00 94.50 399 PRO A CA 1
ATOM 3173 C C . PRO A 1 399 ? -12.160 1.523 34.887 1.00 94.50 399 PRO A C 1
ATOM 3175 O O . PRO A 1 399 ? -11.219 2.308 34.829 1.00 94.50 399 PRO A O 1
ATOM 3178 N N . HIS A 1 400 ? -12.053 0.258 34.466 1.00 94.00 400 HIS A N 1
ATOM 3179 C CA . HIS A 1 400 ? -10.795 -0.326 33.984 1.00 94.00 400 HIS A CA 1
ATOM 3180 C C . HIS A 1 400 ? -10.327 0.233 32.635 1.00 94.00 400 HIS A C 1
ATOM 3182 O O . HIS A 1 400 ? -9.163 0.064 32.289 1.00 94.00 400 HIS A O 1
ATOM 3188 N N . ALA A 1 401 ? -11.209 0.881 31.869 1.00 94.12 401 ALA A N 1
ATOM 3189 C CA . ALA A 1 401 ? -10.893 1.402 30.541 1.00 94.12 401 ALA A CA 1
ATOM 3190 C C . ALA A 1 401 ? -10.522 2.895 30.543 1.00 94.12 401 ALA A C 1
ATOM 3192 O O . ALA A 1 401 ? -10.051 3.392 29.522 1.00 94.12 401 ALA A O 1
ATOM 3193 N N . GLN A 1 402 ? -10.717 3.616 31.656 1.00 93.06 402 GLN A N 1
ATOM 3194 C CA . GLN A 1 402 ? -10.584 5.081 31.694 1.00 93.06 402 GLN A CA 1
ATOM 3195 C C . GLN A 1 402 ? -9.179 5.561 31.333 1.00 93.06 402 GLN A C 1
ATOM 3197 O O . GLN A 1 402 ? -9.031 6.476 30.526 1.00 93.06 402 GLN A O 1
ATOM 3202 N N . GLU A 1 403 ? -8.145 4.925 31.885 1.00 91.50 403 GLU A N 1
ATOM 3203 C CA . GLU A 1 403 ? -6.764 5.310 31.589 1.00 91.50 403 GLU A CA 1
ATOM 3204 C C . GLU A 1 403 ? -6.404 5.030 30.122 1.00 91.50 403 GLU A C 1
ATOM 3206 O O . GLU A 1 403 ? -5.771 5.855 29.466 1.00 91.50 403 GLU A O 1
ATOM 3211 N N . SER A 1 404 ? -6.851 3.892 29.574 1.00 92.44 404 SER A N 1
ATOM 3212 C CA . SER A 1 404 ? -6.635 3.569 28.160 1.00 92.44 404 SER A CA 1
ATOM 3213 C C . SER A 1 404 ? -7.361 4.555 27.239 1.00 92.44 404 SER A C 1
ATOM 3215 O O . SER A 1 404 ? -6.780 5.041 26.271 1.00 92.44 404 SER A O 1
ATOM 3217 N N . LEU A 1 405 ? -8.608 4.909 27.568 1.00 93.06 405 LEU A N 1
ATOM 3218 C CA . LEU A 1 405 ? -9.368 5.920 26.837 1.00 93.06 405 LEU A CA 1
ATOM 3219 C C . LEU A 1 405 ? -8.670 7.274 26.856 1.00 93.06 405 LEU A C 1
ATOM 3221 O O . LEU A 1 405 ? -8.629 7.929 25.822 1.00 93.06 405 LEU A O 1
ATOM 3225 N N . GLU A 1 406 ? -8.102 7.691 27.986 1.00 92.94 406 GLU A N 1
ATOM 3226 C CA . GLU A 1 406 ? -7.361 8.951 28.058 1.00 92.94 406 GLU A CA 1
ATOM 3227 C C . GLU A 1 406 ? -6.107 8.947 27.176 1.00 92.94 406 GLU A C 1
ATOM 3229 O O . GLU A 1 406 ? -5.730 9.988 26.648 1.00 92.94 406 GLU A O 1
ATOM 3234 N N . SER A 1 407 ? -5.502 7.779 26.946 1.00 91.94 407 SER A N 1
ATOM 3235 C CA . SER A 1 407 ? -4.360 7.645 26.038 1.00 91.94 407 SER A CA 1
ATOM 3236 C C . SER A 1 407 ? -4.758 7.775 24.558 1.00 91.94 407 SER A C 1
ATOM 3238 O O . SER A 1 407 ? -4.082 8.470 23.793 1.00 91.94 407 SER A O 1
ATOM 3240 N N . TRP A 1 408 ? -5.861 7.136 24.148 1.00 91.81 408 TRP A N 1
ATOM 3241 C CA . TRP A 1 408 ? -6.276 7.037 22.737 1.00 91.81 408 TRP A CA 1
ATOM 3242 C C . TRP A 1 408 ? -7.202 8.161 22.276 1.00 91.81 408 TRP A C 1
ATOM 3244 O O . TRP A 1 408 ? -7.104 8.641 21.149 1.00 91.81 408 TRP A O 1
ATOM 3254 N N . LEU A 1 409 ? -8.146 8.536 23.133 1.00 94.50 409 LEU A N 1
ATOM 3255 C CA . LEU A 1 409 ? -9.204 9.503 22.876 1.00 94.50 409 LEU A CA 1
ATOM 3256 C C . LEU A 1 409 ? -9.363 10.372 24.126 1.00 94.50 409 LEU A C 1
ATOM 3258 O O . LEU A 1 409 ? -10.271 10.097 24.909 1.00 94.50 409 LEU A O 1
ATOM 3262 N N . PRO A 1 410 ? -8.514 11.392 24.346 1.00 94.69 410 PRO A N 1
ATOM 3263 C CA . PRO A 1 410 ? -8.605 12.269 25.512 1.00 94.69 410 PRO A CA 1
ATOM 3264 C C . PRO A 1 410 ? -9.979 12.935 25.673 1.00 94.69 410 PRO A C 1
ATOM 3266 O O . PRO A 1 410 ? -10.813 12.950 24.757 1.00 94.69 410 PRO A O 1
ATOM 3269 N N . ALA A 1 411 ? -10.240 13.476 26.864 1.00 95.25 411 ALA A N 1
ATOM 3270 C CA . ALA A 1 411 ? -11.568 13.956 27.260 1.00 95.25 411 ALA A CA 1
ATOM 3271 C C . ALA A 1 411 ? -12.226 14.940 26.271 1.00 95.25 411 ALA A C 1
ATOM 3273 O O . ALA A 1 411 ? -13.445 14.906 26.075 1.00 95.25 411 ALA A O 1
ATOM 3274 N N . ASP A 1 412 ? -11.446 15.801 25.626 1.00 96.19 412 ASP A N 1
ATOM 3275 C CA . ASP A 1 412 ? -11.920 16.764 24.635 1.00 96.19 412 ASP A CA 1
ATOM 3276 C C . ASP A 1 412 ? -12.328 16.107 23.303 1.00 96.19 412 ASP A C 1
ATOM 3278 O O . ASP A 1 412 ? -13.380 16.457 22.755 1.00 96.19 412 ASP A O 1
ATOM 3282 N N . LEU A 1 413 ? -11.589 15.095 22.823 1.00 96.94 413 LEU A N 1
ATOM 3283 C CA . LEU A 1 413 ? -12.020 14.266 21.689 1.00 96.94 413 LEU A CA 1
ATOM 3284 C C . LEU A 1 413 ? -13.314 13.516 22.015 1.00 96.94 413 LEU A C 1
ATOM 3286 O O . LEU A 1 413 ? -14.253 13.553 21.216 1.00 96.94 413 LEU A O 1
ATOM 3290 N N . ARG A 1 414 ? -13.412 12.885 23.197 1.00 97.50 414 ARG A N 1
ATOM 3291 C CA . ARG A 1 414 ? -14.640 12.171 23.615 1.00 97.50 414 ARG A CA 1
ATOM 3292 C C . ARG A 1 414 ? -15.831 13.112 23.682 1.00 97.50 414 ARG A C 1
ATOM 3294 O O . ARG A 1 414 ? -16.909 12.777 23.195 1.00 97.50 414 ARG A O 1
ATOM 3301 N N . LYS A 1 415 ? -15.642 14.313 24.236 1.00 98.00 415 LYS A N 1
ATOM 3302 C CA . LYS A 1 415 ? -16.678 15.351 24.255 1.00 98.00 415 LYS A CA 1
ATOM 3303 C C . LYS A 1 415 ? -17.162 15.661 22.838 1.00 98.00 415 LYS A C 1
ATOM 3305 O O . LYS A 1 415 ? -18.369 15.639 22.602 1.00 98.00 415 LYS A O 1
ATOM 3310 N N . ARG A 1 416 ? -16.243 15.886 21.894 1.00 98.19 416 ARG A N 1
ATOM 3311 C CA . ARG A 1 416 ? -16.595 16.182 20.499 1.00 98.19 416 ARG A CA 1
ATOM 3312 C C . ARG A 1 416 ? -17.318 15.020 19.813 1.00 98.19 416 ARG A C 1
ATOM 3314 O O . ARG A 1 416 ? -18.295 15.254 19.109 1.00 98.19 416 ARG A O 1
ATOM 3321 N N . ILE A 1 417 ? -16.879 13.782 20.034 1.00 98.44 417 ILE A N 1
ATOM 3322 C CA . ILE A 1 417 ? -17.552 12.580 19.516 1.00 98.44 417 ILE A CA 1
ATOM 3323 C C . ILE A 1 417 ? -18.986 12.508 20.053 1.00 98.44 417 ILE A C 1
ATOM 3325 O O . ILE A 1 417 ? -19.924 12.375 19.273 1.00 98.44 417 ILE A O 1
ATOM 3329 N N . ASN A 1 418 ? -19.178 12.682 21.362 1.00 98.31 418 ASN A N 1
ATOM 3330 C CA . ASN A 1 418 ? -20.500 12.652 21.989 1.00 98.31 418 ASN A CA 1
ATOM 3331 C C . ASN A 1 418 ? -21.433 13.772 21.486 1.00 98.31 418 ASN A C 1
ATOM 3333 O O . ASN A 1 418 ? -22.640 13.561 21.368 1.00 98.31 418 ASN A O 1
ATOM 3337 N N . GLU A 1 419 ? -20.905 14.961 21.178 1.00 98.31 419 GLU A N 1
ATOM 3338 C CA . GLU A 1 419 ? -21.670 16.035 20.523 1.00 98.31 419 GLU A CA 1
ATOM 3339 C C . GLU A 1 419 ? -22.151 15.613 19.127 1.00 98.31 419 GLU A C 1
ATOM 3341 O O . GLU A 1 419 ? -23.323 15.798 18.794 1.00 98.31 419 GLU A O 1
ATOM 3346 N N . LEU A 1 420 ? -21.276 14.994 18.330 1.00 98.25 420 LEU A N 1
ATOM 3347 C CA . LEU A 1 420 ? -21.609 14.526 16.983 1.00 98.25 420 LEU A CA 1
ATOM 3348 C C . LEU A 1 420 ? -22.578 13.341 16.993 1.00 98.25 420 LEU A C 1
ATOM 3350 O O . LEU A 1 420 ? -23.492 13.322 16.179 1.00 98.25 420 LEU A O 1
ATOM 3354 N N . LEU A 1 421 ? -22.453 12.406 17.938 1.00 97.38 421 LEU A N 1
ATOM 3355 C CA . LEU A 1 421 ? -23.411 11.305 18.113 1.00 97.38 421 LEU A CA 1
ATOM 3356 C C . LEU A 1 421 ? -24.827 11.804 18.444 1.00 97.38 421 LEU A C 1
ATOM 3358 O O . LEU A 1 421 ? -25.809 11.148 18.104 1.00 97.38 421 LEU A O 1
ATOM 3362 N N . LYS A 1 422 ? -24.950 12.963 19.106 1.00 97.19 422 LYS A N 1
ATOM 3363 C CA . LYS A 1 422 ? -26.246 13.617 19.353 1.00 97.19 422 LYS A CA 1
ATOM 3364 C C . LYS A 1 422 ? -26.771 14.339 18.114 1.00 97.19 422 LYS A C 1
ATOM 3366 O O . LYS A 1 422 ? -27.973 14.311 17.874 1.00 97.19 422 LYS A O 1
ATOM 3371 N N . ALA A 1 423 ? -25.891 14.993 17.356 1.00 96.62 423 ALA A N 1
ATOM 3372 C CA . ALA A 1 423 ? -26.260 15.723 16.143 1.00 96.62 423 ALA A CA 1
ATOM 3373 C C . ALA A 1 423 ? -26.619 14.787 14.973 1.00 96.62 423 ALA A C 1
ATOM 3375 O O . ALA A 1 423 ? -27.541 15.074 14.213 1.00 96.62 423 ALA A O 1
ATOM 3376 N N . TYR A 1 424 ? -25.923 13.654 14.864 1.00 95.19 424 TYR A N 1
ATOM 3377 C CA . TYR A 1 424 ? -26.031 12.679 13.778 1.00 95.19 424 TYR A CA 1
ATOM 3378 C C . TYR A 1 424 ? -26.241 11.260 14.343 1.00 95.19 424 TYR A C 1
ATOM 3380 O O . TYR A 1 424 ? -25.376 10.398 14.185 1.00 95.19 424 TYR A O 1
ATOM 3388 N N . PRO A 1 425 ? -27.378 10.984 15.012 1.00 92.88 425 PRO A N 1
ATOM 3389 C CA . PRO A 1 425 ? -27.608 9.715 15.716 1.00 92.88 425 PRO A CA 1
ATOM 3390 C C . PRO A 1 425 ? -27.624 8.491 14.795 1.00 92.88 425 PRO A C 1
ATOM 3392 O O . PRO A 1 425 ? -27.309 7.387 15.227 1.00 92.88 425 PRO A 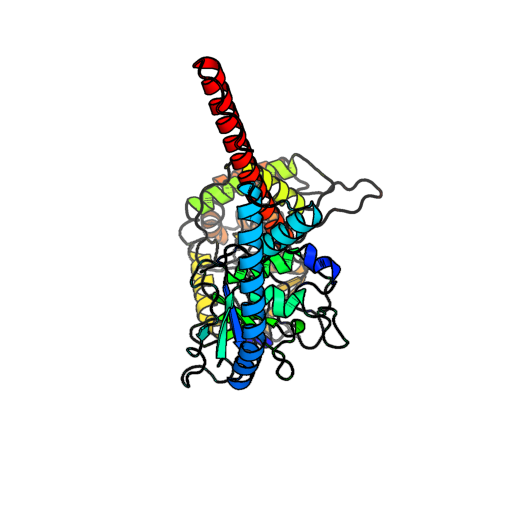O 1
ATOM 3395 N N . GLU A 1 426 ? -27.964 8.699 13.524 1.00 89.62 426 GLU A N 1
ATOM 3396 C CA . GLU A 1 426 ? -28.020 7.663 12.494 1.00 89.62 426 GLU A CA 1
ATOM 3397 C C . GLU A 1 426 ? -26.670 7.422 11.796 1.00 89.62 426 GLU A C 1
ATOM 3399 O O . GLU A 1 426 ? -26.588 6.561 10.919 1.00 89.62 426 GLU A O 1
ATOM 3404 N N . GLY A 1 427 ? -25.631 8.182 12.163 1.00 91.00 427 GLY A N 1
ATOM 3405 C CA . GLY A 1 427 ? -24.285 8.068 11.614 1.00 91.00 427 GLY A CA 1
ATOM 3406 C C . GLY A 1 427 ? -24.217 8.265 10.099 1.00 91.00 427 GLY A C 1
ATOM 3407 O O . GLY A 1 427 ? -24.937 9.079 9.512 1.00 91.00 427 GLY A O 1
ATOM 3408 N N . PHE A 1 428 ? -23.314 7.528 9.452 1.00 90.88 428 PHE A N 1
ATOM 3409 C CA . PHE A 1 428 ? -23.118 7.595 8.009 1.00 90.88 428 PHE A CA 1
ATOM 3410 C C . PHE A 1 428 ? -24.155 6.742 7.277 1.00 90.88 428 PHE A C 1
ATOM 3412 O O . PHE A 1 428 ? -24.146 5.516 7.367 1.00 90.88 428 PHE A O 1
ATOM 3419 N N . LYS A 1 429 ? -25.014 7.393 6.488 1.00 82.56 429 LYS A N 1
ATOM 3420 C CA . LYS A 1 429 ? -25.955 6.718 5.591 1.00 82.56 429 LYS A CA 1
ATOM 3421 C C . LYS A 1 429 ? -25.810 7.256 4.172 1.00 82.56 429 LYS A C 1
ATOM 3423 O O . LYS A 1 429 ? -26.156 8.415 3.930 1.00 82.56 429 LYS A O 1
ATOM 3428 N N . PRO A 1 430 ? -25.310 6.451 3.225 1.00 73.12 430 PRO A N 1
ATOM 3429 C CA . PRO A 1 430 ? -25.353 6.836 1.828 1.00 73.12 430 PRO A CA 1
ATOM 3430 C C . PRO A 1 430 ? -26.813 6.880 1.359 1.00 73.12 430 PRO A C 1
ATOM 3432 O O . PRO A 1 430 ? -27.582 5.943 1.570 1.00 73.12 430 PRO A O 1
ATOM 3435 N N . VAL A 1 431 ? -27.202 7.987 0.731 1.00 72.56 431 VAL A N 1
ATOM 3436 C CA . VAL A 1 431 ? -28.556 8.192 0.203 1.00 72.56 431 VAL A CA 1
ATOM 3437 C C . VAL A 1 431 ? -28.538 7.823 -1.274 1.00 72.56 431 VAL A C 1
ATOM 3439 O O . VAL A 1 431 ? -28.234 8.663 -2.118 1.00 72.56 431 VAL A O 1
ATOM 3442 N N . ALA A 1 432 ? -28.804 6.560 -1.602 1.00 62.34 432 ALA A N 1
ATOM 3443 C CA . ALA A 1 432 ? -29.033 6.163 -2.989 1.00 62.34 432 ALA A CA 1
ATOM 3444 C C . ALA A 1 432 ? -30.441 6.607 -3.422 1.00 62.34 432 ALA A C 1
ATOM 3446 O O . ALA A 1 432 ? -31.412 6.380 -2.698 1.00 62.34 432 ALA A O 1
ATOM 3447 N N . LYS A 1 433 ? -30.567 7.239 -4.594 1.00 60.34 433 LYS A N 1
ATOM 3448 C CA . LYS A 1 433 ? -31.880 7.411 -5.235 1.00 60.34 433 LYS A CA 1
ATOM 3449 C C . LYS A 1 433 ? -32.359 6.051 -5.747 1.00 60.34 433 LYS A C 1
ATOM 3451 O O . LYS A 1 433 ? -31.534 5.228 -6.141 1.00 60.34 433 LYS A O 1
ATOM 3456 N N . GLU A 1 434 ? -33.672 5.814 -5.762 1.00 53.06 434 GLU A N 1
ATOM 3457 C CA . GLU A 1 434 ? -34.237 4.600 -6.369 1.00 53.06 434 GLU A CA 1
ATOM 3458 C C . GLU A 1 434 ? -33.688 4.414 -7.794 1.00 53.06 434 GLU A C 1
ATOM 3460 O O . GLU A 1 434 ? -33.819 5.295 -8.642 1.00 53.06 434 GLU A O 1
ATOM 3465 N N . GLY A 1 435 ? -33.037 3.272 -8.037 1.00 59.31 435 GLY A N 1
ATOM 3466 C CA . GLY A 1 435 ? -32.430 2.928 -9.326 1.00 59.31 435 GLY A CA 1
ATOM 3467 C C . GLY A 1 435 ? -30.957 3.324 -9.513 1.00 59.31 435 GLY A C 1
ATOM 3468 O O . GLY A 1 435 ? -30.373 2.932 -10.521 1.00 59.31 435 GLY A O 1
ATOM 3469 N N . GLU A 1 436 ? -30.324 4.036 -8.573 1.00 61.38 436 GLU A N 1
ATOM 3470 C CA . GLU A 1 436 ? -28.889 4.362 -8.635 1.00 61.38 436 GLU A CA 1
ATOM 3471 C C . GLU A 1 436 ? -28.046 3.389 -7.791 1.00 61.38 436 GLU A C 1
ATOM 3473 O O . GLU A 1 436 ? -28.281 3.200 -6.598 1.00 61.38 436 GLU A O 1
ATOM 3478 N N . SER A 1 437 ? -27.020 2.784 -8.400 1.00 59.94 437 SER A N 1
ATOM 3479 C CA . SER A 1 437 ? -26.029 1.973 -7.683 1.00 59.94 437 SER A CA 1
ATOM 3480 C C . SER A 1 437 ? -25.057 2.855 -6.897 1.00 59.94 437 SER A C 1
ATOM 3482 O O . SER A 1 437 ? -24.566 3.857 -7.421 1.00 59.94 437 SER A O 1
ATOM 3484 N N . MET A 1 438 ? -24.710 2.446 -5.676 1.00 68.56 438 MET A N 1
ATOM 3485 C CA . MET A 1 438 ? -23.708 3.131 -4.857 1.00 68.56 438 MET A CA 1
ATOM 3486 C C . MET A 1 438 ? -22.341 3.154 -5.555 1.00 68.56 438 MET A C 1
ATOM 3488 O O . MET A 1 438 ? -21.866 2.132 -6.052 1.00 68.56 438 MET A O 1
ATOM 3492 N N . ILE A 1 439 ? -21.696 4.323 -5.580 1.00 71.38 439 ILE A N 1
ATOM 3493 C CA . ILE A 1 439 ? -20.348 4.465 -6.143 1.00 71.38 439 ILE A CA 1
ATOM 3494 C C . ILE A 1 439 ? -19.336 4.028 -5.083 1.00 71.38 439 ILE A C 1
ATOM 3496 O O . ILE A 1 439 ? -19.109 4.752 -4.109 1.00 71.38 439 ILE A O 1
ATOM 3500 N N . MET A 1 440 ? -18.723 2.866 -5.308 1.00 76.12 440 MET A N 1
ATOM 3501 C CA . MET A 1 440 ? -17.662 2.303 -4.473 1.00 76.12 440 MET A CA 1
ATOM 3502 C C . MET A 1 440 ? -16.298 2.506 -5.135 1.00 76.12 440 MET A C 1
ATOM 3504 O O . MET A 1 440 ? -16.174 2.445 -6.359 1.00 76.12 440 MET A O 1
ATOM 3508 N N . ILE A 1 441 ? -15.270 2.742 -4.325 1.00 83.38 441 ILE A N 1
ATOM 3509 C CA . ILE A 1 441 ? -13.876 2.802 -4.772 1.00 83.38 441 ILE A CA 1
ATOM 3510 C C . ILE A 1 441 ? -12.994 2.101 -3.738 1.00 83.38 441 ILE A C 1
ATOM 3512 O O . ILE A 1 441 ? -13.194 2.274 -2.540 1.00 83.38 441 ILE A O 1
ATOM 3516 N N . ASP A 1 442 ? -12.032 1.310 -4.210 1.00 84.50 442 ASP A N 1
ATOM 3517 C CA . ASP A 1 442 ? -11.031 0.650 -3.366 1.00 84.50 442 ASP A CA 1
ATOM 3518 C C . ASP A 1 442 ? -10.081 1.680 -2.715 1.00 84.50 442 ASP A C 1
ATOM 3520 O O . ASP A 1 442 ? -9.798 2.734 -3.292 1.00 84.50 442 ASP A O 1
ATOM 3524 N N . ASN A 1 443 ? -9.578 1.389 -1.512 1.00 84.88 443 ASN A N 1
ATOM 3525 C CA . ASN A 1 443 ? -8.723 2.314 -0.759 1.00 84.88 443 ASN A CA 1
ATOM 3526 C C . ASN A 1 443 ? -7.401 2.627 -1.483 1.00 84.88 443 ASN A C 1
ATOM 3528 O O . ASN A 1 443 ? -6.990 3.789 -1.525 1.00 84.88 443 ASN A O 1
ATOM 3532 N N . ASP A 1 444 ? -6.768 1.638 -2.121 1.00 85.56 444 ASP A N 1
ATOM 3533 C CA . ASP A 1 444 ? -5.529 1.850 -2.882 1.00 85.56 444 ASP A CA 1
ATOM 3534 C C . ASP A 1 444 ? -5.806 2.671 -4.154 1.00 85.56 444 ASP A C 1
ATOM 3536 O O . ASP A 1 444 ? -5.025 3.552 -4.527 1.00 85.56 444 ASP A O 1
ATOM 3540 N N . MET A 1 445 ? -6.964 2.447 -4.788 1.00 86.44 445 MET A N 1
ATOM 3541 C CA . MET A 1 445 ? -7.433 3.261 -5.917 1.00 86.44 445 MET A CA 1
ATOM 3542 C C . MET A 1 445 ? -7.659 4.718 -5.513 1.00 86.44 445 MET A C 1
ATOM 3544 O O . MET A 1 445 ? -7.269 5.638 -6.237 1.00 86.44 445 MET A O 1
ATOM 3548 N N . ALA A 1 446 ? -8.258 4.943 -4.346 1.00 88.62 446 ALA A N 1
ATOM 3549 C CA . ALA A 1 446 ? -8.457 6.276 -3.805 1.00 88.62 446 ALA A CA 1
ATOM 3550 C C . ALA A 1 446 ? -7.119 6.957 -3.457 1.00 88.62 446 ALA A C 1
ATOM 3552 O O . ALA A 1 446 ? -6.931 8.132 -3.788 1.00 88.62 446 ALA A O 1
ATOM 3553 N N . GLU A 1 447 ? -6.152 6.230 -2.890 1.00 87.69 447 GLU A N 1
ATOM 3554 C CA . GLU A 1 447 ? -4.797 6.747 -2.658 1.00 87.69 447 GLU A CA 1
ATOM 3555 C C . GLU A 1 447 ? -4.118 7.156 -3.979 1.00 87.69 447 GLU A C 1
ATOM 3557 O O . GLU A 1 447 ? -3.561 8.257 -4.091 1.00 87.69 447 GLU A O 1
ATOM 3562 N N . TRP A 1 448 ? -4.214 6.317 -5.016 1.00 89.12 448 TRP A N 1
ATOM 3563 C CA . TRP A 1 448 ? -3.701 6.640 -6.350 1.00 89.12 448 TRP A CA 1
ATOM 3564 C C . TRP A 1 448 ? -4.369 7.889 -6.937 1.00 89.12 448 TRP A C 1
ATOM 3566 O O . TRP A 1 448 ? -3.684 8.796 -7.428 1.00 89.12 448 TRP A O 1
ATOM 3576 N N . GLU A 1 449 ? -5.697 7.988 -6.850 1.00 90.75 449 GLU A N 1
ATOM 3577 C CA . GLU A 1 449 ? -6.443 9.154 -7.321 1.00 90.75 449 GLU A CA 1
ATOM 3578 C C . GLU A 1 449 ? -6.039 10.438 -6.592 1.00 90.75 449 GLU A C 1
ATOM 3580 O O . GLU A 1 449 ? -5.918 11.491 -7.228 1.00 90.75 449 GLU A O 1
ATOM 3585 N N . LEU A 1 450 ? -5.822 10.371 -5.277 1.00 90.44 450 LEU A N 1
ATOM 3586 C CA . LEU A 1 450 ? -5.366 11.505 -4.478 1.00 90.44 450 LEU A CA 1
ATOM 3587 C C . LEU A 1 450 ? -3.979 11.970 -4.930 1.00 90.44 450 LEU A C 1
ATOM 3589 O O . LEU A 1 450 ? -3.772 13.161 -5.189 1.00 90.44 450 LEU A O 1
ATOM 3593 N N . ARG A 1 451 ? -3.038 11.033 -5.103 1.00 87.00 451 ARG A N 1
ATOM 3594 C CA . ARG A 1 451 ? -1.684 11.327 -5.603 1.00 87.00 451 ARG A CA 1
ATOM 3595 C C . ARG A 1 451 ? -1.736 11.972 -6.989 1.00 87.00 451 ARG A C 1
ATOM 3597 O O . ARG A 1 451 ? -1.096 13.008 -7.216 1.00 87.00 451 ARG A O 1
ATOM 3604 N N . ARG A 1 452 ? -2.533 11.410 -7.905 1.00 87.88 452 ARG A N 1
ATOM 3605 C CA . ARG A 1 452 ? -2.745 11.954 -9.256 1.00 87.88 452 ARG A CA 1
ATOM 3606 C C . ARG A 1 452 ? -3.349 13.355 -9.200 1.00 87.88 452 ARG A C 1
ATOM 3608 O O . ARG A 1 452 ? -2.872 14.255 -9.894 1.00 87.88 452 ARG A O 1
ATOM 3615 N N . HIS A 1 453 ? -4.355 13.565 -8.354 1.00 90.56 453 HIS A N 1
ATOM 3616 C CA . HIS A 1 453 ? -4.980 14.868 -8.150 1.00 90.56 453 HIS A CA 1
ATOM 3617 C C . HIS A 1 453 ? -3.963 15.911 -7.669 1.00 90.56 453 HIS A C 1
ATOM 3619 O O . HIS A 1 453 ? -3.840 16.975 -8.281 1.00 90.56 453 HIS A O 1
ATOM 3625 N N . ALA A 1 454 ? -3.169 15.588 -6.646 1.00 88.06 454 ALA A N 1
ATOM 3626 C CA . ALA A 1 454 ? -2.135 16.473 -6.115 1.00 88.06 454 ALA A CA 1
ATOM 3627 C C . ALA A 1 454 ? -1.059 16.807 -7.165 1.00 88.06 454 ALA A C 1
ATOM 3629 O O . ALA A 1 454 ? -0.642 17.962 -7.302 1.00 88.06 454 ALA A O 1
ATOM 3630 N N . ALA A 1 455 ? -0.624 15.821 -7.956 1.00 86.81 455 ALA A N 1
ATOM 3631 C CA . ALA A 1 455 ? 0.325 16.035 -9.047 1.00 86.81 455 ALA A CA 1
ATOM 3632 C C . ALA A 1 455 ? -0.229 16.996 -10.113 1.00 86.81 455 ALA A C 1
ATOM 3634 O O . ALA A 1 455 ? 0.453 17.953 -10.494 1.00 86.81 455 ALA A O 1
ATOM 3635 N N . LEU A 1 456 ? -1.478 16.792 -10.541 1.00 87.62 456 LEU A N 1
ATOM 3636 C CA . LEU A 1 456 ? -2.151 17.659 -11.510 1.00 87.62 456 LEU A CA 1
ATOM 3637 C C . LEU A 1 456 ? -2.385 19.069 -10.960 1.00 87.62 456 LEU A C 1
ATOM 3639 O O . LEU A 1 456 ? -2.185 20.042 -11.688 1.00 87.62 456 LEU A O 1
ATOM 3643 N N . ALA A 1 457 ? -2.762 19.206 -9.688 1.00 88.12 457 ALA A N 1
ATOM 3644 C CA . ALA A 1 457 ? -2.925 20.503 -9.036 1.00 88.12 457 ALA A CA 1
ATOM 3645 C C . ALA A 1 457 ? -1.603 21.291 -9.032 1.00 88.12 457 ALA A C 1
ATOM 3647 O O . ALA A 1 457 ? -1.569 22.448 -9.462 1.00 88.12 457 ALA A O 1
ATOM 3648 N N . ARG A 1 458 ? -0.488 20.640 -8.666 1.00 86.56 458 ARG A N 1
ATOM 3649 C CA . ARG A 1 458 ? 0.858 21.238 -8.729 1.00 86.56 458 ARG A CA 1
ATOM 3650 C C . ARG A 1 458 ? 1.261 21.616 -10.154 1.00 86.56 458 ARG A C 1
ATOM 3652 O O . ARG A 1 458 ? 1.800 22.702 -10.365 1.00 86.56 458 ARG A O 1
ATOM 3659 N N . ALA A 1 459 ? 0.995 20.758 -11.137 1.00 86.50 459 ALA A N 1
ATOM 3660 C CA . ALA A 1 459 ? 1.291 21.044 -12.540 1.00 86.50 459 ALA A CA 1
ATOM 3661 C C . ALA A 1 459 ? 0.491 22.253 -13.054 1.00 86.50 459 ALA A C 1
ATOM 3663 O O . ALA A 1 459 ? 1.069 23.175 -13.632 1.00 86.50 459 ALA A O 1
ATOM 3664 N N . LYS A 1 460 ? -0.817 22.310 -12.765 1.00 87.81 460 LYS A N 1
ATOM 3665 C CA . LYS A 1 460 ? -1.681 23.456 -13.093 1.00 87.81 460 LYS A CA 1
ATOM 3666 C C . LYS A 1 460 ? -1.181 24.745 -12.439 1.00 87.81 460 LYS A C 1
ATOM 3668 O O . LYS A 1 460 ? -1.152 25.781 -13.099 1.00 87.81 460 LYS A O 1
ATOM 3673 N N . ALA A 1 461 ? -0.755 24.695 -11.175 1.00 86.62 461 ALA A N 1
ATOM 3674 C CA . ALA A 1 461 ? -0.183 25.851 -10.485 1.00 86.62 461 ALA A CA 1
ATOM 3675 C C . ALA A 1 461 ? 1.107 26.350 -11.166 1.00 86.62 461 ALA A C 1
ATOM 3677 O O . ALA A 1 461 ? 1.236 27.547 -11.424 1.00 86.62 461 ALA A O 1
ATOM 3678 N N . LYS A 1 462 ? 2.016 25.439 -11.546 1.00 88.38 462 LYS A N 1
ATOM 3679 C CA . LYS A 1 462 ? 3.244 25.772 -12.293 1.00 88.38 462 LYS A CA 1
ATOM 3680 C C . LYS A 1 462 ? 2.943 26.384 -13.662 1.00 88.38 462 LYS A C 1
ATOM 3682 O O . LYS A 1 462 ? 3.518 27.412 -14.003 1.00 88.38 462 LYS A O 1
ATOM 3687 N N . LEU A 1 463 ? 2.013 25.805 -14.423 1.00 88.56 463 LEU A N 1
ATOM 3688 C CA . LEU A 1 463 ? 1.609 26.340 -15.729 1.00 88.56 463 LEU A CA 1
ATOM 3689 C C . LEU A 1 463 ? 0.994 27.737 -15.607 1.00 88.56 463 LEU A C 1
ATOM 3691 O O . LEU A 1 463 ? 1.347 28.629 -16.376 1.00 88.56 463 LEU A O 1
ATOM 3695 N N . LYS A 1 464 ? 0.136 27.964 -14.603 1.00 87.38 464 LYS A N 1
ATOM 3696 C CA . LYS A 1 464 ? -0.405 29.299 -14.306 1.00 87.38 464 LYS A CA 1
ATOM 3697 C C . LYS A 1 464 ? 0.706 30.295 -13.963 1.00 87.38 464 LYS A C 1
ATOM 3699 O O . LYS A 1 464 ? 0.648 31.432 -14.425 1.00 87.38 464 LYS A O 1
ATOM 3704 N N . ALA A 1 465 ? 1.712 29.887 -13.188 1.00 87.56 465 ALA A N 1
ATOM 3705 C CA . ALA A 1 465 ? 2.856 30.737 -12.860 1.00 87.56 465 ALA A CA 1
ATOM 3706 C C . ALA A 1 465 ? 3.681 31.100 -14.108 1.00 87.56 465 ALA A C 1
ATOM 3708 O O . ALA A 1 465 ? 3.958 32.278 -14.321 1.00 87.56 465 ALA A O 1
ATOM 3709 N N . ILE A 1 466 ? 3.986 30.125 -14.974 1.00 87.44 466 ILE A N 1
ATOM 3710 C CA . ILE A 1 466 ? 4.684 30.350 -16.253 1.00 87.44 466 ILE A CA 1
ATOM 3711 C C . ILE A 1 466 ? 3.877 31.290 -17.153 1.00 87.44 466 ILE A C 1
ATOM 3713 O O . ILE A 1 466 ? 4.422 32.242 -17.703 1.00 87.44 466 ILE A O 1
ATOM 3717 N N . HIS A 1 467 ? 2.567 31.068 -17.275 1.00 83.94 467 HIS A N 1
ATOM 3718 C CA . HIS A 1 467 ? 1.696 31.926 -18.073 1.00 83.94 467 HIS A CA 1
ATOM 3719 C C . HIS A 1 467 ? 1.687 33.372 -17.554 1.00 83.94 467 HIS A C 1
ATOM 3721 O O . HIS A 1 467 ? 1.870 34.304 -18.336 1.00 83.94 467 HIS A O 1
ATOM 3727 N N . LYS A 1 468 ? 1.552 33.571 -16.233 1.00 85.50 468 LYS A N 1
ATOM 3728 C CA . LYS A 1 468 ? 1.635 34.900 -15.605 1.00 85.50 468 LYS A CA 1
ATOM 3729 C C . LYS A 1 468 ? 3.001 35.556 -15.824 1.00 85.50 468 LYS A C 1
ATOM 3731 O O . LYS A 1 468 ? 3.059 36.746 -16.115 1.00 85.50 468 LYS A O 1
ATOM 3736 N N . PHE A 1 469 ? 4.085 34.791 -15.728 1.00 84.12 469 PHE A N 1
ATOM 3737 C CA . PHE A 1 469 ? 5.437 35.282 -15.984 1.00 84.12 469 PHE A CA 1
ATOM 3738 C C . PHE A 1 469 ? 5.622 35.718 -17.445 1.00 84.12 469 PHE A C 1
ATOM 3740 O O . PHE A 1 469 ? 6.094 36.822 -17.705 1.00 84.12 469 PHE A O 1
ATOM 3747 N N . ASN A 1 470 ? 5.148 34.918 -18.403 1.00 78.38 470 ASN A N 1
ATOM 3748 C CA . ASN A 1 470 ? 5.174 35.265 -19.826 1.00 78.38 470 ASN A CA 1
ATOM 3749 C C . ASN A 1 470 ? 4.325 36.508 -20.135 1.00 78.38 470 ASN A C 1
ATOM 3751 O O . ASN A 1 470 ? 4.737 37.353 -20.927 1.00 78.38 470 ASN A O 1
ATOM 3755 N N . MET A 1 471 ? 3.163 36.652 -19.491 1.00 79.50 471 MET A N 1
ATOM 3756 C CA . MET A 1 471 ? 2.335 37.860 -19.585 1.00 79.50 471 MET A CA 1
ATOM 3757 C C . MET A 1 471 ? 3.075 39.100 -19.065 1.00 79.50 471 MET A C 1
ATOM 3759 O O . MET A 1 471 ? 3.039 40.145 -19.711 1.00 79.50 471 MET A O 1
ATOM 3763 N N . LEU A 1 472 ? 3.783 38.987 -17.937 1.00 77.88 472 LEU A N 1
ATOM 3764 C CA . LEU A 1 472 ? 4.595 40.075 -17.382 1.00 77.88 472 LEU A CA 1
ATOM 3765 C C . LEU A 1 472 ? 5.752 40.465 -18.311 1.00 77.88 472 LEU A C 1
ATOM 3767 O O . LEU A 1 472 ? 5.975 41.656 -18.514 1.00 77.88 472 LEU A O 1
ATOM 3771 N N . ILE A 1 473 ? 6.443 39.492 -18.918 1.00 76.38 473 ILE A N 1
ATOM 3772 C CA . ILE A 1 473 ? 7.494 39.750 -19.918 1.00 76.38 473 ILE A CA 1
ATOM 3773 C C . ILE A 1 473 ? 6.923 40.500 -21.125 1.00 76.38 473 ILE A C 1
ATOM 3775 O O . ILE A 1 473 ? 7.484 41.513 -21.538 1.00 76.38 473 ILE A O 1
ATOM 3779 N N . ARG A 1 474 ? 5.787 40.041 -21.665 1.00 69.31 474 ARG A N 1
ATOM 3780 C CA . ARG A 1 474 ? 5.126 40.696 -22.805 1.00 69.31 474 ARG A CA 1
ATOM 3781 C C . ARG A 1 474 ? 4.701 42.124 -22.476 1.00 69.31 474 ARG A C 1
ATOM 3783 O O . ARG A 1 474 ? 4.896 43.011 -23.296 1.00 69.31 474 ARG A O 1
ATOM 3790 N N . ARG A 1 475 ? 4.171 42.361 -21.273 1.00 67.88 475 ARG A N 1
ATOM 3791 C CA . ARG A 1 475 ? 3.774 43.701 -20.822 1.00 67.88 475 ARG A CA 1
ATOM 3792 C C . ARG A 1 475 ? 4.978 44.633 -20.666 1.00 67.88 475 ARG A C 1
ATOM 3794 O O . ARG A 1 475 ? 4.942 45.740 -21.181 1.00 67.88 475 ARG A O 1
ATOM 3801 N N . ARG A 1 476 ? 6.082 44.150 -20.083 1.00 59.31 476 ARG A N 1
ATOM 3802 C CA . ARG A 1 476 ? 7.347 44.903 -20.004 1.00 59.31 476 ARG A CA 1
ATOM 3803 C C . ARG A 1 476 ? 7.906 45.259 -21.382 1.00 59.31 476 ARG A C 1
ATOM 3805 O O . ARG A 1 476 ? 8.372 46.372 -21.556 1.00 59.31 476 ARG A O 1
ATOM 3812 N N . SER A 1 477 ? 7.824 44.344 -22.350 1.00 55.03 477 SER A N 1
ATOM 3813 C CA . SER A 1 477 ? 8.250 44.602 -23.732 1.00 55.03 477 SER A CA 1
ATOM 3814 C C . SER A 1 477 ? 7.398 45.662 -24.437 1.00 55.03 477 SER A C 1
ATOM 3816 O O . SER A 1 477 ? 7.908 46.331 -25.327 1.00 55.03 477 SER A O 1
ATOM 3818 N N . MET A 1 478 ? 6.121 45.807 -24.067 1.00 54.84 478 MET A N 1
ATOM 3819 C CA . MET A 1 478 ? 5.246 46.860 -24.597 1.00 54.84 478 MET A CA 1
ATOM 3820 C C . MET A 1 478 ? 5.495 48.211 -23.908 1.00 54.84 478 MET A C 1
ATOM 3822 O O . MET A 1 478 ? 5.473 49.238 -24.578 1.00 54.84 478 MET A O 1
ATOM 3826 N N . ASP A 1 479 ? 5.797 48.213 -22.605 1.00 56.12 479 ASP A N 1
ATOM 3827 C CA . ASP A 1 479 ? 6.011 49.439 -21.822 1.00 56.12 479 ASP A CA 1
ATOM 3828 C C . ASP A 1 479 ? 7.404 50.078 -22.030 1.00 56.12 479 ASP A C 1
ATOM 3830 O O . ASP A 1 479 ? 7.566 51.273 -21.796 1.00 56.12 479 ASP A O 1
ATOM 3834 N N . THR A 1 480 ? 8.425 49.330 -22.478 1.00 52.47 480 THR A N 1
ATOM 3835 C CA . THR A 1 480 ? 9.791 49.867 -22.675 1.00 52.47 480 THR A CA 1
ATOM 3836 C C . THR A 1 480 ? 10.086 50.391 -24.083 1.00 52.47 480 THR A C 1
ATOM 3838 O O . THR A 1 480 ? 11.215 50.807 -24.333 1.00 52.47 480 THR A O 1
ATOM 3841 N N . GLY A 1 481 ? 9.124 50.378 -25.014 1.00 47.22 481 GLY A N 1
ATOM 3842 C CA . GLY A 1 481 ? 9.282 50.966 -26.356 1.00 47.22 481 GLY A CA 1
ATOM 3843 C C . GLY A 1 481 ? 10.392 50.361 -27.232 1.00 47.22 481 GLY A C 1
ATOM 3844 O O . GLY A 1 481 ? 10.696 50.905 -28.291 1.00 47.22 481 GLY A O 1
ATOM 3845 N N . PHE A 1 482 ? 10.998 49.241 -26.830 1.00 46.25 482 PHE A N 1
ATOM 3846 C CA . PHE A 1 482 ? 11.937 48.504 -27.672 1.00 46.25 482 PHE A CA 1
ATOM 3847 C C . PHE A 1 482 ? 11.153 47.527 -28.556 1.00 46.25 482 PHE A C 1
ATOM 3849 O O . PHE A 1 482 ? 10.334 46.769 -28.028 1.00 46.25 482 PHE A O 1
ATOM 3856 N N . PRO A 1 483 ? 11.373 47.516 -29.885 1.00 40.84 483 PRO A N 1
ATOM 3857 C CA . PRO A 1 483 ? 10.656 46.613 -30.769 1.00 40.84 483 PRO A CA 1
ATOM 3858 C C . PRO A 1 483 ? 10.944 45.171 -30.357 1.00 40.84 483 PRO A C 1
ATOM 3860 O O . PRO A 1 483 ? 12.089 44.806 -30.080 1.00 40.84 483 PRO A O 1
ATOM 3863 N N . ALA A 1 484 ? 9.885 44.361 -30.305 1.00 44.19 484 ALA A N 1
ATOM 3864 C CA . ALA A 1 484 ? 9.997 42.926 -30.129 1.00 44.19 484 ALA A CA 1
ATOM 3865 C C . ALA A 1 484 ? 11.008 42.396 -31.151 1.00 44.19 484 ALA A C 1
ATOM 3867 O O . ALA A 1 484 ? 10.800 42.527 -32.358 1.00 44.19 484 ALA A O 1
ATOM 3868 N N . VAL A 1 485 ? 12.112 41.823 -30.667 1.00 44.00 485 VAL A N 1
ATOM 3869 C CA . VAL A 1 485 ? 13.006 41.041 -31.519 1.00 44.00 485 VAL A CA 1
ATOM 3870 C C . VAL A 1 485 ? 12.129 39.966 -32.152 1.00 44.00 485 VAL A C 1
ATOM 3872 O O . VAL A 1 485 ? 11.474 39.202 -31.438 1.00 44.00 485 VAL A O 1
ATOM 3875 N N . ALA A 1 486 ? 12.041 39.999 -33.482 1.00 39.62 486 ALA A N 1
ATOM 3876 C CA . ALA A 1 486 ? 11.230 39.084 -34.267 1.00 39.62 486 ALA A CA 1
ATOM 3877 C C . ALA A 1 486 ? 11.486 37.634 -33.817 1.00 39.62 486 ALA A C 1
ATOM 3879 O O . ALA A 1 486 ? 12.627 37.302 -33.473 1.00 39.62 486 ALA A O 1
ATOM 3880 N N . PRO A 1 487 ? 10.459 36.765 -33.798 1.00 43.47 487 PRO A N 1
ATOM 3881 C CA . PRO A 1 487 ? 10.701 35.356 -33.549 1.00 43.47 487 PRO A CA 1
ATOM 3882 C C . PRO A 1 487 ? 11.663 34.868 -34.634 1.00 43.47 487 PRO A C 1
ATOM 3884 O O . PRO A 1 487 ? 11.397 35.049 -35.821 1.00 43.47 487 PRO A O 1
ATOM 3887 N N . LEU A 1 488 ? 12.809 34.329 -34.212 1.00 38.22 488 LEU A N 1
ATOM 3888 C CA . LEU A 1 488 ? 13.756 33.677 -35.110 1.00 38.22 488 LEU A CA 1
ATOM 3889 C C . LEU A 1 488 ? 12.996 32.570 -35.852 1.00 38.22 488 LEU A C 1
ATOM 3891 O O . LEU A 1 488 ? 12.441 31.674 -35.214 1.00 38.22 488 LEU A O 1
ATOM 3895 N N . SER A 1 489 ? 12.922 32.745 -37.172 1.00 37.84 489 SER A N 1
ATOM 3896 C CA . SER A 1 489 ? 12.290 31.876 -38.168 1.00 37.84 489 SER A CA 1
ATOM 3897 C C . SER A 1 489 ? 12.863 30.470 -38.182 1.00 37.84 489 SER A C 1
ATOM 3899 O O . SER A 1 489 ? 14.114 30.380 -38.137 1.00 37.84 489 SER A O 1
#

Secondary structure (DSSP, 8-state):
-HHHHSSS-EE-TTT--PPPPSSSTTTTB-BS-----GGGGGGSPPPPTT-EEEEEESSHHHHHHHHHHHHHHHHHHHHHHHHHHHHHHHHHTTSS---HHHHHHHHHHHHHHTT--TTSS--EEE-TTSSTTS-TTT--EEEEEEHHHHIIIIIITS--PPPTT---SS---HHHHHHHHHHTT--PSSEEEEEE--SS-TT-STTEEEEEEETTEEEEEE---------EESPPPPPPPPHHHHHHHHHHHHHHHHHHHS--SB-HHHHHHHHHHHHHHHT-SPP----TT----HHHHHHHHHHHHHHTTTTS--S--GGG--SSPPPPPSEEEEE-GGGGGSTTT-SSEEEEEHHHHHHHHHHHHHTTEE----HHHHHHSTTHHHHHHHHHH-GGGHHHHHHHS-HHHHHHHHHHHHH-TT-----PPTTPPPB---HHHHHHHHHHHHHHHHHHHHHHHHHHHHHHHHHHHHHT-PPPPPPP-

Organism: NCBI:txid1460289

=== Feature glossary ===
Key to the feature types in this record:

pLDDT. pLDDT is the predicted lDDT-Cα score: AlphaFold's confidence that the local environment of each residue (all inter-atomic distances within 15 Å) is correctly placed. It is a per-residue number between 0 and 100, with higher meaning more reliable.

Radius of gyration, Cα contacts, bounding box. The geometric summary reports three shape descriptors. Rg (radius of gyration) measures how spread out the Cα atoms are about their centre of mass; compact globular proteins have small Rg, elongated or unfolded ones large. Cα contacts (<8 Å, |i−j|>4) count long-range residue pairs in spatial proximity — high for tightly packed folds, near zero for rods or random coil. The bounding-box extents give the protein's footprint along x, y, z in Å.

Backbone torsions (φ/ψ). Backbone dihedral angles. Every residue except chain termini has a φ (preceding-C → N → Cα → C) and a ψ (N → Cα → C → next-N). They are reported in degrees following the IUPAC sign convention. Secondary structure is essentially a statement about which (φ, ψ) basin each residue occupies.

Contact-map, Ramachandran, and PAE plots. Plot images: a contact map (which residues are close in 3D, as an N×N binary image), a Ramachandran scatter (backbone torsion angles, revealing secondary-structure composition at a glance), and — for AlphaFold structures — a PAE heatmap (pairwise prediction confidence).

Predicted aligned error. Predicted Aligned Error (PAE) is an AlphaFold confidence matrix: entry (i, j) is the expected error in the position of residue j, in ångströms, when the prediction is superimposed on the true structure at residue i. Low PAE within a block of residues means that block is internally rigid and well-predicted; high PAE between two blocks means their relative placement is uncertain even if each block individually is confident.

Secondary structure (3-state, P-SEA). Three-state secondary structure (P-SEA) collapses the eight DSSP classes into helix (a), strand (b), and coil (c). P-SEA assigns these from Cα geometry alone — distances and angles — without requiring backbone oxygens, so it works on any Cα trace.

Solvent-accessible surface area. Solvent-accessible surface area (SASA) is the area in Å² traced out by the centre of a 1.4 Å probe sphere (a water molecule) rolled over the protein's van der Waals surface (Shrake–Rupley / Lee–Richards construction). Buried residues have near-zero SASA; fully exposed residues can exceed 200 Å². The total SASA scales roughly with the number of surface residues.

Foldseek 3Di. The Foldseek 3Di string encodes local tertiary geometry as a 20-letter alphabet — one character per residue — derived from the relative positions of nearby Cα atoms. Unlike the amino-acid sequence, 3Di is a direct function of the 3D structure, so two proteins with the same fold have similar 3Di strings even at low sequence identity.

B-factor. For experimental (PDB) structures, the B-factor (temperature factor) quantifies the positional spread of each atom in the crystal — a combination of thermal vibration and static disorder — in units of Å². High B-factors mark flexible loops or poorly resolved regions; low B-factors mark the rigid, well-ordered core.

mmCIF coordinates. The mmCIF block holds the 3D Cartesian coordinates of each backbone atom (N, Cα, C, O) in ångströms. mmCIF is the PDB's canonical archive format — a tagged-loop text representation of the atomic model.

InterPro / GO / CATH / organism. Functional annotations link the protein to curated databases. InterPro entries identify conserved domains and families by matching the sequence against member-database signatures (Pfam, PROSITE, CDD, …). Gene Ontology (GO) terms describe molecular function, biological process, and cellular component in a controlled vocabulary. CATH places the structure in a hierarchical fold classification (Class/Architecture/Topology/Homologous-superfamily). The organism is the source species.

Rendered structure images. Structure images are PyMOL renders from six orthogonal camera directions. Cartoon representation draws helices as coils and strands as arrows; sticks shows the backbone as bonds; surface shows the solvent-excluded envelope. Rainbow coloring maps sequence position to hue (blue→red, N→C); chain coloring assigns a distinct color per polypeptide.

Sequence. This is the polypeptide sequence — one letter per residue, N-terminus first. Length ranges from a few dozen residues for small domains to over a thousand for large multi-domain proteins.

Secondary structure (8-state, DSSP). The SS8 string is DSSP's per-residue secondary-structure call. α-helix (H) means an i→i+4 H-bond ladder; β-strand (E) means the residue participates in a β-sheet; 3₁₀ (G) and π (I) are tighter and wider helices; T/S are turns/bends; '-' is loop.

Nearest PDB structures. Structural nearest neighbors (via Foldseek easy-search vs the PDB). Reported per hit: target PDB id, E-value, and alignment TM-score. A TM-score above ~0.5 is the conventional threshold for 'same fold'.